Protein AF-0000000073996385 (afdb_homodimer)

Foldseek 3Di:
DVVLLVLVLVQCCVLVHPPLFDDPDPPDDPPCPPPDDDPPAFAEEEQEAQLALLSVLNLLSVLVRVVVVSHAYAYEHEQAVPDPCSVVSSVVSQVVSVVSVHPPYHYHYWYQDPDPDPSVVSSVVRSVVRVVVVCVVPVHSAYEYRDALLNQLLQLVVLVVQVFPLQSLLGDDQWDADPNHIYGYSHNHPDSVVSNVSCVVSVHDGDDDPCCCVVVDPSSCCNPPVLVVCCVPVHDRSSNVSSVSNVVSNVVVVVLLVVLVVVLVVFKFDPPFDFPPDPQNPPPPPDDDDDPPDPFPRKQKIKGQLVVLLPDDPSNSLSSQQVRCVSSVFDRFGPVLSVVVSCVSNDPPDDDWRATGQQKTWDWDFQTQRPVVRGTGIMIMIIHGHDD/DVVLLVLVLVQCCVLVHPPLFDDPDPPDDPDCPPPDDDPPAFAEEEQEAQLALLSVLNLLSVLVRVVVVSHAYAYEHEQAVPDPCSVVSSVVSQVVSVVSVHPPYHYHYWYQDPDPDPSVVSSVVRSVVRVVVVCVVPVHSAYEYRDALLNQLLQLVVLVVQVFPLQSLLGDDQWDADPNHIYGYSHNHPDSVVSNVSCVVSVHDGDDDPCCCVVVDVSSCCNPPVLVVCCVPVHDRSSNVSSVSNVVSNVVVVVLLVVLVVVLVVFKFDPPFDFPPDPQQPPPPDDDDDDPPPPFPRKQKIKGQLVVLLVDDPSNSLSSQQVRCVSSVFDRFGPVLSVVVSCVSNDPPDDDFRATGQGKTWDWDFQTQRPVVRGTGIMIMIIHGHDD

Sequence (776 aa):
MGKARRELARALTNLLGEGTIKGTGRARRDSTVSQQGAETEKPLVLVACSGGPDSLALACIAAHFARRSDVRVGAVVVDHGLQADSAEVAASTAETLTNLGLHPVLTERVQVPQGTMGPEMAARTARYGALERAVHNTGARAVLLGHTLDDQAETVLLGLGRGSGTRSLAGMPPVRIENGVTYLRPFLALRRADMLNVCEAEGAAPWNDPTNTDQTLMRARIRHTILPFLQEHLGGDVALSLARTAAVAGPDAEYLDALAAAEYARLKLPNGVHLSDIPGADTVPGDHSTEAVSEKPAPTVIALNRAETAALHPALRMRVLALATRAAQGENPGFERLQALDQFVAEHATAGPVQLPGHVSAYRRRRVQDPRTGTRVDALVLLGRSALMGKARRELARALTNLLGEGTIKGTGRARRDSTVSQQGAETEKPLVLVACSGGPDSLALACIAAHFARRSDVRVGAVVVDHGLQADSAEVAASTAETLTNLGLHPVLTERVQVPQGTMGPEMAARTARYGALERAVHNTGARAVLLGHTLDDQAETVLLGLGRGSGTRSLAGMPPVRIENGVTYLRPFLALRRADMLNVCEAEGAAPWNDPTNTDQTLMRARIRHTILPFLQEHLGGDVALSLARTAAVAGPDAEYLDALAAAEYARLKLPNGVHLSDIPGADTVPGDHSTEAVSEKPAPTVIALNRAETAALHPALRMRVLALATRAAQGENPGFERLQALDQFVAEHATAGPVQLPGHVSAYRRRRVQDPRTGTRVDALVLLGRSAL

Solvent-accessible surface area (backbone atoms only — not comparable to full-atom values): 41687 Å² total; per-residue (Å²): 103,69,65,60,46,50,35,41,47,49,48,48,24,70,73,72,31,86,76,45,54,72,76,87,67,85,78,72,70,71,75,72,70,74,77,72,83,82,85,69,76,63,60,35,34,28,32,47,33,78,31,28,43,41,22,43,23,44,47,54,52,48,31,55,42,32,74,69,65,45,33,38,32,23,32,38,30,66,27,59,63,82,48,94,60,30,65,59,52,43,51,52,38,50,49,53,43,45,74,59,64,33,51,62,70,44,78,42,79,40,72,53,64,90,60,94,52,55,71,68,57,27,45,47,52,34,49,53,52,50,51,50,51,50,32,69,74,68,64,38,69,32,37,38,40,41,46,21,16,53,52,31,19,50,43,20,53,57,22,44,53,68,22,63,22,41,60,34,30,14,38,73,62,53,65,44,77,54,94,90,40,36,38,36,28,51,34,46,86,35,49,62,69,57,22,46,48,36,20,57,76,69,70,49,82,56,49,83,64,72,68,65,71,40,53,90,38,67,67,27,31,36,64,71,46,49,49,55,51,46,29,69,71,74,38,75,60,38,46,59,12,35,31,40,21,13,66,41,15,32,44,39,35,52,54,48,50,53,53,16,51,53,49,37,62,69,38,43,52,68,86,82,55,72,58,79,92,40,87,71,60,65,62,58,78,73,83,82,88,82,73,88,68,82,76,67,69,71,50,36,75,36,38,30,40,24,66,64,47,52,67,39,58,67,53,37,32,56,48,29,52,46,50,48,38,39,72,13,61,22,38,86,59,52,70,69,50,46,49,51,49,51,47,51,55,65,41,84,82,59,82,70,66,48,73,42,50,50,52,20,37,33,42,80,41,74,68,31,62,37,84,89,76,72,44,66,38,42,28,35,33,32,40,8,46,67,82,128,100,69,66,61,48,50,35,40,47,50,48,48,25,71,74,72,31,86,77,46,54,74,77,87,68,83,79,74,78,66,75,73,69,75,79,69,82,79,88,70,76,61,59,34,32,28,33,48,33,78,30,27,43,41,22,42,22,45,46,54,53,47,31,56,42,32,76,69,66,42,32,38,32,22,32,38,29,66,29,58,63,84,50,93,60,29,65,59,51,45,51,52,38,49,50,53,42,46,74,59,65,36,51,62,73,45,76,43,78,40,72,52,64,90,60,92,51,57,71,69,58,26,45,49,52,35,49,50,52,47,51,49,50,50,31,68,75,67,64,38,68,31,36,39,39,41,48,22,17,55,53,32,20,49,43,20,53,57,22,44,55,68,21,62,23,42,59,34,31,14,39,72,62,53,65,44,76,55,95,89,40,35,37,35,28,51,36,45,87,34,49,60,69,55,23,48,51,36,20,58,75,69,69,51,82,56,49,82,64,72,69,64,71,41,53,90,38,68,68,27,31,36,63,72,46,49,49,55,51,45,28,70,72,74,38,74,60,38,48,59,13,36,30,40,20,12,66,42,14,33,43,39,34,53,53,48,49,54,52,16,51,55,50,36,61,70,39,43,52,68,86,83,55,74,57,80,92,41,88,72,60,64,63,59,76,73,92,85,84,82,72,87,68,79,77,66,69,72,51,37,75,38,40,30,40,24,66,66,48,51,66,39,57,67,51,36,32,56,49,30,52,46,51,47,39,38,72,14,61,23,38,85,58,52,70,68,52,46,48,52,49,51,48,52,54,65,38,83,81,58,83,69,65,49,73,42,49,50,55,19,36,33,41,80,42,75,67,31,64,37,83,89,76,71,45,69,38,42,28,34,34,34,40,9,47,67,82,128

InterPro domains:
  IPR011063 tRNA(Ile)-lysidine/2-thiocytidine synthase, N-terminal [PF01171] (45-224)
  IPR012094 tRNA(Ile)-lysidine synthase [MF_01161] (29-363)
  IPR012094 tRNA(Ile)-lysidine synthase [PTHR43033] (34-266)
  IPR012795 tRNA(Ile)-lysidine synthase, N-terminal [TIGR02432] (45-228)
  IPR012795 tRNA(Ile)-lysidine synthase, N-terminal [cd01992] (45-228)
  IPR014729 Rossmann-like alpha/beta/alpha sandwich fold [G3DSA:3.40.50.620] (33-259)
  IPR015262 tRNA(Ile)-lysidine synthase, substrate-binding domain [PF09179] (304-366)

Organism: NCBI:txid172042

Structure (mmCIF, N/CA/C/O backbone):
data_AF-0000000073996385-model_v1
#
loop_
_entity.id
_entity.type
_entity.pdbx_description
1 polymer 'tRNA(Ile)-lysidine synthase'
#
loop_
_atom_site.group_PDB
_atom_site.id
_atom_site.type_symbol
_atom_site.label_atom_id
_atom_site.label_alt_id
_atom_site.label_comp_id
_atom_site.label_asym_id
_atom_site.label_entity_id
_atom_site.label_seq_id
_atom_site.pdbx_PDB_ins_code
_atom_site.Cartn_x
_atom_site.Cartn_y
_atom_site.Cartn_z
_atom_site.occupancy
_atom_site.B_iso_or_equiv
_atom_site.auth_seq_id
_atom_site.auth_comp_id
_atom_site.auth_asym_id
_atom_site.auth_atom_id
_atom_site.pdbx_PDB_model_num
ATOM 1 N N . MET A 1 1 ? -2.834 12.586 27.891 1 86 1 MET A N 1
ATOM 2 C CA . MET A 1 1 ? -2.232 13.914 27.781 1 86 1 MET A CA 1
ATOM 3 C C . MET A 1 1 ? -0.748 13.805 27.438 1 86 1 MET A C 1
ATOM 5 O O . MET A 1 1 ? -0.265 14.477 26.531 1 86 1 MET A O 1
ATOM 9 N N . GLY A 1 2 ? -0.085 12.906 28.047 1 88.62 2 GLY A N 1
ATOM 10 C CA . GLY A 1 2 ? 1.354 12.797 27.875 1 88.62 2 GLY A CA 1
ATOM 11 C C . GLY A 1 2 ? 1.754 12.43 26.453 1 88.62 2 GLY A C 1
ATOM 12 O O . GLY A 1 2 ? 2.645 13.055 25.875 1 88.62 2 GLY A O 1
ATOM 13 N N . LYS A 1 3 ? 0.997 11.578 25.906 1 91.06 3 LYS A N 1
ATOM 14 C CA . LYS A 1 3 ? 1.326 11.125 24.562 1 91.06 3 LYS A CA 1
ATOM 15 C C . LYS A 1 3 ? 1.074 12.227 23.531 1 91.06 3 LYS A C 1
ATOM 17 O O . LYS A 1 3 ? 1.877 12.43 22.625 1 91.06 3 LYS A O 1
ATOM 22 N N . ALA A 1 4 ? -0.017 12.945 23.688 1 95.19 4 ALA A N 1
ATOM 23 C CA . ALA A 1 4 ? -0.354 14.039 22.781 1 95.19 4 ALA A CA 1
ATOM 24 C C . ALA A 1 4 ? 0.703 15.141 22.828 1 95.19 4 ALA A C 1
ATOM 26 O O . ALA A 1 4 ? 1.104 15.672 21.797 1 95.19 4 ALA A O 1
ATOM 27 N N . ARG A 1 5 ? 1.182 15.461 24 1 94.62 5 ARG A N 1
ATOM 28 C CA . ARG A 1 5 ? 2.223 16.469 24.156 1 94.62 5 ARG A CA 1
ATOM 29 C C . ARG A 1 5 ? 3.52 16.031 23.484 1 94.62 5 ARG A C 1
ATOM 31 O O . ARG A 1 5 ? 4.176 16.828 22.812 1 94.62 5 ARG A O 1
ATOM 38 N N . ARG A 1 6 ? 3.824 14.781 23.641 1 92 6 ARG A N 1
ATOM 39 C CA . ARG A 1 6 ? 5.047 14.258 23.047 1 92 6 ARG A CA 1
ATOM 40 C C . ARG A 1 6 ? 4.98 14.312 21.516 1 92 6 ARG A C 1
ATOM 42 O O . ARG A 1 6 ? 5.961 14.656 20.859 1 92 6 ARG A O 1
ATOM 49 N N . GLU A 1 7 ? 3.809 13.969 21 1 94.19 7 GLU A N 1
ATOM 50 C CA . GLU A 1 7 ? 3.643 13.977 19.547 1 94.19 7 GLU A CA 1
ATOM 51 C C . GLU A 1 7 ? 3.77 15.391 19 1 94.19 7 GLU A C 1
ATOM 53 O O . GLU A 1 7 ? 4.418 15.602 17.969 1 94.19 7 GLU A O 1
ATOM 58 N N . LEU A 1 8 ? 3.137 16.359 19.656 1 95.88 8 LEU A N 1
ATOM 59 C CA . LEU A 1 8 ? 3.244 17.734 19.188 1 95.88 8 LEU A CA 1
ATOM 60 C C . LEU A 1 8 ? 4.668 18.25 19.344 1 95.88 8 LEU A C 1
ATOM 62 O O . LEU A 1 8 ? 5.191 18.922 18.469 1 95.88 8 LEU A O 1
ATOM 66 N N . ALA A 1 9 ? 5.316 17.938 20.453 1 94.12 9 ALA A N 1
ATOM 67 C CA . ALA A 1 9 ? 6.695 18.344 20.672 1 94.12 9 ALA A CA 1
ATOM 68 C C . ALA A 1 9 ? 7.609 17.844 19.562 1 94.12 9 ALA A C 1
ATOM 70 O O . ALA A 1 9 ? 8.453 18.594 19.047 1 94.12 9 ALA A O 1
ATOM 71 N N . ARG A 1 10 ? 7.422 16.641 19.234 1 90.56 10 ARG A N 1
ATOM 72 C CA . ARG A 1 10 ? 8.227 16.047 18.172 1 90.56 10 ARG A CA 1
ATOM 73 C C . ARG A 1 10 ? 7.992 16.75 16.844 1 90.56 10 ARG A C 1
ATOM 75 O O . ARG A 1 10 ? 8.945 17.062 16.125 1 90.56 10 ARG A O 1
ATOM 82 N N . ALA A 1 11 ? 6.75 16.984 16.484 1 94.38 11 ALA A N 1
ATOM 83 C CA . ALA A 1 11 ? 6.414 17.656 15.234 1 94.38 11 ALA A CA 1
ATOM 84 C C . ALA A 1 11 ? 7.023 19.062 15.18 1 94.38 11 ALA A C 1
ATOM 86 O O . ALA A 1 11 ? 7.586 19.453 14.164 1 94.38 11 ALA A O 1
ATOM 87 N N . LEU A 1 12 ? 6.926 19.797 16.297 1 94.12 12 LEU A N 1
ATOM 88 C CA . LEU A 1 12 ? 7.453 21.156 16.359 1 94.12 12 LEU A CA 1
ATOM 89 C C . LEU A 1 12 ? 8.977 21.156 16.297 1 94.12 12 LEU A C 1
ATOM 91 O O . LEU A 1 12 ? 9.57 22 15.633 1 94.12 12 LEU A O 1
ATOM 95 N N . THR A 1 13 ? 9.57 20.188 16.969 1 90.81 13 THR A N 1
ATOM 96 C CA . THR A 1 13 ? 11.023 20.078 16.938 1 90.81 13 THR A CA 1
ATOM 97 C C . THR A 1 13 ? 11.516 19.812 15.516 1 90.81 13 THR A C 1
ATOM 99 O O . THR A 1 13 ? 12.5 20.406 15.07 1 90.81 13 THR A O 1
ATOM 102 N N . ASN A 1 14 ? 10.82 18.953 14.867 1 88.69 14 ASN A N 1
ATOM 103 C CA . ASN A 1 14 ? 11.195 18.641 13.5 1 88.69 14 ASN A CA 1
ATOM 104 C C . ASN A 1 14 ? 11.047 19.859 12.586 1 88.69 14 ASN A C 1
ATOM 106 O O . ASN A 1 14 ? 11.836 20.031 11.648 1 88.69 14 ASN A O 1
ATOM 110 N N . LEU A 1 15 ? 10.047 20.641 12.828 1 89.81 15 LEU A N 1
ATOM 111 C CA . LEU A 1 15 ? 9.781 21.812 12.016 1 89.81 15 LEU A CA 1
ATOM 112 C C . LEU A 1 15 ? 10.766 22.938 12.336 1 89.81 15 LEU A C 1
ATOM 114 O O . LEU A 1 15 ? 11.312 23.562 11.43 1 89.81 15 LEU A O 1
ATOM 118 N N . LEU A 1 16 ? 10.992 23.125 13.703 1 90.38 16 LEU A N 1
ATOM 119 C CA . LEU A 1 16 ? 11.648 24.344 14.156 1 90.38 16 LEU A CA 1
ATOM 120 C C . LEU A 1 16 ? 13.094 24.078 14.539 1 90.38 16 LEU A C 1
ATOM 122 O O . LEU A 1 16 ? 13.883 25.016 14.711 1 90.38 16 LEU A O 1
ATOM 126 N N . GLY A 1 17 ? 13.414 22.766 14.641 1 86.88 17 GLY A N 1
ATOM 127 C CA . GLY A 1 17 ? 14.781 22.422 14.984 1 86.88 17 GLY A CA 1
ATOM 128 C C . GLY A 1 17 ? 14.945 21.984 16.422 1 86.88 17 GLY A C 1
ATOM 129 O O . GLY A 1 17 ? 14.109 22.312 17.281 1 86.88 17 GLY A O 1
ATOM 130 N N . GLU A 1 18 ? 16.062 21.375 16.641 1 80.56 18 GLU A N 1
ATOM 131 C CA . GLU A 1 18 ? 16.359 20.875 17.969 1 80.56 18 GLU A CA 1
ATOM 132 C C . GLU A 1 18 ? 16.578 22.031 18.953 1 80.56 18 GLU A C 1
ATOM 134 O O . GLU A 1 18 ? 17.141 23.062 18.594 1 80.56 18 GLU A O 1
ATOM 139 N N . GLY A 1 19 ? 16.062 21.906 20.125 1 76.31 19 GLY A N 1
ATOM 140 C CA . GLY A 1 19 ? 16.266 22.906 21.156 1 76.31 19 GLY A CA 1
ATOM 141 C C . GLY A 1 19 ? 15.125 23.891 21.266 1 76.31 19 GLY A C 1
ATOM 142 O O . GLY A 1 19 ? 15.031 24.625 22.25 1 76.31 19 GLY A O 1
ATOM 143 N N . THR A 1 20 ? 14.258 23.953 20.234 1 79.5 20 THR A N 1
ATOM 144 C CA . THR A 1 20 ? 13.148 24.891 20.266 1 79.5 20 THR A CA 1
ATOM 145 C C . THR A 1 20 ? 12.148 24.516 21.359 1 79.5 20 THR A C 1
ATOM 147 O O . THR A 1 20 ? 11.625 25.391 22.047 1 79.5 20 THR A O 1
ATOM 150 N N . ILE A 1 21 ? 11.961 23.219 21.453 1 82.62 21 ILE A N 1
ATOM 151 C CA . ILE A 1 21 ? 11.023 22.719 22.453 1 82.62 21 ILE A CA 1
ATOM 152 C C . ILE A 1 21 ? 11.797 22.156 23.641 1 82.62 21 ILE A C 1
ATOM 154 O O . ILE A 1 21 ? 12.609 21.234 23.484 1 82.62 21 ILE A O 1
ATOM 158 N N . LYS A 1 22 ? 11.547 22.672 24.781 1 74.38 22 LYS A N 1
ATOM 159 C CA . LYS A 1 22 ? 12.227 22.25 26 1 74.38 22 LYS A CA 1
ATOM 160 C C . LYS A 1 22 ? 11.695 20.891 26.469 1 74.38 22 LYS A C 1
ATOM 162 O O . LYS A 1 22 ? 10.516 20.594 26.312 1 74.38 22 LYS A O 1
ATOM 167 N N . GLY A 1 23 ? 12.602 19.859 26.688 1 63.88 23 GLY A N 1
ATOM 168 C CA . GLY A 1 23 ? 12.211 18.531 27.141 1 63.88 23 GLY A CA 1
ATOM 169 C C . GLY A 1 23 ? 11.312 18.547 28.359 1 63.88 23 GLY A C 1
ATOM 170 O O . GLY A 1 23 ? 11.305 19.531 29.125 1 63.88 23 GLY A O 1
ATOM 171 N N . THR A 1 24 ? 10.2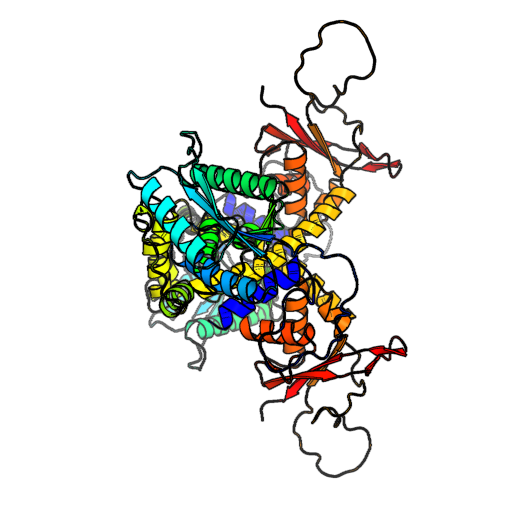27 17.906 28.516 1 52.91 24 THR A N 1
ATOM 172 C CA . THR A 1 24 ? 9.32 17.891 29.656 1 52.91 24 THR A CA 1
ATOM 173 C C . THR A 1 24 ? 9.984 17.234 30.859 1 52.91 24 THR A C 1
ATOM 175 O O . THR A 1 24 ? 9.547 17.438 32 1 52.91 24 THR A O 1
ATOM 178 N N . GLY A 1 25 ? 10.797 16.062 30.922 1 43.91 25 GLY A N 1
ATOM 179 C CA . GLY A 1 25 ? 11.297 15.383 32.125 1 43.91 25 GLY A CA 1
ATOM 180 C C . GLY A 1 25 ? 12.5 16.078 32.719 1 43.91 25 GLY A C 1
ATOM 181 O O . GLY A 1 25 ? 12.922 17.141 32.25 1 43.91 25 GLY A O 1
ATOM 182 N N . ARG A 1 26 ? 13.188 15.414 34.031 1 36.28 26 ARG A N 1
ATOM 183 C CA . ARG A 1 26 ? 14.305 15.898 34.844 1 36.28 26 ARG A CA 1
ATOM 184 C C . ARG A 1 26 ? 15.508 16.234 33.969 1 36.28 26 ARG A C 1
ATOM 186 O O . ARG A 1 26 ? 16.609 16.453 34.469 1 36.28 26 ARG A O 1
ATOM 193 N N . ALA A 1 27 ? 15.617 15.703 32.906 1 37.59 27 ALA A N 1
ATOM 194 C CA . ALA A 1 27 ? 16.875 16.078 32.25 1 37.59 27 ALA A CA 1
ATOM 195 C C . ALA A 1 27 ? 17 17.594 32.156 1 37.59 27 ALA A C 1
ATOM 197 O O . ALA A 1 27 ? 16.297 18.234 31.359 1 37.59 27 ALA A O 1
ATOM 198 N N . ARG A 1 28 ? 17.312 18.219 33.312 1 34.41 28 ARG A N 1
ATOM 199 C CA . ARG A 1 28 ? 17.547 19.641 33.562 1 34.41 28 ARG A CA 1
ATOM 200 C C . ARG A 1 28 ? 18.312 20.266 32.406 1 34.41 28 ARG A C 1
ATOM 202 O O . ARG A 1 28 ? 18.953 19.562 31.625 1 34.41 28 ARG A O 1
ATOM 209 N N . ARG A 1 29 ? 18.578 21.625 32.625 1 34.44 29 ARG A N 1
ATOM 210 C CA . ARG A 1 29 ? 18.922 23.016 32.281 1 34.44 29 ARG A CA 1
ATOM 211 C C . ARG A 1 29 ? 20.391 23.125 31.875 1 34.44 29 ARG A C 1
ATOM 213 O O . ARG A 1 29 ? 21.031 24.141 32.156 1 34.44 29 ARG A O 1
ATOM 220 N N . ASP A 1 30 ? 21.125 22 31.984 1 33.41 30 ASP A N 1
ATOM 221 C CA . ASP A 1 30 ? 22.422 22.672 32.094 1 33.41 30 ASP A CA 1
ATOM 222 C C . ASP A 1 30 ? 22.641 23.609 30.906 1 33.41 30 ASP A C 1
ATOM 224 O O . ASP A 1 30 ? 23.734 24.125 30.703 1 33.41 30 ASP A O 1
ATOM 228 N N . SER A 1 31 ? 22.109 23.141 29.734 1 33.88 31 SER A N 1
ATOM 229 C CA . SER A 1 31 ? 22.828 23.906 28.719 1 33.88 31 SER A CA 1
ATOM 230 C C . SER A 1 31 ? 22.609 25.406 28.906 1 33.88 31 SER A C 1
ATOM 232 O O . SER A 1 31 ? 21.516 25.844 29.266 1 33.88 31 SER A O 1
ATOM 234 N N . THR A 1 32 ? 23.688 26.109 29.203 1 34.16 32 THR A N 1
ATOM 235 C CA . THR A 1 32 ? 24.047 27.516 29.031 1 34.16 32 THR A CA 1
ATOM 236 C C . THR A 1 32 ? 23.406 28.078 27.766 1 34.16 32 THR A C 1
ATOM 238 O O . THR A 1 32 ? 23.938 27.906 26.656 1 34.16 32 THR A O 1
ATOM 241 N N . VAL A 1 33 ? 22.203 27.672 27.438 1 35.69 33 VAL A N 1
ATOM 242 C CA . VAL A 1 33 ? 21.781 28.562 26.375 1 35.69 33 VAL A CA 1
ATOM 243 C C . VAL A 1 33 ? 22.234 29.984 26.688 1 35.69 33 VAL A C 1
ATOM 245 O O . VAL A 1 33 ? 21.875 30.547 27.719 1 35.69 33 VAL A O 1
ATOM 248 N N . SER A 1 34 ? 23.5 30.297 26.25 1 33.75 34 SER A N 1
ATOM 249 C CA . SER A 1 34 ? 23.984 31.672 26.172 1 33.75 34 SER A CA 1
ATOM 250 C C . SER A 1 34 ? 22.828 32.656 26.047 1 33.75 34 SER A C 1
ATOM 252 O O . SER A 1 34 ? 21.859 32.406 25.312 1 33.75 34 SER A O 1
ATOM 254 N N . GLN A 1 35 ? 22.469 33.438 27.031 1 36.06 35 GLN A N 1
ATOM 255 C CA . GLN A 1 35 ? 21.781 34.719 27.203 1 36.06 35 GLN A CA 1
ATOM 256 C C . GLN A 1 35 ? 21.938 35.594 25.969 1 36.06 35 GLN A C 1
ATOM 258 O O . GLN A 1 35 ? 21.594 36.781 25.984 1 36.06 35 GLN A O 1
ATOM 263 N N . GLN A 1 36 ? 23.094 35.438 25.188 1 34.94 36 GLN A N 1
ATOM 264 C CA . GLN A 1 36 ? 23.406 36.656 24.422 1 34.94 36 GLN A CA 1
ATOM 265 C C . GLN A 1 36 ? 22.156 37.281 23.828 1 34.94 36 GLN A C 1
ATOM 267 O O . GLN A 1 36 ? 21.078 36.656 23.844 1 34.94 36 GLN A O 1
ATOM 272 N N . GLY A 1 37 ? 22.328 37.875 22.484 1 35.34 37 GLY A N 1
ATOM 273 C CA . GLY A 1 37 ? 21.953 39.125 21.891 1 35.34 37 GLY A CA 1
ATOM 274 C C . GLY A 1 37 ? 20.469 39.281 21.688 1 35.34 37 GLY A C 1
ATOM 275 O O . GLY A 1 37 ? 19.719 39.562 22.641 1 35.34 37 GLY A O 1
ATOM 276 N N . ALA A 1 38 ? 20.031 39.469 20.312 1 39.44 38 ALA A N 1
ATOM 277 C CA . ALA A 1 38 ? 18.844 40.125 19.719 1 39.44 38 ALA A CA 1
ATOM 278 C C . ALA A 1 38 ? 17.578 39.344 20.047 1 39.44 38 ALA A C 1
ATOM 280 O O . ALA A 1 38 ? 17.609 38.094 20.109 1 39.44 38 ALA A O 1
ATOM 281 N N . GLU A 1 39 ? 16.547 39.688 20.859 1 45.94 39 GLU A N 1
ATOM 282 C CA . GLU A 1 39 ? 15.125 39.406 21.078 1 45.94 39 GLU A CA 1
ATOM 283 C C . GLU A 1 39 ? 14.547 38.625 19.906 1 45.94 39 GLU A C 1
ATOM 285 O O . GLU A 1 39 ? 13.953 39.188 18.984 1 45.94 39 GLU A O 1
ATOM 290 N N . THR A 1 40 ? 15.195 37.719 19.297 1 58 40 THR A N 1
ATOM 291 C CA . THR A 1 40 ? 14.641 37.062 18.125 1 58 40 THR A CA 1
ATOM 292 C C . THR A 1 40 ? 13.266 36.5 18.438 1 58 40 THR A C 1
ATOM 294 O O . THR A 1 40 ? 13.086 35.781 19.422 1 58 40 THR A O 1
ATOM 297 N N . GLU A 1 41 ? 12.219 37.094 17.922 1 78.69 41 GLU A N 1
ATOM 298 C CA . GLU A 1 41 ? 10.805 36.75 18.047 1 78.69 41 GLU A CA 1
ATOM 299 C C . GLU A 1 41 ? 10.578 35.25 17.828 1 78.69 41 GLU A C 1
ATOM 301 O O . GLU A 1 41 ? 11.141 34.656 16.906 1 78.69 41 GLU A O 1
ATOM 306 N N . LYS A 1 42 ? 10.094 34.531 18.891 1 89.31 42 LYS A N 1
ATOM 307 C CA . LYS A 1 42 ? 9.727 33.125 18.828 1 89.31 42 LYS A CA 1
ATOM 308 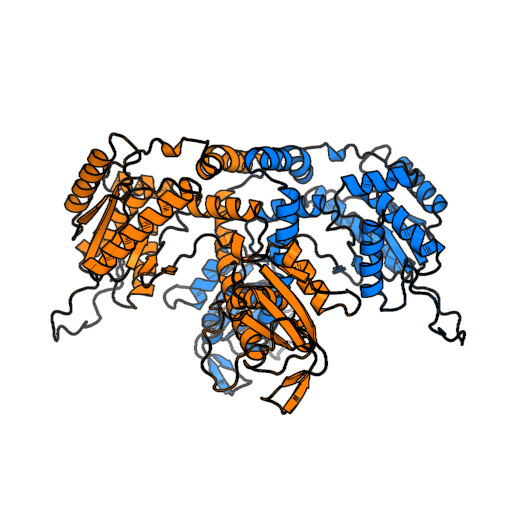C C . LYS A 1 42 ? 8.867 32.844 17.594 1 89.31 42 LYS A C 1
ATOM 310 O O . LYS A 1 42 ? 8.031 33.688 17.219 1 89.31 42 LYS A O 1
ATOM 315 N N . PRO A 1 43 ? 9.18 31.75 17 1 94.12 43 PRO A N 1
ATOM 316 C CA . PRO A 1 43 ? 8.367 31.406 15.836 1 94.12 43 PRO A CA 1
ATOM 317 C C . PRO A 1 43 ? 6.891 31.219 16.172 1 94.12 43 PRO A C 1
ATOM 319 O O . PRO A 1 43 ? 6.562 30.766 17.281 1 94.12 43 PRO A O 1
ATOM 322 N N . LEU A 1 44 ? 6.066 31.578 15.25 1 97.12 44 LEU A N 1
ATOM 323 C CA . LEU A 1 44 ? 4.621 31.469 15.422 1 97.12 44 LEU A CA 1
ATOM 324 C C . LEU A 1 44 ? 4.062 30.281 14.648 1 97.12 44 LEU A C 1
ATOM 326 O O . LEU A 1 44 ? 4.426 30.062 13.492 1 97.12 44 LEU A O 1
ATOM 330 N N . VAL A 1 45 ? 3.27 29.5 15.297 1 98.12 45 VAL A N 1
ATOM 331 C CA . VAL A 1 45 ? 2.469 28.484 14.633 1 98.12 45 VAL A CA 1
ATOM 332 C C . VAL A 1 45 ? 0.985 28.734 14.883 1 98.12 45 VAL A C 1
ATOM 334 O O . VAL A 1 45 ? 0.613 29.281 15.922 1 98.12 45 VAL A O 1
ATOM 337 N N . LEU A 1 46 ? 0.165 28.359 13.906 1 98.75 46 LEU A N 1
ATOM 338 C CA . LEU A 1 46 ? -1.273 28.562 14.023 1 98.75 46 LEU A CA 1
ATOM 339 C C . LEU A 1 46 ? -2.012 27.234 14.156 1 98.75 46 LEU A C 1
ATOM 341 O O . LEU A 1 46 ? -1.737 26.297 13.414 1 98.75 46 LEU A O 1
ATOM 345 N N . VAL A 1 47 ? -2.938 27.141 15.07 1 98.69 47 VAL A N 1
ATOM 346 C CA . VAL A 1 47 ? -3.842 26 15.164 1 98.69 47 VAL A CA 1
ATOM 347 C C . VAL A 1 47 ? -5.098 26.266 14.344 1 98.69 47 VAL A C 1
ATOM 349 O O . VAL A 1 47 ? -5.793 27.266 14.555 1 98.69 47 VAL A O 1
ATOM 352 N N . ALA A 1 48 ? -5.371 25.453 13.375 1 98.5 48 ALA A N 1
ATOM 353 C CA . ALA A 1 48 ? -6.688 25.484 12.734 1 98.5 48 ALA A CA 1
ATOM 354 C C . ALA A 1 48 ? -7.746 24.828 13.617 1 98.5 48 ALA A C 1
ATOM 356 O O . ALA A 1 48 ? -7.75 23.609 13.789 1 98.5 48 ALA A O 1
ATOM 357 N N . CYS A 1 49 ? -8.664 25.625 14.094 1 97.12 49 CYS A N 1
ATOM 358 C CA . CYS A 1 49 ? -9.578 25.109 15.102 1 97.12 49 CYS A CA 1
ATOM 359 C C . CYS A 1 49 ? -11.031 25.266 14.664 1 97.12 49 CYS A C 1
ATOM 361 O O . CYS A 1 49 ? -11.516 26.391 14.516 1 97.12 49 CYS A O 1
ATOM 363 N N . SER A 1 50 ? -11.695 24.188 14.516 1 92.62 50 SER A N 1
ATOM 364 C CA . SER A 1 50 ? -13.102 24.188 14.125 1 92.62 50 SER A CA 1
ATOM 365 C C . SER A 1 50 ? -14.008 24.281 15.352 1 92.62 50 SER A C 1
ATOM 367 O O . SER A 1 50 ? -15.203 24.562 15.219 1 92.62 50 SER A O 1
ATOM 369 N N . GLY A 1 51 ? -13.469 24.078 16.516 1 93.25 51 GLY A N 1
ATOM 370 C CA . GLY A 1 51 ? -14.266 24.016 17.734 1 93.25 51 GLY A CA 1
ATOM 371 C C . GLY A 1 51 ? -14.641 22.609 18.125 1 93.25 51 GLY A C 1
ATOM 372 O O . GLY A 1 51 ? -15.125 22.375 19.25 1 93.25 51 GLY A O 1
ATOM 373 N N . GLY A 1 52 ? -14.375 21.688 17.266 1 94 52 GLY A N 1
ATOM 374 C CA . GLY A 1 52 ? -14.633 20.297 17.578 1 94 52 GLY A CA 1
ATOM 375 C C . GLY A 1 52 ? -13.609 19.703 18.531 1 94 52 GLY A C 1
ATOM 376 O O . GLY A 1 52 ? -12.633 20.375 18.891 1 94 52 GLY A O 1
ATOM 377 N N . PRO A 1 53 ? -13.812 18.516 18.922 1 95.5 53 PRO A N 1
ATOM 378 C CA . PRO A 1 53 ? -12.969 17.906 19.969 1 95.5 53 PRO A CA 1
ATOM 379 C C . PRO A 1 53 ? -11.508 17.781 19.547 1 95.5 53 PRO A C 1
ATOM 381 O O . PRO A 1 53 ? -10.609 18.094 20.328 1 95.5 53 PRO A O 1
ATOM 384 N N . ASP A 1 54 ? -11.258 17.422 18.312 1 96.81 54 ASP A N 1
ATOM 385 C CA . ASP A 1 54 ? -9.891 17.172 17.875 1 96.81 54 ASP A CA 1
ATOM 386 C C . ASP A 1 54 ? -9.094 18.469 17.781 1 96.81 54 ASP A C 1
ATOM 388 O O . ASP A 1 54 ? -7.977 18.562 18.312 1 96.81 54 ASP A O 1
ATOM 392 N N . SER A 1 55 ? -9.688 19.438 17.172 1 97.44 55 SER A N 1
ATOM 393 C CA . SER A 1 55 ? -9 20.719 17 1 97.44 55 SER A CA 1
ATOM 394 C C . SER A 1 55 ? -8.859 21.453 18.328 1 97.44 55 SER A C 1
ATOM 396 O O . SER A 1 55 ? -7.832 22.094 18.594 1 97.44 55 SER A O 1
ATOM 398 N N . LEU A 1 56 ? -9.836 21.312 19.172 1 97.38 56 LEU A N 1
ATOM 399 C CA . LEU A 1 56 ? -9.773 21.969 20.469 1 97.38 56 LEU A CA 1
ATOM 400 C C . LEU A 1 56 ? -8.727 21.312 21.359 1 97.38 56 LEU A C 1
ATOM 402 O O . LEU A 1 56 ? -8 22 22.078 1 97.38 56 LEU A O 1
ATOM 406 N N . ALA A 1 57 ? -8.695 19.984 21.312 1 98.19 57 ALA A N 1
ATOM 407 C CA . ALA A 1 57 ? -7.652 19.281 22.047 1 98.19 57 ALA A CA 1
ATOM 408 C C . ALA A 1 57 ? -6.266 19.719 21.609 1 98.19 57 ALA A C 1
ATOM 410 O O . ALA A 1 57 ? -5.375 19.938 22.422 1 98.19 57 ALA A O 1
ATOM 411 N N . LEU A 1 58 ? -6.105 19.859 20.328 1 98.56 58 LEU A N 1
ATOM 412 C CA . LEU A 1 58 ? -4.84 20.328 19.781 1 98.56 58 LEU A CA 1
ATOM 413 C C . LEU A 1 58 ? -4.508 21.719 20.312 1 98.56 58 LEU A C 1
ATOM 415 O O . LEU A 1 58 ? -3.365 21.984 20.688 1 98.56 58 LEU A O 1
ATOM 419 N N . ALA A 1 59 ? -5.488 22.578 20.344 1 98.44 59 ALA A N 1
ATOM 420 C CA . ALA A 1 59 ? -5.297 23.922 20.875 1 98.44 59 ALA A CA 1
ATOM 421 C C . ALA A 1 59 ? -4.855 23.891 22.328 1 98.44 59 ALA A C 1
ATOM 423 O O . ALA A 1 59 ? -3.949 24.641 22.719 1 98.44 59 ALA A O 1
ATOM 424 N N . CYS A 1 60 ? -5.457 23.016 23.062 1 97.81 60 CYS A N 1
ATOM 425 C CA . CYS A 1 60 ? -5.109 22.875 24.469 1 97.81 60 CYS A CA 1
ATOM 426 C C . CYS A 1 60 ? -3.658 22.438 24.641 1 97.81 60 CYS A C 1
ATOM 428 O O . CYS A 1 60 ? -2.922 23.016 25.438 1 97.81 60 CYS A O 1
ATOM 430 N N . ILE A 1 61 ? -3.295 21.484 23.875 1 97.62 61 ILE A N 1
ATOM 431 C CA . ILE A 1 61 ? -1.938 20.953 23.969 1 97.62 61 ILE A CA 1
ATOM 432 C C . ILE A 1 61 ? -0.941 22.016 23.5 1 97.62 61 ILE A C 1
ATOM 434 O O . ILE A 1 61 ? 0.11 22.203 24.125 1 97.62 61 ILE A O 1
ATOM 438 N N . ALA A 1 62 ? -1.274 22.703 22.438 1 97.62 62 ALA A N 1
ATOM 439 C CA . ALA A 1 62 ? -0.393 23.734 21.906 1 97.62 62 ALA A CA 1
ATOM 440 C C . ALA A 1 62 ? -0.231 24.891 22.891 1 97.62 62 ALA A C 1
ATOM 442 O O . ALA A 1 62 ? 0.851 25.469 23.016 1 97.62 62 ALA A O 1
ATOM 443 N N . ALA A 1 63 ? -1.3 25.203 23.562 1 96.88 63 ALA A N 1
ATOM 444 C CA . ALA A 1 63 ? -1.274 26.266 24.578 1 96.88 63 ALA A CA 1
ATOM 445 C C . ALA A 1 63 ? -0.25 25.953 25.656 1 96.88 63 ALA A C 1
ATOM 447 O O . ALA A 1 63 ? 0.369 26.875 26.203 1 96.88 63 ALA A O 1
ATOM 448 N N . HIS A 1 64 ? -0.157 24.75 25.969 1 93.38 64 HIS A N 1
ATOM 449 C CA . HIS A 1 64 ? 0.833 24.312 26.953 1 93.38 64 HIS A CA 1
ATOM 450 C C . HIS A 1 64 ? 2.236 24.75 26.547 1 93.38 64 HIS A C 1
ATOM 452 O O . HIS A 1 64 ? 2.99 25.266 27.375 1 93.38 64 HIS A O 1
ATOM 458 N N . PHE A 1 65 ? 2.596 24.625 25.328 1 93.12 65 PHE A N 1
ATOM 459 C CA . PHE A 1 65 ? 3.918 24.984 24.828 1 93.12 65 PHE A CA 1
ATOM 460 C C . PHE A 1 65 ? 4.07 26.484 24.734 1 93.12 65 PHE A C 1
ATOM 462 O O . PHE A 1 65 ? 5.168 27.016 24.922 1 93.12 65 PHE A O 1
ATOM 469 N N . ALA A 1 66 ? 2.992 27.156 24.469 1 92.5 66 ALA A N 1
ATOM 470 C CA . ALA A 1 66 ? 3.006 28.609 24.469 1 92.5 66 ALA A CA 1
ATOM 471 C C . ALA A 1 66 ? 3.256 29.156 25.875 1 92.5 66 ALA A C 1
ATOM 473 O O . ALA A 1 66 ? 4.035 30.094 26.047 1 92.5 66 ALA A O 1
ATOM 474 N N . ARG A 1 67 ? 2.688 28.594 26.812 1 92.06 67 ARG A N 1
ATOM 475 C CA . ARG A 1 67 ? 2.83 29.031 28.188 1 92.06 67 ARG A CA 1
ATOM 476 C C . ARG A 1 67 ? 4.266 28.859 28.672 1 92.06 67 ARG A C 1
ATOM 478 O O . ARG A 1 67 ? 4.75 29.656 29.484 1 92.06 67 ARG A O 1
ATOM 485 N N . ARG A 1 68 ? 4.887 27.922 28.156 1 89.69 68 ARG A N 1
ATOM 486 C CA . ARG A 1 68 ? 6.27 27.641 28.531 1 89.69 68 ARG A CA 1
ATOM 487 C C . ARG A 1 68 ? 7.238 28.484 27.719 1 89.69 68 ARG A C 1
ATOM 489 O O . ARG A 1 68 ? 8.453 28.375 27.859 1 89.69 68 ARG A O 1
ATOM 496 N N . SER A 1 69 ? 6.746 29.266 26.828 1 84.38 69 SER A N 1
ATOM 497 C CA . SER A 1 69 ? 7.504 30.172 25.969 1 84.38 69 SER A CA 1
ATOM 498 C C . SER A 1 69 ? 8.445 29.406 25.047 1 84.38 69 SER A C 1
ATOM 500 O O . SER A 1 69 ? 9.547 29.859 24.75 1 84.38 69 SER A O 1
ATOM 502 N N . ASP A 1 70 ? 8.016 28.266 24.688 1 86.81 70 ASP A N 1
ATOM 503 C CA . ASP A 1 70 ? 8.781 27.516 23.703 1 86.81 70 ASP A CA 1
ATOM 504 C C . ASP A 1 70 ? 8.547 28.047 22.297 1 86.81 70 ASP A C 1
ATOM 506 O O . ASP A 1 70 ? 9.484 28.141 21.5 1 86.81 70 ASP A O 1
ATOM 510 N N . VAL A 1 71 ? 7.336 28.391 22.016 1 93 71 VAL A N 1
ATOM 511 C CA . VAL A 1 71 ? 6.871 28.891 20.734 1 93 71 VAL A CA 1
ATOM 512 C C . VAL A 1 71 ? 5.664 29.797 20.938 1 93 71 VAL A C 1
ATOM 514 O O . VAL A 1 71 ? 5.004 29.75 21.969 1 93 71 VAL A O 1
ATOM 517 N N . ARG A 1 72 ? 5.484 30.656 20.016 1 96.31 72 ARG A N 1
ATOM 518 C CA . ARG A 1 72 ? 4.215 31.375 20 1 96.31 72 ARG A CA 1
ATOM 519 C C . ARG A 1 72 ? 3.139 30.562 19.281 1 96.31 72 ARG A C 1
ATOM 521 O O . ARG A 1 72 ? 3.412 29.922 18.266 1 96.31 72 ARG A O 1
ATOM 528 N N . VAL A 1 73 ? 1.968 30.578 19.859 1 97.88 73 VAL A N 1
ATOM 529 C CA . VAL A 1 73 ? 0.87 29.812 19.281 1 97.88 73 VAL A CA 1
ATOM 530 C C . VAL A 1 73 ? -0.34 30.719 19.062 1 97.88 73 VAL A C 1
ATOM 532 O O . VAL A 1 73 ? -0.806 31.359 20.016 1 97.88 73 VAL A O 1
ATOM 535 N N . GLY A 1 74 ? -0.762 30.828 17.844 1 98.44 74 GLY A N 1
ATOM 536 C CA . GLY A 1 74 ? -2.031 31.438 17.5 1 98.44 74 GLY A CA 1
ATOM 537 C C . GLY A 1 74 ? -3.068 30.453 17 1 98.44 74 GLY A C 1
ATOM 538 O O . GLY A 1 74 ? -2.91 29.25 17.172 1 98.44 74 GLY A O 1
ATOM 539 N N . ALA A 1 75 ? -4.227 31.016 16.469 1 98.69 75 ALA A N 1
ATOM 540 C CA . ALA A 1 75 ? -5.281 30.141 15.969 1 98.69 75 ALA A CA 1
ATOM 541 C C . ALA A 1 75 ? -6.051 30.812 14.828 1 98.69 75 ALA A C 1
ATOM 543 O O . ALA A 1 75 ? -6.066 32.031 14.711 1 98.69 75 ALA A O 1
ATOM 544 N N . VAL A 1 76 ? -6.562 29.984 14.016 1 98.44 76 VAL A N 1
ATOM 545 C CA . VAL A 1 76 ? -7.461 30.422 12.945 1 98.44 76 VAL A CA 1
ATOM 546 C C . VAL A 1 76 ? -8.766 29.641 13.031 1 98.44 76 VAL A C 1
ATOM 548 O O . VAL A 1 76 ? -8.766 28.406 13.062 1 98.44 76 VAL A O 1
ATOM 551 N N . VAL A 1 77 ? -9.852 30.328 13.164 1 97.44 77 VAL A N 1
ATOM 552 C CA . VAL A 1 77 ? -11.195 29.766 13.125 1 97.44 77 VAL A CA 1
ATOM 553 C C . VAL A 1 77 ? -11.852 30.062 11.781 1 97.44 77 VAL A C 1
ATOM 555 O O . VAL A 1 77 ? -12.047 31.219 11.422 1 97.44 77 VAL A O 1
ATOM 558 N N . VAL A 1 78 ? -12.141 28.984 11.062 1 93.88 78 VAL A N 1
ATOM 559 C CA . VAL A 1 78 ? -12.758 29.172 9.75 1 93.88 78 VAL A CA 1
ATOM 560 C C . VAL A 1 78 ? -14.266 28.938 9.852 1 93.88 78 VAL A C 1
ATOM 562 O O . VAL A 1 78 ? -14.711 27.859 10.242 1 93.88 78 VAL A O 1
ATOM 565 N N . ASP A 1 79 ? -15 29.891 9.523 1 92 79 ASP A N 1
ATOM 566 C CA . ASP A 1 79 ? -16.453 29.812 9.477 1 92 79 ASP A CA 1
ATOM 567 C C . ASP A 1 79 ? -16.953 29.578 8.055 1 92 79 ASP A C 1
ATOM 569 O O . ASP A 1 79 ? -16.938 30.484 7.227 1 92 79 ASP A O 1
ATOM 573 N N . HIS A 1 80 ? -17.469 28.406 7.816 1 86.12 80 HIS A N 1
ATOM 574 C CA . HIS A 1 80 ? -17.875 28.031 6.469 1 86.12 80 HIS A CA 1
ATOM 575 C C . HIS A 1 80 ? -19.266 28.578 6.133 1 86.12 80 HIS A C 1
ATOM 577 O O . HIS A 1 80 ? -19.688 28.531 4.977 1 86.12 80 HIS A O 1
ATOM 583 N N . GLY A 1 81 ? -19.938 29 7.117 1 80.31 81 GLY A N 1
ATOM 584 C CA . GLY A 1 81 ? -21.25 29.625 6.887 1 80.31 81 GLY A CA 1
ATOM 585 C C . GLY A 1 81 ? -22.297 28.625 6.438 1 80.31 81 GLY A C 1
ATOM 586 O O . GLY A 1 81 ? -23.266 29 5.777 1 80.31 81 GLY A O 1
ATOM 587 N N . LEU A 1 82 ? -22.078 27.422 6.637 1 73.88 82 LEU A N 1
ATOM 588 C CA . LEU A 1 82 ? -22.969 26.375 6.109 1 73.88 82 LEU A CA 1
ATOM 589 C C . LEU A 1 82 ? -24.188 26.203 7 1 73.88 82 LEU A C 1
ATOM 591 O O . LEU A 1 82 ? -25.219 25.703 6.551 1 73.88 82 LEU A O 1
ATOM 595 N N . GLN A 1 83 ? -24.094 26.594 8.258 1 76.5 83 GLN A N 1
ATOM 596 C CA . GLN A 1 83 ? -25.203 26.469 9.203 1 76.5 83 GLN A CA 1
ATOM 597 C C . GLN A 1 83 ? -25.641 27.844 9.703 1 76.5 83 GLN A C 1
ATOM 599 O O . GLN A 1 83 ? -24.844 28.797 9.688 1 76.5 83 GLN A O 1
ATOM 604 N N . ALA A 1 84 ? -26.828 27.922 10.148 1 78.38 84 ALA A N 1
ATOM 605 C CA . ALA A 1 84 ? -27.391 29.188 10.609 1 78.38 84 ALA A CA 1
ATOM 606 C C . ALA A 1 84 ? -26.625 29.719 11.812 1 78.38 84 ALA A C 1
ATOM 608 O O . ALA A 1 84 ? -26.422 30.938 11.93 1 78.38 84 ALA A O 1
ATOM 609 N N . ASP A 1 85 ? -26.141 28.844 12.602 1 82.56 85 ASP A N 1
ATOM 610 C CA . ASP A 1 85 ? -25.484 29.281 13.836 1 82.56 85 ASP A CA 1
ATOM 611 C C . ASP A 1 85 ? -23.969 29.234 13.695 1 82.56 85 ASP A C 1
ATOM 613 O O . ASP A 1 85 ? -23.234 29.234 14.688 1 82.56 85 ASP A O 1
ATOM 617 N N . SER A 1 86 ? -23.547 29.266 12.484 1 86.38 86 SER A N 1
ATOM 618 C CA . SER A 1 86 ? -22.109 29.094 12.25 1 86.38 86 SER A CA 1
ATOM 619 C C . SER A 1 86 ? -21.328 30.266 12.812 1 86.38 86 SER A C 1
ATOM 621 O O . SER A 1 86 ? -20.25 30.094 13.383 1 86.38 86 SER A O 1
ATOM 623 N N . ALA A 1 87 ? -21.844 31.438 12.766 1 89 87 ALA A N 1
ATOM 624 C CA . ALA A 1 87 ? -21.172 32.625 13.25 1 89 87 ALA A CA 1
ATOM 625 C C . ALA A 1 87 ? -21.016 32.594 14.773 1 89 87 ALA A C 1
ATOM 627 O O . ALA A 1 87 ? -19.969 33 15.305 1 89 87 ALA A O 1
ATOM 628 N N . GLU A 1 88 ? -22.031 32.156 15.414 1 90.69 88 GLU A N 1
ATOM 629 C CA . GLU A 1 88 ? -22 32.062 16.875 1 90.69 88 GLU A CA 1
ATOM 630 C C . GLU A 1 88 ? -20.984 31.031 17.344 1 90.69 88 GLU A C 1
ATOM 632 O O . GLU A 1 88 ? -20.266 31.266 18.312 1 90.69 88 GLU A O 1
ATOM 637 N N . VAL A 1 89 ? -20.984 29.984 16.688 1 90.31 89 VAL A N 1
ATOM 638 C CA . VAL A 1 89 ? -20.047 28.922 17.031 1 90.31 89 VAL A CA 1
ATOM 639 C C . VAL A 1 89 ? -18.609 29.422 16.828 1 90.31 89 VAL A C 1
ATOM 641 O O . VAL A 1 89 ? -17.75 29.188 17.672 1 90.31 89 VAL A O 1
ATOM 644 N N . ALA A 1 90 ? -18.359 30.109 15.742 1 94.12 90 ALA A N 1
ATOM 645 C CA . ALA A 1 90 ? -17.031 30.641 15.453 1 94.12 90 ALA A CA 1
ATOM 646 C C . ALA A 1 90 ? -16.609 31.641 16.531 1 94.12 90 ALA A C 1
ATOM 648 O O . ALA A 1 90 ? -15.453 31.594 16.984 1 94.12 90 ALA A O 1
ATOM 649 N N . ALA A 1 91 ? -17.531 32.438 16.906 1 94.69 91 ALA A N 1
ATOM 650 C CA . ALA A 1 91 ? -17.234 33.438 17.922 1 94.69 91 ALA A CA 1
ATOM 651 C C . ALA A 1 91 ? -16.922 32.781 19.266 1 94.69 91 ALA A C 1
ATOM 653 O O . ALA A 1 91 ? -15.992 33.188 19.969 1 94.69 91 ALA A O 1
ATOM 654 N N . SER A 1 92 ? -17.719 31.844 19.594 1 94.56 92 SER A N 1
ATOM 655 C CA . SER A 1 92 ? -17.516 31.109 20.844 1 94.56 92 SER A CA 1
ATOM 656 C C . SER A 1 92 ? -16.172 30.375 20.844 1 94.56 92 SER A C 1
ATOM 658 O O . SER A 1 92 ? -15.477 30.359 21.859 1 94.56 92 SER A O 1
ATOM 660 N N . THR A 1 93 ? -15.898 29.797 19.75 1 96.06 93 THR A N 1
ATOM 661 C CA . THR A 1 93 ? -14.617 29.109 19.609 1 96.06 93 THR A CA 1
ATOM 662 C C . THR A 1 93 ? -13.453 30.078 19.766 1 96.06 93 THR A C 1
ATOM 664 O O . THR A 1 93 ? -12.492 29.812 20.484 1 96.06 93 THR A O 1
ATOM 667 N N . ALA A 1 94 ? -13.531 31.219 19.125 1 97.31 94 ALA A N 1
ATOM 668 C CA . ALA A 1 94 ? -12.492 32.219 19.203 1 97.31 94 ALA A CA 1
ATOM 669 C C . ALA A 1 94 ? -12.273 32.688 20.641 1 97.31 94 ALA A C 1
ATOM 671 O O . ALA A 1 94 ? -11.133 32.844 21.078 1 97.31 94 ALA A O 1
ATOM 672 N N . GLU A 1 95 ? -13.344 32.812 21.328 1 97.12 95 GLU A N 1
ATOM 673 C CA . GLU A 1 95 ? -13.266 33.219 22.734 1 97.12 95 GLU A CA 1
ATOM 674 C C . GLU A 1 95 ? -12.555 32.156 23.562 1 97.12 95 GLU A C 1
ATOM 676 O O . GLU A 1 95 ? -11.703 32.469 24.406 1 97.12 95 GLU A O 1
ATOM 681 N N . THR A 1 96 ? -12.953 30.969 23.375 1 96.75 96 THR A N 1
ATOM 682 C CA . THR A 1 96 ? -12.328 29.859 24.078 1 96.75 96 THR A CA 1
ATOM 683 C C . THR A 1 96 ? -10.828 29.828 23.828 1 96.75 96 THR A C 1
ATOM 685 O O . THR A 1 96 ? -10.039 29.656 24.766 1 96.75 96 THR A O 1
ATOM 688 N N . LEU A 1 97 ? -10.422 30.031 22.609 1 98.06 97 LEU A N 1
ATOM 689 C CA . LEU A 1 97 ? -9.016 29.984 22.219 1 98.06 97 LEU A CA 1
ATOM 690 C C . LEU A 1 97 ? -8.242 31.141 22.844 1 98.06 97 LEU A C 1
ATOM 692 O O . LEU A 1 97 ? -7.113 30.969 23.312 1 98.06 97 LEU A O 1
ATOM 696 N N . THR A 1 98 ? -8.859 32.312 22.844 1 97.56 98 THR A N 1
ATOM 697 C CA . THR A 1 98 ? -8.25 33.469 23.5 1 97.56 98 THR A CA 1
ATOM 698 C C . THR A 1 98 ? -8.047 33.188 24.984 1 97.56 98 THR A C 1
ATOM 700 O O . THR A 1 98 ? -6.992 33.531 25.531 1 97.56 98 THR A O 1
ATOM 703 N N . ASN A 1 99 ? -9.008 32.562 25.562 1 96.44 99 ASN A N 1
ATOM 704 C CA . ASN A 1 99 ? -8.938 32.281 27 1 96.44 99 ASN A CA 1
ATOM 705 C C . ASN A 1 99 ? -7.855 31.234 27.297 1 96.44 99 ASN A C 1
ATOM 707 O O . ASN A 1 99 ? -7.32 31.203 28.406 1 96.44 99 ASN A O 1
ATOM 711 N N . LEU A 1 100 ? -7.543 30.438 26.328 1 96.25 100 LEU A N 1
ATOM 712 C CA . LEU A 1 100 ? -6.488 29.438 26.484 1 96.25 100 LEU A CA 1
ATOM 713 C C . LEU A 1 100 ? -5.113 30.094 26.375 1 96.25 100 LEU A C 1
ATOM 715 O O . LEU A 1 100 ? -4.098 29.453 26.656 1 96.25 100 LEU A O 1
ATOM 719 N N . GLY A 1 101 ? -5.031 31.359 25.875 1 95.81 101 GLY A N 1
ATOM 720 C CA . GLY A 1 101 ? -3.777 32.094 25.797 1 95.81 101 GLY A CA 1
ATOM 721 C C . GLY A 1 101 ? -3.203 32.125 24.391 1 95.81 101 GLY A C 1
ATOM 722 O O . GLY A 1 101 ? -2.07 32.562 24.188 1 95.81 101 GLY A O 1
ATOM 723 N N . LEU A 1 102 ? -3.941 31.672 23.438 1 97.75 102 LEU A N 1
ATOM 724 C CA . LEU A 1 102 ? -3.449 31.703 22.062 1 97.75 102 LEU A CA 1
ATOM 725 C C . LEU A 1 102 ? -3.557 33.094 21.469 1 97.75 102 LEU A C 1
ATOM 727 O O . LEU A 1 102 ? -4.535 33.812 21.719 1 97.75 102 LEU A O 1
ATOM 731 N N . HIS A 1 103 ? -2.496 33.5 20.781 1 97.06 103 HIS A N 1
ATOM 732 C CA . HIS A 1 103 ? -2.449 34.781 20.141 1 97.06 103 HIS A CA 1
ATOM 733 C C . HIS A 1 103 ? -1.491 34.781 18.953 1 97.06 103 HIS A C 1
ATOM 735 O O . HIS A 1 103 ? -0.343 34.375 19.078 1 97.06 103 HIS A O 1
ATOM 741 N N . PRO A 1 104 ? -2.021 35.406 17.812 1 97.81 104 PRO A N 1
ATOM 742 C CA . PRO A 1 104 ? -3.334 36 17.516 1 97.81 104 PRO A CA 1
ATOM 743 C C . PRO A 1 104 ? -4.406 34.938 17.266 1 97.81 104 PRO A C 1
ATOM 745 O O . PRO A 1 104 ? -4.086 33.781 16.969 1 97.81 104 PRO A O 1
ATOM 748 N N . VAL A 1 105 ? -5.656 35.281 17.516 1 98.44 105 VAL A N 1
ATOM 749 C CA . VAL A 1 105 ? -6.801 34.438 17.156 1 98.44 105 VAL A CA 1
ATOM 750 C C . VAL A 1 105 ? -7.582 35.094 16.016 1 98.44 105 VAL A C 1
ATOM 752 O O . VAL A 1 105 ? -8.172 36.156 16.203 1 98.44 105 VAL A O 1
ATOM 755 N N . LEU A 1 106 ? -7.547 34.438 14.844 1 97.81 106 LEU A N 1
ATOM 756 C CA . LEU A 1 106 ? -8.188 34.969 13.648 1 97.81 106 LEU A CA 1
ATOM 757 C C . LEU A 1 106 ? -9.469 34.188 13.328 1 97.81 106 LEU A C 1
ATOM 759 O O . LEU A 1 106 ? -9.523 32.969 13.484 1 97.81 106 LEU A O 1
ATOM 763 N N . THR A 1 107 ? -10.5 34.938 12.984 1 96.25 107 THR A N 1
ATOM 764 C CA . THR A 1 107 ? -11.727 34.344 12.461 1 96.25 107 THR A CA 1
ATOM 765 C C . THR A 1 107 ? -11.906 34.688 10.984 1 96.25 107 THR A C 1
ATOM 767 O O . THR A 1 107 ? -11.969 35.875 10.617 1 96.25 107 THR A O 1
ATOM 770 N N . GLU A 1 108 ? -11.945 33.656 10.195 1 94.56 108 GLU A N 1
ATOM 771 C CA . GLU A 1 108 ? -12.086 33.844 8.758 1 94.56 108 GLU A CA 1
ATOM 772 C C . GLU A 1 108 ? -13.414 33.281 8.258 1 94.56 108 GLU A C 1
ATOM 774 O O . GLU A 1 108 ? -13.656 32.094 8.32 1 94.56 108 GLU A O 1
ATOM 779 N N . ARG A 1 109 ? -14.242 34.125 7.746 1 92.19 109 ARG A N 1
ATOM 780 C CA . ARG A 1 109 ? -15.477 33.688 7.109 1 92.19 109 ARG A CA 1
ATOM 781 C C . ARG A 1 109 ? -15.242 33.375 5.629 1 92.19 109 ARG A C 1
ATOM 783 O O . ARG A 1 109 ? -14.625 34.156 4.918 1 92.19 109 ARG A O 1
ATOM 790 N N . VAL A 1 110 ? -15.688 32.188 5.289 1 90.38 110 VAL A N 1
ATOM 791 C CA . VAL A 1 110 ? -15.477 31.797 3.895 1 90.38 110 VAL A CA 1
ATOM 792 C C . VAL A 1 110 ? -16.828 31.5 3.236 1 90.38 110 VAL A C 1
ATOM 794 O O . VAL A 1 110 ? -17.812 31.234 3.924 1 90.38 110 VAL A O 1
ATOM 797 N N . GLN A 1 111 ? -16.812 31.641 1.896 1 84.25 111 GLN A N 1
ATOM 798 C CA . GLN A 1 111 ? -17.938 31.219 1.076 1 84.25 111 GLN A CA 1
ATOM 799 C C . GLN A 1 111 ? -17.609 29.938 0.324 1 84.25 111 GLN A C 1
ATOM 801 O O . GLN A 1 111 ? -16.609 29.859 -0.4 1 84.25 111 GLN A O 1
ATOM 806 N N . VAL A 1 112 ? -18.391 28.953 0.631 1 81.12 112 VAL A N 1
ATOM 807 C CA . VAL A 1 112 ? -18.203 27.688 -0.074 1 81.12 112 VAL A CA 1
ATOM 808 C C . VAL A 1 112 ? -18.844 27.766 -1.458 1 81.12 112 VAL A C 1
ATOM 810 O O . VAL A 1 112 ? -20.062 27.969 -1.577 1 81.12 112 VAL A O 1
ATOM 813 N N . PRO A 1 113 ? -17.984 27.844 -2.434 1 75 113 PRO A N 1
ATOM 814 C CA . PRO A 1 113 ? -18.547 27.969 -3.781 1 75 113 PRO A CA 1
ATOM 815 C C . PRO A 1 113 ? -19.531 26.844 -4.121 1 75 113 PRO A C 1
ATOM 817 O O . PRO A 1 113 ? -19.328 25.703 -3.686 1 75 113 PRO A O 1
ATOM 820 N N . GLN A 1 114 ? -20.656 27.344 -4.707 1 71.62 114 GLN A N 1
ATOM 821 C CA . GLN A 1 114 ? -21.594 26.391 -5.281 1 71.62 114 GLN A CA 1
ATOM 822 C C . GLN A 1 114 ? -21.156 25.953 -6.68 1 71.62 114 GLN A C 1
ATOM 824 O O . GLN A 1 114 ? -20.828 26.797 -7.516 1 71.62 114 GLN A O 1
ATOM 829 N N . GLY A 1 115 ? -20.297 24.859 -6.844 1 63.19 115 GLY A N 1
ATOM 830 C CA . GLY A 1 115 ? -19.797 24.484 -8.156 1 63.19 115 GLY A CA 1
ATOM 831 C C . GLY A 1 115 ? -19.75 22.984 -8.375 1 63.19 115 GLY A C 1
ATOM 832 O O . GLY A 1 115 ? -20.531 22.25 -7.777 1 63.19 115 GLY A O 1
ATOM 833 N N . THR A 1 116 ? -19.016 22.75 -9.422 1 68.19 116 THR A N 1
ATOM 834 C CA . THR A 1 116 ? -18.922 21.391 -9.977 1 68.19 116 THR A CA 1
ATOM 835 C C . THR A 1 116 ? -18.141 20.469 -9.039 1 68.19 116 THR A C 1
ATOM 837 O O . THR A 1 116 ? -18.203 19.25 -9.18 1 68.19 116 THR A O 1
ATOM 840 N N . MET A 1 117 ? -17.672 21.156 -8.016 1 70.44 117 MET A N 1
ATOM 841 C CA . MET A 1 117 ? -16.953 20.281 -7.09 1 70.44 117 MET A CA 1
ATOM 842 C C . MET A 1 117 ? -17.891 19.781 -5.992 1 70.44 117 MET A C 1
ATOM 844 O O . MET A 1 117 ? -18.859 20.438 -5.629 1 70.44 117 MET A O 1
ATOM 848 N N . GLY A 1 118 ? -17.938 18.609 -5.652 1 73.56 118 GLY A N 1
ATOM 849 C CA . GLY A 1 118 ? -18.703 18.094 -4.527 1 73.56 118 GLY A CA 1
ATOM 850 C C . GLY A 1 118 ? -18.562 18.922 -3.27 1 73.56 118 GLY A C 1
ATOM 851 O O . GLY A 1 118 ? -17.547 19.609 -3.082 1 73.56 118 GLY A O 1
ATOM 852 N N . PRO A 1 119 ? -19.594 19.125 -2.453 1 75.44 119 PRO A N 1
ATOM 853 C CA . PRO A 1 119 ? -19.641 19.969 -1.261 1 75.44 119 PRO A CA 1
ATOM 854 C C . PRO A 1 119 ? -18.422 19.781 -0.36 1 75.44 119 PRO A C 1
ATOM 856 O O . PRO A 1 119 ? -17.875 20.75 0.18 1 75.44 119 PRO A O 1
ATOM 859 N N . GLU A 1 120 ? -17.938 18.594 -0.211 1 78.5 120 GLU A N 1
ATOM 860 C CA . GLU A 1 120 ? -16.797 18.312 0.667 1 78.5 120 GLU A CA 1
ATOM 861 C C . GLU A 1 120 ? -15.523 18.938 0.135 1 78.5 120 GLU A C 1
ATOM 863 O O . GLU A 1 120 ? -14.781 19.594 0.885 1 78.5 120 GLU A O 1
ATOM 868 N N . MET A 1 121 ? -15.336 18.812 -1.141 1 82.38 121 MET A N 1
ATOM 869 C CA . MET A 1 121 ? -14.141 19.375 -1.765 1 82.38 121 MET A CA 1
ATOM 870 C C . MET A 1 121 ? -14.203 20.906 -1.776 1 82.38 121 MET A C 1
ATOM 872 O O . MET A 1 121 ? -13.188 21.578 -1.574 1 82.38 121 MET A O 1
ATOM 876 N N . ALA A 1 122 ? -15.352 21.438 -2.006 1 84.62 122 ALA A N 1
ATOM 877 C CA . ALA A 1 122 ? -15.547 22.875 -2.01 1 84.62 122 ALA A CA 1
ATOM 878 C C . ALA A 1 122 ? -15.234 23.484 -0.64 1 84.62 122 ALA A C 1
ATOM 880 O O . ALA A 1 122 ? -14.547 24.5 -0.54 1 84.62 122 ALA A O 1
ATOM 881 N N . ALA A 1 123 ? -15.742 22.844 0.371 1 84.88 123 ALA A N 1
ATOM 882 C CA . ALA A 1 123 ? -15.5 23.297 1.739 1 84.88 123 ALA A CA 1
ATOM 883 C C . ALA A 1 123 ? -14.016 23.219 2.084 1 84.88 123 ALA A C 1
ATOM 885 O O . ALA A 1 123 ? -13.477 24.125 2.734 1 84.88 123 ALA A O 1
ATOM 886 N N . ARG A 1 124 ? -13.367 22.234 1.626 1 87.06 124 ARG A N 1
ATOM 887 C CA . ARG A 1 124 ? -11.945 22.062 1.866 1 87.06 124 ARG A CA 1
ATOM 888 C C . ARG A 1 124 ? -11.133 23.172 1.193 1 87.06 124 ARG A C 1
ATOM 890 O O . ARG A 1 124 ? -10.258 23.781 1.815 1 87.06 124 ARG A O 1
ATOM 897 N N . THR A 1 125 ? -11.492 23.406 0.006 1 88.5 125 THR A N 1
ATOM 898 C CA . THR A 1 125 ? -10.781 24.422 -0.753 1 88.5 125 THR A CA 1
ATOM 899 C C . THR A 1 125 ? -10.914 25.797 -0.08 1 88.5 125 THR A C 1
ATOM 901 O O . THR A 1 125 ? -9.93 26.516 0.064 1 88.5 125 THR A O 1
ATOM 904 N N . ALA A 1 126 ? -12.117 26.031 0.313 1 90.75 126 ALA A N 1
ATOM 905 C CA . ALA A 1 126 ? -12.383 27.297 0.996 1 90.75 126 ALA A CA 1
ATOM 906 C C . ALA A 1 126 ? -11.594 27.391 2.299 1 90.75 126 ALA A C 1
ATOM 908 O O . ALA A 1 126 ? -10.992 28.438 2.598 1 90.75 126 ALA A O 1
ATOM 909 N N . ARG A 1 127 ? -11.586 26.375 3.035 1 93.31 127 ARG A N 1
ATOM 910 C CA . ARG A 1 127 ? -10.883 26.328 4.312 1 93.31 127 ARG A CA 1
ATOM 911 C C . ARG A 1 127 ? -9.383 26.547 4.121 1 93.31 127 ARG A C 1
ATOM 913 O O . ARG A 1 127 ? -8.781 27.359 4.832 1 93.31 127 ARG A O 1
ATOM 920 N N . TYR A 1 128 ? -8.797 25.922 3.193 1 94.81 128 TYR A N 1
ATOM 921 C CA . TYR A 1 128 ? -7.359 26.016 2.988 1 94.81 128 TYR A CA 1
ATOM 922 C C . TYR A 1 128 ? -6.98 27.391 2.432 1 94.81 128 TYR A C 1
ATOM 924 O O . TYR A 1 128 ? -5.906 27.906 2.736 1 94.81 128 TYR A O 1
ATOM 932 N N . GLY A 1 129 ? -7.883 27.906 1.639 1 94.69 129 GLY A N 1
ATOM 933 C CA . GLY A 1 129 ? -7.676 29.281 1.237 1 94.69 129 GLY A CA 1
ATOM 934 C C . GLY A 1 129 ? -7.605 30.234 2.412 1 94.69 129 GLY A C 1
ATOM 935 O O . GLY A 1 129 ? -6.746 31.125 2.451 1 94.69 129 GLY A O 1
ATOM 936 N N . ALA A 1 130 ? -8.484 30.062 3.32 1 96.19 130 ALA A N 1
ATOM 937 C CA . ALA A 1 130 ? -8.516 30.891 4.527 1 96.19 130 ALA A CA 1
ATOM 938 C C . ALA A 1 130 ? -7.254 30.703 5.355 1 96.19 130 ALA A C 1
ATOM 940 O O . ALA A 1 130 ? -6.703 31.656 5.891 1 96.19 130 ALA A O 1
ATOM 941 N N . LEU A 1 131 ? -6.793 29.5 5.477 1 97.69 131 LEU A N 1
ATOM 942 C CA . LEU A 1 131 ? -5.586 29.203 6.238 1 97.69 131 LEU A CA 1
ATOM 943 C C . LEU A 1 131 ? -4.359 29.844 5.586 1 97.69 131 LEU A C 1
ATOM 945 O O . LEU A 1 131 ? -3.484 30.359 6.281 1 97.69 131 LEU A O 1
ATOM 949 N N . GLU A 1 132 ? -4.336 29.781 4.301 1 97.44 132 GLU A N 1
ATOM 950 C CA . GLU A 1 132 ? -3.244 30.406 3.566 1 97.44 132 GLU A CA 1
ATOM 951 C C . GLU A 1 132 ? -3.188 31.906 3.84 1 97.44 132 GLU A C 1
ATOM 953 O O . GLU A 1 132 ? -2.113 32.469 4.086 1 97.44 132 GLU A O 1
ATOM 958 N N . ARG A 1 133 ? -4.293 32.531 3.791 1 97.06 133 ARG A N 1
ATOM 959 C CA . ARG A 1 133 ? -4.367 33.969 4.066 1 97.06 133 ARG A CA 1
ATOM 960 C C . ARG A 1 133 ? -3.904 34.281 5.488 1 97.06 133 ARG A C 1
ATOM 962 O O . ARG A 1 133 ? -3.193 35.25 5.715 1 97.06 133 ARG A O 1
ATOM 969 N N . ALA A 1 134 ? -4.328 33.469 6.379 1 97.69 134 ALA A N 1
ATOM 970 C CA . ALA A 1 134 ? -3.941 33.656 7.773 1 97.69 134 ALA A CA 1
ATOM 971 C C . ALA A 1 134 ? -2.426 33.594 7.938 1 97.69 134 ALA A C 1
ATOM 973 O O . ALA A 1 134 ? -1.835 34.406 8.656 1 97.69 134 ALA A O 1
ATOM 974 N N . VAL A 1 135 ? -1.831 32.625 7.305 1 97.81 135 VAL A N 1
ATOM 975 C CA . VAL A 1 135 ? -0.383 32.469 7.383 1 97.81 135 VAL A CA 1
ATOM 976 C C . VAL A 1 135 ? 0.307 33.688 6.773 1 97.81 135 VAL A C 1
ATOM 978 O O . VAL A 1 135 ? 1.263 34.219 7.344 1 97.81 135 VAL A O 1
ATOM 981 N N . HIS A 1 136 ? -0.192 34.125 5.676 1 96.38 136 HIS A N 1
ATOM 982 C CA . HIS A 1 136 ? 0.377 35.281 5.016 1 96.38 136 HIS A CA 1
ATOM 983 C C . HIS A 1 136 ? 0.269 36.531 5.895 1 96.38 136 HIS A C 1
ATOM 985 O O . HIS A 1 136 ? 1.206 37.312 5.965 1 96.38 136 HIS A O 1
ATOM 991 N N . ASN A 1 137 ? -0.777 36.656 6.539 1 96.44 137 ASN A N 1
ATOM 992 C CA . ASN A 1 137 ? -1.047 37.844 7.359 1 96.44 137 ASN A CA 1
ATOM 993 C C . ASN A 1 137 ? -0.23 37.844 8.648 1 96.44 137 ASN A C 1
ATOM 995 O O . ASN A 1 137 ? 0.088 38.906 9.195 1 96.44 137 ASN A O 1
ATOM 999 N N . THR A 1 138 ? 0.132 36.688 9.133 1 97.06 138 THR A N 1
ATOM 1000 C CA . THR A 1 138 ? 0.736 36.594 10.461 1 97.06 138 THR A CA 1
ATOM 1001 C C . THR A 1 138 ? 2.219 36.25 10.359 1 97.06 138 THR A C 1
ATOM 1003 O O . THR A 1 138 ? 2.971 36.406 11.32 1 97.06 138 THR A O 1
ATOM 1006 N N . GLY A 1 139 ? 2.605 35.625 9.227 1 96.38 139 GLY A N 1
ATOM 1007 C CA . GLY A 1 139 ? 3.975 35.156 9.086 1 96.38 139 GLY A CA 1
ATOM 1008 C C . GLY A 1 139 ? 4.246 33.875 9.844 1 96.38 139 GLY A C 1
ATOM 1009 O O . GLY A 1 139 ? 5.391 33.594 10.195 1 96.38 139 GLY A O 1
ATOM 1010 N N . ALA A 1 140 ? 3.203 33.156 10.133 1 97.75 140 ALA A N 1
ATOM 1011 C CA . ALA A 1 140 ? 3.354 31.922 10.875 1 97.75 140 ALA A CA 1
ATOM 1012 C C . ALA A 1 140 ? 4.184 30.906 10.094 1 97.75 140 ALA A C 1
ATOM 1014 O O . ALA A 1 140 ? 4.137 30.875 8.859 1 97.75 140 ALA A O 1
ATOM 1015 N N . ARG A 1 141 ? 4.836 30.047 10.828 1 97.12 141 ARG A N 1
ATOM 1016 C CA . ARG A 1 141 ? 5.734 29.078 10.227 1 97.12 141 ARG A CA 1
ATOM 1017 C C . ARG A 1 141 ? 4.969 27.859 9.734 1 97.12 141 ARG A C 1
ATOM 1019 O O . ARG A 1 141 ? 5.418 27.156 8.82 1 97.12 141 ARG A O 1
ATOM 1026 N N . ALA A 1 142 ? 3.838 27.562 10.383 1 98.19 142 ALA A N 1
ATOM 1027 C CA . ALA A 1 142 ? 3.057 26.391 10.023 1 98.19 142 ALA A CA 1
ATOM 1028 C C . ALA A 1 142 ? 1.64 26.469 10.578 1 98.19 142 ALA A C 1
ATOM 1030 O O . ALA A 1 142 ? 1.362 27.297 11.461 1 98.19 142 ALA A O 1
ATOM 1031 N N . VAL A 1 143 ? 0.817 25.688 10.016 1 98.69 143 VAL A N 1
ATOM 1032 C CA . VAL A 1 143 ? -0.533 25.484 10.531 1 98.69 143 VAL A CA 1
ATOM 1033 C C . VAL A 1 143 ? -0.653 24.078 11.109 1 98.69 143 VAL A C 1
ATOM 1035 O O . VAL A 1 143 ? -0.275 23.094 10.461 1 98.69 143 VAL A O 1
ATOM 1038 N N . LEU A 1 144 ? -1.147 23.984 12.344 1 98.69 144 LEU A N 1
ATOM 1039 C CA . LEU A 1 144 ? -1.397 22.703 12.992 1 98.69 144 LEU A CA 1
ATOM 1040 C C . LEU A 1 144 ? -2.83 22.234 12.758 1 98.69 144 LEU A C 1
ATOM 1042 O O . LEU A 1 144 ? -3.777 23 12.984 1 98.69 144 LEU A O 1
ATOM 1046 N N . LEU A 1 145 ? -2.943 21.016 12.266 1 98.5 145 LEU A N 1
ATOM 1047 C CA . LEU A 1 145 ? -4.25 20.406 12.047 1 98.5 145 LEU A CA 1
ATOM 1048 C C . LEU A 1 145 ? -4.484 19.266 13.023 1 98.5 145 LEU A C 1
ATOM 1050 O O . LEU A 1 145 ? -3.566 18.5 13.32 1 98.5 145 LEU A O 1
ATOM 1054 N N . GLY A 1 146 ? -5.715 19.125 13.516 1 97.94 146 GLY A N 1
ATOM 1055 C CA . GLY A 1 146 ? -6.02 18.172 14.578 1 97.94 146 GLY A CA 1
ATOM 1056 C C . GLY A 1 146 ? -6.496 16.828 14.07 1 97.94 146 GLY A C 1
ATOM 1057 O O . GLY A 1 146 ? -7.309 16.172 14.711 1 97.94 146 GLY A O 1
ATOM 1058 N N . HIS A 1 147 ? -5.996 16.422 12.898 1 97.75 147 HIS A N 1
ATOM 1059 C CA . HIS A 1 147 ? -6.391 15.133 12.367 1 97.75 147 HIS A CA 1
ATOM 1060 C C . HIS A 1 147 ? -5.832 13.992 13.211 1 97.75 147 HIS A C 1
ATOM 1062 O O . HIS A 1 147 ? -4.68 14.047 13.648 1 97.75 147 HIS A O 1
ATOM 1068 N N . THR A 1 148 ? -6.676 12.969 13.398 1 98.06 148 THR A N 1
ATOM 1069 C CA . THR A 1 148 ? -6.336 11.867 14.289 1 98.06 148 THR A CA 1
ATOM 1070 C C . THR A 1 148 ? -6.152 10.57 13.508 1 98.06 148 THR A C 1
ATOM 1072 O O . THR A 1 148 ? -6.266 10.562 12.281 1 98.06 148 THR A O 1
ATOM 1075 N N . LEU A 1 149 ? -5.875 9.539 14.273 1 97.56 149 LEU A N 1
ATOM 1076 C CA . LEU A 1 149 ? -5.762 8.188 13.734 1 97.56 149 LEU A CA 1
ATOM 1077 C C . LEU A 1 149 ? -7.059 7.773 13.047 1 97.56 149 LEU A C 1
ATOM 1079 O O . LEU A 1 149 ? -7.031 7.133 11.992 1 97.56 149 LEU A O 1
ATOM 1083 N N . ASP A 1 150 ? -8.164 8.172 13.609 1 96.62 150 ASP A N 1
ATOM 1084 C CA . ASP A 1 150 ? -9.461 7.812 13.055 1 96.62 150 ASP A CA 1
ATOM 1085 C C . ASP A 1 150 ? -9.695 8.5 11.711 1 96.62 150 ASP A C 1
ATOM 1087 O O . ASP A 1 150 ? -10.227 7.895 10.781 1 96.62 150 ASP A O 1
ATOM 1091 N N . ASP A 1 151 ? -9.242 9.75 11.609 1 96.06 151 ASP A N 1
ATOM 1092 C CA . ASP A 1 151 ? -9.305 10.453 10.328 1 96.06 151 ASP A CA 1
ATOM 1093 C C . ASP A 1 151 ? -8.438 9.766 9.281 1 96.06 151 ASP A C 1
ATOM 1095 O O . ASP A 1 151 ? -8.805 9.695 8.109 1 96.06 151 ASP A O 1
ATOM 1099 N N . GLN A 1 152 ? -7.289 9.367 9.75 1 96.81 152 GLN A N 1
ATOM 1100 C CA . GLN A 1 152 ? -6.379 8.656 8.867 1 96.81 152 GLN A CA 1
ATOM 1101 C C . GLN A 1 152 ? -7.031 7.387 8.312 1 96.81 152 GLN A C 1
ATOM 1103 O O . GLN A 1 152 ? -6.949 7.117 7.109 1 96.81 152 GLN A O 1
ATOM 1108 N N . ALA A 1 153 ? -7.645 6.617 9.188 1 95.69 153 ALA A N 1
ATOM 1109 C CA . ALA A 1 153 ? -8.328 5.391 8.789 1 95.69 153 ALA A CA 1
ATOM 1110 C C . ALA A 1 153 ? -9.406 5.68 7.742 1 95.69 153 ALA A C 1
ATOM 1112 O O . ALA A 1 153 ? -9.523 4.957 6.75 1 95.69 153 ALA A O 1
ATOM 1113 N N . GLU A 1 154 ? -10.148 6.734 7.98 1 95 154 GLU A N 1
ATOM 1114 C CA . GLU A 1 154 ? -11.18 7.137 7.031 1 95 154 GLU A CA 1
ATOM 1115 C C . GLU A 1 154 ? -10.578 7.457 5.668 1 95 154 GLU A C 1
ATOM 1117 O O . GLU A 1 154 ? -11.102 7.035 4.637 1 95 154 GLU A O 1
ATOM 1122 N N . THR A 1 155 ? -9.492 8.18 5.715 1 94.38 155 THR A N 1
ATOM 1123 C CA . THR A 1 155 ? -8.836 8.602 4.484 1 94.38 155 THR A CA 1
ATOM 1124 C C . THR A 1 155 ? -8.305 7.398 3.713 1 94.38 155 THR A C 1
ATOM 1126 O O . THR A 1 155 ? -8.414 7.344 2.486 1 94.38 155 THR A O 1
ATOM 1129 N N . VAL A 1 156 ? -7.75 6.43 4.387 1 93.31 156 VAL A N 1
ATOM 1130 C CA . VAL A 1 156 ? -7.223 5.227 3.752 1 93.31 156 VAL A CA 1
ATOM 1131 C C . VAL A 1 156 ? -8.367 4.449 3.096 1 93.31 156 VAL A C 1
ATOM 1133 O O . VAL A 1 156 ? -8.234 3.99 1.959 1 93.31 156 VAL A O 1
ATOM 1136 N N . LEU A 1 157 ? -9.484 4.355 3.775 1 91.81 157 LEU A N 1
ATOM 1137 C CA . LEU A 1 157 ? -10.625 3.627 3.225 1 91.81 157 LEU A CA 1
ATOM 1138 C C . LEU A 1 157 ? -11.164 4.324 1.982 1 91.81 157 LEU A C 1
ATOM 1140 O O . LEU A 1 157 ? -11.57 3.666 1.02 1 91.81 157 LEU A O 1
ATOM 1144 N N . LEU A 1 158 ? -11.195 5.594 2.029 1 90.25 158 LEU A N 1
ATOM 1145 C CA . LEU A 1 158 ? -11.594 6.344 0.843 1 90.25 158 LEU A CA 1
ATOM 1146 C C . LEU A 1 158 ? -10.656 6.055 -0.325 1 90.25 158 LEU A C 1
ATOM 1148 O O . LEU A 1 158 ? -11.109 5.875 -1.458 1 90.25 158 LEU A O 1
ATOM 1152 N N . GLY A 1 159 ? -9.383 6 -0.039 1 88.75 159 GLY A N 1
ATOM 1153 C CA . GLY A 1 159 ? -8.391 5.691 -1.058 1 88.75 159 GLY A CA 1
ATOM 1154 C C . GLY A 1 159 ? -8.523 4.293 -1.621 1 88.75 159 GLY A C 1
ATOM 1155 O O . GLY A 1 159 ? -8.312 4.074 -2.816 1 88.75 159 GLY A O 1
ATOM 1156 N N . LEU A 1 160 ? -8.859 3.389 -0.747 1 86.31 160 LEU A N 1
ATOM 1157 C CA . LEU A 1 160 ? -9.031 2.002 -1.161 1 86.31 160 LEU A CA 1
ATOM 1158 C C . LEU A 1 160 ? -10.164 1.878 -2.18 1 86.31 160 LEU A C 1
ATOM 1160 O O . LEU A 1 160 ? -10.07 1.095 -3.127 1 86.31 160 LEU A O 1
ATOM 1164 N N . GLY A 1 161 ? -11.211 2.6 -2.006 1 83.62 161 GLY A N 1
ATOM 1165 C CA . GLY A 1 161 ? -12.328 2.59 -2.934 1 83.62 161 GLY A CA 1
ATOM 1166 C C . GLY A 1 161 ? -11.953 3.055 -4.328 1 83.62 161 GLY A C 1
ATOM 1167 O O . GLY A 1 161 ? -12.508 2.576 -5.32 1 83.62 161 GLY A O 1
ATOM 1168 N N . ARG A 1 162 ? -10.961 3.846 -4.355 1 78.44 162 ARG A N 1
ATOM 1169 C CA . ARG A 1 162 ? -10.531 4.379 -5.641 1 78.44 162 ARG A CA 1
ATOM 1170 C C . ARG A 1 162 ? -9.578 3.408 -6.344 1 78.44 162 ARG A C 1
ATOM 1172 O O . ARG A 1 162 ? -9.484 3.406 -7.57 1 78.44 162 ARG A O 1
ATOM 1179 N N . GLY A 1 163 ? -8.922 2.557 -5.551 1 76.88 163 GLY A N 1
ATOM 1180 C CA . GLY A 1 163 ? -8.039 1.539 -6.105 1 76.88 163 GLY A CA 1
ATOM 1181 C C . GLY A 1 163 ? -6.797 2.113 -6.754 1 76.88 163 GLY A C 1
ATOM 1182 O O . GLY A 1 163 ? -6.379 1.656 -7.82 1 76.88 163 GLY A O 1
ATOM 1183 N N . SER A 1 164 ? -6.156 3.08 -6.145 1 75.62 164 SER A N 1
ATOM 1184 C CA . SER A 1 164 ? -5.086 3.775 -6.848 1 75.62 164 SER A CA 1
ATOM 1185 C C . SER A 1 164 ? -3.721 3.408 -6.273 1 75.62 164 SER A C 1
ATOM 1187 O O . SER A 1 164 ? -2.738 4.125 -6.48 1 75.62 164 SER A O 1
ATOM 1189 N N . GLY A 1 165 ? -3.619 2.41 -5.551 1 85.19 165 GLY A N 1
ATOM 1190 C CA . GLY A 1 165 ? -2.309 1.863 -5.234 1 85.19 165 GLY A CA 1
ATOM 1191 C C . GLY A 1 165 ? -1.724 2.422 -3.951 1 85.19 165 GLY A C 1
ATOM 1192 O O . GLY A 1 165 ? -2.461 2.83 -3.051 1 85.19 165 GLY A O 1
ATOM 1193 N N . THR A 1 166 ? -0.386 2.383 -3.865 1 92.31 166 THR A N 1
ATOM 1194 C CA . THR A 1 166 ? 0.369 2.662 -2.648 1 92.31 166 THR A CA 1
ATOM 1195 C C . THR A 1 166 ? 0.182 4.113 -2.217 1 92.31 166 THR A C 1
ATOM 1197 O O . THR A 1 166 ? -0.022 4.395 -1.034 1 92.31 166 THR A O 1
ATOM 1200 N N . ARG A 1 167 ? 0.142 5.02 -3.131 1 89.12 167 ARG A N 1
ATOM 1201 C CA . ARG A 1 167 ? -0.001 6.438 -2.816 1 89.12 167 ARG A CA 1
ATOM 1202 C C . ARG A 1 167 ? -1.378 6.734 -2.23 1 89.12 167 ARG A C 1
ATOM 1204 O O . ARG A 1 167 ? -1.503 7.527 -1.295 1 89.12 167 ARG A O 1
ATOM 1211 N N . SER A 1 168 ? -2.35 6.133 -2.779 1 88.75 168 SER A N 1
ATOM 1212 C CA . SER A 1 168 ? -3.707 6.363 -2.293 1 88.75 168 SER A CA 1
ATOM 1213 C C . SER A 1 168 ? -3.887 5.816 -0.88 1 88.75 168 SER A C 1
ATOM 1215 O O . SER A 1 168 ? -4.75 6.281 -0.135 1 88.75 168 SER A O 1
ATOM 1217 N N . LEU A 1 169 ? -3.094 4.863 -0.49 1 92.62 169 LEU A N 1
ATOM 1218 C CA . LEU A 1 169 ? -3.209 4.223 0.816 1 92.62 169 LEU A CA 1
ATOM 1219 C C . LEU A 1 169 ? -2.32 4.922 1.841 1 92.62 169 LEU A C 1
ATOM 1221 O O . LEU A 1 169 ? -2.367 4.602 3.031 1 92.62 169 LEU A O 1
ATOM 1225 N N . ALA A 1 170 ? -1.538 5.867 1.363 1 94.12 170 ALA A N 1
ATOM 1226 C CA . ALA A 1 170 ? -0.61 6.594 2.225 1 94.12 170 ALA A CA 1
ATOM 1227 C C . ALA A 1 170 ? -1.358 7.535 3.168 1 94.12 170 ALA A C 1
ATOM 1229 O O . ALA A 1 170 ? -0.791 8.016 4.148 1 94.12 170 ALA A O 1
ATOM 1230 N N . GLY A 1 171 ? -2.623 7.746 2.928 1 93.94 171 GLY A N 1
ATOM 1231 C CA . GLY A 1 171 ? -3.395 8.656 3.762 1 93.94 171 GLY A CA 1
ATOM 1232 C C . GLY A 1 171 ? -2.83 10.062 3.789 1 93.94 171 GLY A C 1
ATOM 1233 O O . GLY A 1 171 ? -2.277 10.539 2.793 1 93.94 171 GLY A O 1
ATOM 1234 N N . MET A 1 172 ? -3.047 10.742 4.879 1 95.94 172 MET A N 1
ATOM 1235 C CA . MET A 1 172 ? -2.574 12.109 5.051 1 95.94 172 MET A CA 1
ATOM 1236 C C . MET A 1 172 ? -1.139 12.133 5.562 1 95.94 172 MET A C 1
ATOM 1238 O O . MET A 1 172 ? -0.811 11.438 6.531 1 95.94 172 MET A O 1
ATOM 1242 N N . PRO A 1 173 ? -0.324 12.883 4.918 1 95.5 173 PRO A N 1
ATOM 1243 C CA . PRO A 1 173 ? 1.039 12.984 5.445 1 95.5 173 PRO A CA 1
ATOM 1244 C C . PRO A 1 173 ? 1.116 13.805 6.727 1 95.5 173 PRO A C 1
ATOM 1246 O O . PRO A 1 173 ? 0.37 14.773 6.891 1 95.5 173 PRO A O 1
ATOM 1249 N N . PRO A 1 174 ? 2.041 13.422 7.594 1 96.19 174 PRO A N 1
ATOM 1250 C CA . PRO A 1 174 ? 2.205 14.211 8.82 1 96.19 174 PRO A CA 1
ATOM 1251 C C . PRO A 1 174 ? 2.621 15.648 8.531 1 96.19 174 PRO A C 1
ATOM 1253 O O . PRO A 1 174 ? 2.297 16.547 9.312 1 96.19 174 PRO A O 1
ATOM 1256 N N . VAL A 1 175 ? 3.391 15.852 7.473 1 96.25 175 VAL A N 1
ATOM 1257 C CA . VAL A 1 175 ? 3.814 17.172 7.027 1 96.25 175 VAL A CA 1
ATOM 1258 C C . VAL A 1 175 ? 3.482 17.344 5.547 1 96.25 175 VAL A C 1
ATOM 1260 O O . VAL A 1 175 ? 3.74 16.453 4.734 1 96.25 175 VAL A O 1
ATOM 1263 N N . ARG A 1 176 ? 2.879 18.469 5.258 1 95.88 176 ARG A N 1
ATOM 1264 C CA . ARG A 1 176 ? 2.557 18.781 3.873 1 95.88 176 ARG A CA 1
ATOM 1265 C C . ARG A 1 176 ? 2.83 20.266 3.58 1 95.88 176 ARG A C 1
ATOM 1267 O O . ARG A 1 176 ? 2.508 21.125 4.391 1 95.88 176 ARG A O 1
ATOM 1274 N N . ILE A 1 177 ? 3.484 20.531 2.49 1 95.5 177 ILE A N 1
ATOM 1275 C CA . ILE A 1 177 ? 3.678 21.891 2.031 1 95.5 177 ILE A CA 1
ATOM 1276 C C . ILE A 1 177 ? 2.801 22.156 0.809 1 95.5 177 ILE A C 1
ATOM 1278 O O . ILE A 1 177 ? 2.887 21.438 -0.191 1 95.5 177 ILE A O 1
ATOM 1282 N N . GLU A 1 178 ? 1.991 23.094 0.899 1 94.12 178 GLU A N 1
ATOM 1283 C CA . GLU A 1 178 ? 1.091 23.469 -0.185 1 94.12 178 GLU A CA 1
ATOM 1284 C C . GLU A 1 178 ? 0.971 24.984 -0.297 1 94.12 178 GLU A C 1
ATOM 1286 O O . GLU A 1 178 ? 0.666 25.672 0.687 1 94.12 178 GLU A O 1
ATOM 1291 N N . ASN A 1 179 ? 1.206 25.484 -1.402 1 93.19 179 ASN A N 1
ATOM 1292 C CA . ASN A 1 179 ? 1.135 26.906 -1.68 1 93.19 179 ASN A CA 1
ATOM 1293 C C . ASN A 1 179 ? 1.963 27.719 -0.683 1 93.19 179 ASN A C 1
ATOM 1295 O O . ASN A 1 179 ? 1.49 28.719 -0.144 1 93.19 179 ASN A O 1
ATOM 1299 N N . GLY A 1 180 ? 3.062 27.141 -0.347 1 92.94 180 GLY A N 1
ATOM 1300 C CA . GLY A 1 180 ? 4.016 27.828 0.51 1 92.94 180 GLY A CA 1
ATOM 1301 C C . GLY A 1 180 ? 3.682 27.719 1.985 1 92.94 180 GLY A C 1
ATOM 1302 O O . GLY A 1 180 ? 4.395 28.266 2.832 1 92.94 180 GLY A O 1
ATOM 1303 N N . VAL A 1 181 ? 2.629 27.062 2.289 1 97.25 181 VAL A N 1
ATOM 1304 C CA . VAL A 1 181 ? 2.23 26.891 3.682 1 97.25 181 VAL A CA 1
ATOM 1305 C C . VAL A 1 181 ? 2.588 25.484 4.152 1 97.25 181 VAL A C 1
ATOM 1307 O O . VAL A 1 181 ? 2.344 24.5 3.439 1 97.25 181 VAL A O 1
ATOM 1310 N N . THR A 1 182 ? 3.156 25.391 5.336 1 97.94 182 THR A N 1
ATOM 1311 C CA . THR A 1 182 ? 3.457 24.094 5.945 1 97.94 182 THR A CA 1
ATOM 1312 C C . THR A 1 182 ? 2.33 23.672 6.879 1 97.94 182 THR A C 1
ATOM 1314 O O . THR A 1 182 ? 1.964 24.406 7.801 1 97.94 182 THR A O 1
ATOM 1317 N N . TYR A 1 183 ? 1.79 22.516 6.633 1 98.38 183 TYR A N 1
ATOM 1318 C CA . TYR A 1 183 ? 0.759 21.938 7.48 1 98.38 183 TYR A CA 1
ATOM 1319 C C . TYR A 1 183 ? 1.312 20.75 8.281 1 98.38 183 TYR A C 1
ATOM 1321 O O . TYR A 1 183 ? 1.966 19.875 7.723 1 98.38 183 TYR A O 1
ATOM 1329 N N . LEU A 1 184 ? 1.049 20.734 9.578 1 98.31 184 LEU A N 1
ATOM 1330 C CA . LEU A 1 184 ? 1.471 19.656 10.453 1 98.31 184 LEU A CA 1
ATOM 1331 C C . LEU A 1 184 ? 0.264 18.906 11.008 1 98.31 184 LEU A C 1
ATOM 1333 O O . LEU A 1 184 ? -0.744 19.516 11.367 1 98.31 184 LEU A O 1
ATOM 1337 N N . ARG A 1 185 ? 0.385 17.641 11.07 1 98.31 185 ARG A N 1
ATOM 1338 C CA . ARG A 1 185 ? -0.635 16.797 11.68 1 98.31 185 ARG A CA 1
ATOM 1339 C C . ARG A 1 185 ? -0.038 15.93 12.781 1 98.31 185 ARG A C 1
ATOM 1341 O O . ARG A 1 185 ? 0.132 14.727 12.609 1 98.31 185 ARG A O 1
ATOM 1348 N N . PRO A 1 186 ? 0.104 16.469 13.898 1 97.75 186 PRO A N 1
ATOM 1349 C CA . PRO A 1 186 ? 0.869 15.781 14.953 1 97.75 186 PRO A CA 1
ATOM 1350 C C . PRO A 1 186 ? 0.12 14.602 15.555 1 97.75 186 PRO A C 1
ATOM 1352 O O . PRO A 1 186 ? 0.725 13.758 16.219 1 97.75 186 PRO A O 1
ATOM 1355 N N . PHE A 1 187 ? -1.195 14.484 15.344 1 97.94 187 PHE A N 1
ATOM 1356 C CA . PHE A 1 187 ? -1.979 13.531 16.109 1 97.94 187 PHE A CA 1
ATOM 1357 C C . PHE A 1 187 ? -2.469 12.391 15.234 1 97.94 187 PHE A C 1
ATOM 1359 O O . PHE A 1 187 ? -3.439 11.711 15.57 1 97.94 187 PHE A O 1
ATOM 1366 N N . LEU A 1 188 ? -1.827 12.094 14.164 1 96.62 188 LEU A N 1
ATOM 1367 C CA . LEU A 1 188 ? -2.252 11.047 13.234 1 96.62 188 LEU A CA 1
ATOM 1368 C C . LEU A 1 188 ? -2.123 9.672 13.875 1 96.62 188 LEU A C 1
ATOM 1370 O O . LEU A 1 188 ? -2.672 8.695 13.359 1 96.62 188 LEU A O 1
ATOM 1374 N N . ALA A 1 189 ? -1.409 9.547 15.008 1 93.88 189 ALA A N 1
ATOM 1375 C CA . ALA A 1 189 ? -1.239 8.258 15.672 1 93.88 189 ALA A CA 1
ATOM 1376 C C . ALA A 1 189 ? -2.1 8.164 16.922 1 93.88 189 ALA A C 1
ATOM 1378 O O . ALA A 1 189 ? -2.012 7.195 17.688 1 93.88 189 ALA A O 1
ATOM 1379 N N . LEU A 1 190 ? -2.898 9.172 17.156 1 97 190 LEU A N 1
ATOM 1380 C CA . LEU A 1 190 ? -3.738 9.219 18.344 1 97 190 LEU A CA 1
ATOM 1381 C C . LEU A 1 190 ? -5.211 9.078 17.984 1 97 190 LEU A C 1
ATOM 1383 O O . LEU A 1 190 ? -5.645 9.547 16.922 1 97 190 LEU A O 1
ATOM 1387 N N . ARG A 1 191 ? -5.941 8.5 18.875 1 96.94 191 ARG A N 1
ATOM 1388 C CA . ARG A 1 191 ? -7.363 8.266 18.656 1 96.94 191 ARG A CA 1
ATOM 1389 C C . ARG A 1 191 ? -8.188 9.5 19 1 96.94 191 ARG A C 1
ATOM 1391 O O . ARG A 1 191 ? -7.777 10.32 19.812 1 96.94 191 ARG A O 1
ATOM 1398 N N . ARG A 1 192 ? -9.352 9.555 18.422 1 95.38 192 ARG A N 1
ATOM 1399 C CA . ARG A 1 192 ? -10.328 10.586 18.766 1 95.38 192 ARG A CA 1
ATOM 1400 C C . ARG A 1 192 ? -10.656 10.539 20.266 1 95.38 192 ARG A C 1
ATOM 1402 O O . ARG A 1 192 ? -10.836 11.578 20.891 1 95.38 192 ARG A O 1
ATOM 1409 N N . ALA A 1 193 ? -10.734 9.359 20.781 1 95.44 193 ALA A N 1
ATOM 1410 C CA . ALA A 1 193 ? -11 9.188 22.219 1 95.44 193 ALA A CA 1
ATOM 1411 C C . ALA A 1 193 ? -9.93 9.875 23.062 1 95.44 193 ALA A C 1
ATOM 1413 O O . ALA A 1 193 ? -10.227 10.414 24.125 1 95.44 193 ALA A O 1
ATOM 1414 N N . ASP A 1 194 ? -8.719 9.828 22.594 1 96.94 194 ASP A N 1
ATOM 1415 C CA . ASP A 1 194 ? -7.633 10.516 23.281 1 96.94 194 ASP A CA 1
ATOM 1416 C C . ASP A 1 194 ? -7.867 12.023 23.312 1 96.94 194 ASP A C 1
ATOM 1418 O O . ASP A 1 194 ? -7.555 12.688 24.297 1 96.94 194 ASP A O 1
ATOM 1422 N N . MET A 1 195 ? -8.383 12.539 22.234 1 96.94 195 MET A N 1
ATOM 1423 C CA . MET A 1 195 ? -8.641 13.977 22.141 1 96.94 195 MET A CA 1
ATOM 1424 C C . MET A 1 195 ? -9.766 14.391 23.078 1 96.94 195 MET A C 1
ATOM 1426 O O . MET A 1 195 ? -9.695 15.445 23.703 1 96.94 195 MET A O 1
ATOM 1430 N N . LEU A 1 196 ? -10.75 13.578 23.172 1 96.5 196 LEU A N 1
ATOM 1431 C CA . LEU A 1 196 ? -11.844 13.836 24.109 1 96.5 196 LEU A CA 1
ATOM 1432 C C . LEU A 1 196 ? -11.336 13.859 25.547 1 96.5 196 LEU A C 1
ATOM 1434 O O . LEU A 1 196 ? -11.734 14.711 26.344 1 96.5 196 LEU A O 1
ATOM 1438 N N . ASN A 1 197 ? -10.484 12.969 25.828 1 97.25 197 ASN A N 1
ATOM 1439 C CA . ASN A 1 197 ? -9.875 12.93 27.156 1 97.25 197 ASN A CA 1
ATOM 1440 C C . ASN A 1 197 ? -9.078 14.195 27.453 1 97.25 197 ASN A C 1
ATOM 1442 O O . ASN A 1 197 ? -9.094 14.703 28.578 1 97.25 197 ASN A O 1
ATOM 1446 N N . VAL A 1 198 ? -8.398 14.648 26.469 1 96.94 198 VAL A N 1
ATOM 1447 C CA . VAL A 1 198 ? -7.629 15.883 26.609 1 96.94 198 VAL A CA 1
ATOM 1448 C C . VAL A 1 198 ? -8.57 17.047 26.906 1 96.94 198 VAL A C 1
ATOM 1450 O O . VAL A 1 198 ? -8.328 17.844 27.812 1 96.94 198 VAL A O 1
ATOM 1453 N N . CYS A 1 199 ? -9.633 17.141 26.156 1 96.69 199 CYS A N 1
ATOM 1454 C CA . CYS A 1 199 ? -10.602 18.203 26.375 1 96.69 199 CYS A CA 1
ATOM 1455 C C . CYS A 1 199 ? -11.164 18.156 27.797 1 96.69 199 CYS A C 1
ATOM 1457 O O . CYS A 1 199 ? -11.25 19.172 28.469 1 96.69 199 CYS A O 1
ATOM 1459 N N . GLU A 1 200 ? -11.492 17 28.219 1 96.31 200 GLU A N 1
ATOM 1460 C CA . GLU A 1 200 ? -12.039 16.812 29.562 1 96.31 200 GLU A CA 1
ATOM 1461 C C . GLU A 1 200 ? -11.023 17.234 30.625 1 96.31 200 GLU A C 1
ATOM 1463 O O . GLU A 1 200 ? -11.367 17.969 31.562 1 96.31 200 GLU A O 1
ATOM 1468 N N . ALA A 1 201 ? -9.852 16.797 30.469 1 96.06 201 ALA A N 1
ATOM 1469 C CA . ALA A 1 201 ? -8.789 17.094 31.438 1 96.06 201 ALA A CA 1
ATOM 1470 C C . ALA A 1 201 ? -8.523 18.594 31.5 1 96.06 201 ALA A C 1
ATOM 1472 O O . ALA A 1 201 ? -8.18 19.125 32.562 1 96.06 201 ALA A O 1
ATOM 1473 N N . GLU A 1 202 ? -8.695 19.297 30.391 1 94.88 202 GLU A N 1
ATOM 1474 C CA . GLU A 1 202 ? -8.383 20.734 30.312 1 94.88 202 GLU A CA 1
ATOM 1475 C C . GLU A 1 202 ? -9.633 21.578 30.562 1 94.88 202 GLU A C 1
ATOM 1477 O O . GLU A 1 202 ? -9.57 22.812 30.516 1 94.88 202 GLU A O 1
ATOM 1482 N N . GLY A 1 203 ? -10.742 20.938 30.719 1 93.88 203 GLY A N 1
ATOM 1483 C CA . GLY A 1 203 ? -11.992 21.641 30.969 1 93.88 203 GLY A CA 1
ATOM 1484 C C . GLY A 1 203 ? -12.523 22.359 29.734 1 93.88 203 GLY A C 1
ATOM 1485 O O . GLY A 1 203 ? -13.188 23.391 29.859 1 93.88 203 GLY A O 1
ATOM 1486 N N . ALA A 1 204 ? -12.148 21.953 28.609 1 94.25 204 ALA A N 1
ATOM 1487 C CA . ALA A 1 204 ? -12.641 22.531 27.359 1 94.25 204 ALA A CA 1
ATOM 1488 C C . ALA A 1 204 ? -13.875 21.797 26.859 1 94.25 204 ALA A C 1
ATOM 1490 O O . ALA A 1 204 ? -13.922 20.562 26.859 1 94.25 204 ALA A O 1
ATOM 1491 N N . ALA A 1 205 ? -14.898 22.516 26.375 1 93.56 205 ALA A N 1
ATOM 1492 C CA . ALA A 1 205 ? -16.141 21.938 25.875 1 93.56 205 ALA A CA 1
ATOM 1493 C C . ALA A 1 205 ? -16.219 22.016 24.359 1 93.56 205 ALA A C 1
ATOM 1495 O O . ALA A 1 205 ? -16.469 23.094 23.797 1 93.56 205 ALA A O 1
ATOM 1496 N N . PRO A 1 206 ? -16.062 20.906 23.734 1 93.5 206 PRO A N 1
ATOM 1497 C CA . PRO A 1 206 ? -16.078 20.969 22.266 1 93.5 206 PRO A CA 1
ATOM 1498 C C . PRO A 1 206 ? -17.484 21.156 21.703 1 93.5 206 PRO A C 1
ATOM 1500 O O . PRO A 1 206 ? -18.469 20.766 22.328 1 93.5 206 PRO A O 1
ATOM 1503 N N . TRP A 1 207 ? -17.5 21.766 20.562 1 88.31 207 TRP A N 1
ATOM 1504 C CA . TRP A 1 207 ? -18.719 21.891 19.781 1 88.31 207 TRP A CA 1
ATOM 1505 C C . TRP A 1 207 ? -18.984 20.625 18.969 1 88.31 207 TRP A C 1
ATOM 1507 O O . TRP A 1 207 ? -18.062 20.047 18.375 1 88.31 207 TRP A O 1
ATOM 1517 N N . ASN A 1 208 ? -20.219 20.172 19.031 1 82.25 208 ASN A N 1
ATOM 1518 C CA . ASN A 1 208 ? -20.594 19.016 18.234 1 82.25 208 ASN A CA 1
ATOM 1519 C C . ASN A 1 208 ? -21.266 19.422 16.922 1 82.25 208 ASN A C 1
ATOM 1521 O O . ASN A 1 208 ? -22.391 19.906 16.922 1 82.25 208 ASN A O 1
ATOM 1525 N N . ASP A 1 209 ? -20.516 19.234 15.859 1 76 209 ASP A N 1
ATOM 1526 C CA . ASP A 1 209 ? -21.016 19.562 14.531 1 76 209 ASP A CA 1
ATOM 1527 C C . ASP A 1 209 ? -22.078 18.578 14.07 1 76 209 ASP A C 1
ATOM 1529 O O . ASP A 1 209 ? -21.797 17.391 13.898 1 76 209 ASP A O 1
ATOM 1533 N N . PRO A 1 210 ? -23.234 19.047 13.812 1 74.06 210 PRO A N 1
ATOM 1534 C CA . PRO A 1 210 ? -24.312 18.156 13.383 1 74.06 210 PRO A CA 1
ATOM 1535 C C . PRO A 1 210 ? -23.984 17.422 12.078 1 74.06 210 PRO A C 1
ATOM 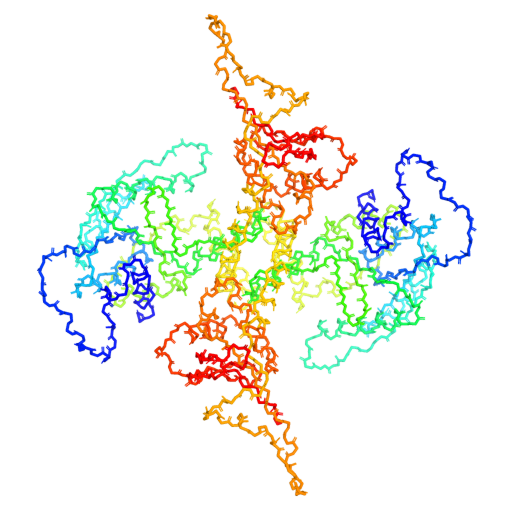1537 O O . PRO A 1 210 ? -24.516 16.344 11.82 1 74.06 210 PRO A O 1
ATOM 1540 N N . THR A 1 211 ? -23.156 17.953 11.141 1 69.5 211 THR A N 1
ATOM 1541 C CA . THR A 1 211 ? -22.828 17.344 9.852 1 69.5 211 THR A CA 1
ATOM 1542 C C . THR A 1 211 ? -22 16.078 10.055 1 69.5 211 THR A C 1
ATOM 1544 O O . THR A 1 211 ? -21.891 15.258 9.141 1 69.5 211 THR A O 1
ATOM 1547 N N . ASN A 1 212 ? -21.578 15.914 11.258 1 74 212 ASN A N 1
ATOM 1548 C CA . ASN A 1 212 ? -20.781 14.734 11.562 1 74 212 ASN A CA 1
ATOM 1549 C C . ASN A 1 212 ? -21.609 13.453 11.5 1 74 212 ASN A C 1
ATOM 1551 O O . ASN A 1 212 ? -21.078 12.359 11.344 1 74 212 ASN A O 1
ATOM 1555 N N . THR A 1 213 ? -22.891 13.711 11.5 1 74.06 213 THR A N 1
ATOM 1556 C CA . THR A 1 213 ? -23.75 12.539 11.508 1 74.06 213 THR A CA 1
ATOM 1557 C C . THR A 1 213 ? -24.547 12.438 10.203 1 74.06 213 THR A C 1
ATOM 1559 O O . THR A 1 213 ? -25.328 11.508 10.023 1 74.06 213 THR A O 1
ATOM 1562 N N . ASP A 1 214 ? -24.266 13.406 9.25 1 73.94 214 ASP A N 1
ATOM 1563 C CA . ASP A 1 214 ? -24.938 13.383 7.957 1 73.94 214 ASP A CA 1
ATOM 1564 C C . ASP A 1 214 ? -24.328 12.328 7.035 1 73.94 214 ASP A C 1
ATOM 1566 O O . ASP A 1 214 ? -23.344 12.602 6.344 1 73.94 214 ASP A O 1
ATOM 1570 N N . GLN A 1 215 ? -24.938 11.328 6.891 1 74.44 215 GLN A N 1
ATOM 1571 C CA . GLN A 1 215 ? -24.359 10.18 6.211 1 74.44 215 GLN A CA 1
ATOM 1572 C C . GLN A 1 215 ? -24.547 10.281 4.699 1 74.44 215 GLN A C 1
ATOM 1574 O O . GLN A 1 215 ? -24.156 9.375 3.959 1 74.44 215 GLN A O 1
ATOM 1579 N N . THR A 1 216 ? -25.062 11.359 4.23 1 73.69 216 THR A N 1
ATOM 1580 C CA . THR A 1 216 ? -25.047 11.602 2.793 1 73.69 216 THR A CA 1
ATOM 1581 C C . THR A 1 216 ? -23.625 11.914 2.314 1 73.69 216 THR A C 1
ATOM 1583 O O . THR A 1 216 ? -23.328 11.805 1.122 1 73.69 216 THR A O 1
ATOM 1586 N N . LEU A 1 217 ? -22.859 12.211 3.24 1 80.06 217 LEU A N 1
ATOM 1587 C CA . LEU A 1 217 ? -21.453 12.438 2.959 1 80.06 217 LEU A CA 1
ATOM 1588 C C . LEU A 1 217 ? -20.641 11.164 3.176 1 80.06 217 LEU A C 1
ATOM 1590 O O . LEU A 1 217 ? -20.828 10.469 4.176 1 80.06 217 LEU A O 1
ATOM 1594 N N . MET A 1 218 ? -19.812 10.836 2.295 1 85.88 218 MET A N 1
ATOM 1595 C CA . MET A 1 218 ? -19.078 9.57 2.293 1 85.88 218 MET A CA 1
ATOM 1596 C C . MET A 1 218 ? -18.25 9.422 3.557 1 85.88 218 MET A C 1
ATOM 1598 O O . MET A 1 218 ? -18.172 8.336 4.133 1 85.88 218 MET A O 1
ATOM 1602 N N . ARG A 1 219 ? -17.688 10.453 4 1 85.88 219 ARG A N 1
ATOM 1603 C CA . ARG A 1 219 ? -16.859 10.359 5.191 1 85.88 219 ARG A CA 1
ATOM 1604 C C . ARG A 1 219 ? -17.672 9.984 6.418 1 85.88 219 ARG A C 1
ATOM 1606 O O . ARG A 1 219 ? -17.234 9.203 7.254 1 85.88 219 ARG A O 1
ATOM 1613 N N . ALA A 1 220 ? -18.812 10.586 6.52 1 88.31 220 ALA A N 1
ATOM 1614 C CA . ALA A 1 220 ? -19.703 10.25 7.625 1 88.31 220 ALA A CA 1
ATOM 1615 C C . ALA A 1 220 ? -20.156 8.797 7.543 1 88.31 220 ALA A C 1
ATOM 1617 O O . ALA A 1 220 ? -20.25 8.109 8.562 1 88.31 220 ALA A O 1
ATOM 1618 N N . ARG A 1 221 ? -20.375 8.398 6.316 1 91.62 221 ARG A N 1
ATOM 1619 C CA . ARG A 1 221 ? -20.781 7.008 6.113 1 91.62 221 ARG A CA 1
ATOM 1620 C C . ARG A 1 221 ? -19.672 6.051 6.527 1 91.62 221 ARG A C 1
ATOM 1622 O O . ARG A 1 221 ? -19.922 5.031 7.172 1 91.62 221 ARG A O 1
ATOM 1629 N N . ILE A 1 222 ? -18.469 6.363 6.238 1 93.38 222 ILE A N 1
ATOM 1630 C CA . ILE A 1 222 ? -17.312 5.555 6.621 1 93.38 222 ILE A CA 1
ATOM 1631 C C . ILE A 1 222 ? -17.188 5.516 8.141 1 93.38 222 ILE A C 1
ATOM 1633 O O . ILE A 1 222 ? -17.047 4.445 8.734 1 93.38 222 ILE A O 1
ATOM 1637 N N . ARG A 1 223 ? -17.406 6.598 8.719 1 91.31 223 ARG A N 1
ATOM 1638 C CA . ARG A 1 223 ? -17.188 6.754 10.148 1 91.31 223 ARG A CA 1
ATOM 1639 C C . ARG A 1 223 ? -18.266 6.023 10.945 1 91.31 223 ARG A C 1
ATOM 1641 O O . ARG A 1 223 ? -17.969 5.324 11.914 1 91.31 223 ARG A O 1
ATOM 1648 N N . HIS A 1 224 ? -19.438 6.074 10.492 1 93.19 224 HIS A N 1
ATOM 1649 C CA . HIS A 1 224 ? -20.547 5.648 11.352 1 93.19 224 HIS A CA 1
ATOM 1650 C C . HIS A 1 224 ? -21.094 4.293 10.922 1 93.19 224 HIS A C 1
ATOM 1652 O O . HIS A 1 224 ? -21.766 3.613 11.695 1 93.19 224 HIS A O 1
ATOM 1658 N N . THR A 1 225 ? -20.75 3.926 9.695 1 94.56 225 THR A N 1
ATOM 1659 C CA . THR A 1 225 ? -21.344 2.695 9.18 1 94.56 225 THR A CA 1
ATOM 1660 C C . THR A 1 225 ? -20.266 1.694 8.789 1 94.56 225 THR A C 1
ATOM 1662 O O . THR A 1 225 ? -20.219 0.583 9.32 1 94.56 225 THR A O 1
ATOM 1665 N N . ILE A 1 226 ? -19.359 2.074 8.016 1 94.44 226 ILE A N 1
ATOM 1666 C CA . ILE A 1 226 ? -18.422 1.141 7.395 1 94.44 226 ILE A CA 1
ATOM 1667 C C . ILE A 1 226 ? -17.375 0.697 8.414 1 94.44 226 ILE A C 1
ATOM 1669 O O . ILE A 1 226 ? -17.156 -0.501 8.594 1 94.44 226 ILE A O 1
ATOM 1673 N N . LEU A 1 227 ? -16.797 1.625 9.109 1 94.75 227 LEU A N 1
ATOM 1674 C CA . LEU A 1 227 ? -15.727 1.286 10.039 1 94.75 227 LEU A CA 1
ATOM 1675 C C . LEU A 1 227 ? -16.25 0.41 11.172 1 94.75 227 LEU A C 1
ATOM 1677 O O . LEU A 1 227 ? -15.664 -0.63 11.484 1 94.75 227 LEU A O 1
ATOM 1681 N N . PRO A 1 228 ? -17.406 0.769 11.758 1 94.44 228 PRO A N 1
ATOM 1682 C CA . PRO A 1 228 ? -17.938 -0.102 12.805 1 94.44 228 PRO A CA 1
ATOM 1683 C C . PRO A 1 228 ? -18.25 -1.509 12.305 1 94.44 228 PRO A C 1
ATOM 1685 O O . PRO A 1 228 ? -17.984 -2.49 13.008 1 94.44 228 PRO A O 1
ATOM 1688 N N . PHE A 1 229 ? -18.812 -1.562 11.094 1 95.56 229 PHE A N 1
ATOM 1689 C CA . PHE A 1 229 ? -19.109 -2.859 10.508 1 95.56 229 PHE A CA 1
ATOM 1690 C C . PHE A 1 229 ? -17.844 -3.689 10.336 1 95.56 229 PHE A C 1
ATOM 1692 O O . PHE A 1 229 ? -17.828 -4.875 10.68 1 95.56 229 PHE A O 1
ATOM 1699 N N . LEU A 1 230 ? -16.781 -3.1 9.836 1 94.12 230 LEU A N 1
ATOM 1700 C CA . LEU A 1 230 ? -15.516 -3.797 9.617 1 94.12 230 LEU A CA 1
ATOM 1701 C C . LEU A 1 230 ? -14.906 -4.242 10.945 1 94.12 230 LEU A C 1
ATOM 1703 O O . LEU A 1 230 ? -14.359 -5.344 11.039 1 94.12 230 LEU A O 1
ATOM 1707 N N . GLN A 1 231 ? -14.992 -3.408 11.883 1 92.88 231 GLN A N 1
ATOM 1708 C CA . GLN A 1 231 ? -14.477 -3.764 13.203 1 92.88 231 GLN A CA 1
ATOM 1709 C C . GLN A 1 231 ? -15.18 -5.004 13.742 1 92.88 231 GLN A C 1
ATOM 1711 O O . GLN A 1 231 ? -14.539 -5.895 14.305 1 92.88 231 GLN A O 1
ATOM 1716 N N . GLU A 1 232 ? -16.375 -5.09 13.539 1 93 232 GLU A N 1
ATOM 1717 C CA . GLU A 1 232 ? -17.188 -6.195 14.039 1 93 232 GLU A CA 1
ATOM 1718 C C . GLU A 1 232 ? -16.875 -7.492 13.305 1 93 232 GLU A C 1
ATOM 1720 O O . GLU A 1 232 ? -16.812 -8.562 13.922 1 93 232 GLU A O 1
ATOM 1725 N N . HIS A 1 233 ? -16.641 -7.414 12.055 1 92.06 233 HIS A N 1
ATOM 1726 C CA . HIS A 1 233 ? -16.625 -8.625 11.25 1 92.06 233 HIS A CA 1
ATOM 1727 C C . HIS A 1 233 ? -15.188 -9.07 10.945 1 92.06 233 HIS A C 1
ATOM 1729 O O . HIS A 1 233 ? -14.93 -10.258 10.75 1 92.06 233 HIS A O 1
ATOM 1735 N N . LEU A 1 234 ? -14.25 -8.227 10.789 1 87.75 234 LEU A N 1
ATOM 1736 C CA . LEU A 1 234 ? -12.867 -8.586 10.516 1 87.75 234 LEU A CA 1
ATOM 1737 C C . LEU A 1 234 ? -12.109 -8.859 11.812 1 87.75 234 LEU A C 1
ATOM 1739 O O . LEU A 1 234 ? -11.125 -9.602 11.812 1 87.75 234 LEU A O 1
ATOM 1743 N N . GLY A 1 235 ? -12.562 -8.195 12.844 1 82 235 GLY A N 1
ATOM 1744 C CA . GLY A 1 235 ? -11.898 -8.344 14.125 1 82 235 GLY A CA 1
ATOM 1745 C C . GLY A 1 235 ? -10.734 -7.395 14.32 1 82 235 GLY A C 1
ATOM 1746 O O . GLY A 1 235 ? -10.328 -6.711 13.375 1 82 235 GLY A O 1
ATOM 1747 N N . GLY A 1 236 ? -10.328 -7.312 15.602 1 85.62 236 GLY A N 1
ATOM 1748 C CA . GLY A 1 236 ? -9.234 -6.422 15.953 1 85.62 236 GLY A CA 1
ATOM 1749 C C . GLY A 1 236 ? -9.594 -4.953 15.836 1 85.62 236 GLY A C 1
ATOM 1750 O O . GLY A 1 236 ? -10.781 -4.605 15.75 1 85.62 236 GLY A O 1
ATOM 1751 N N . ASP A 1 237 ? -8.602 -4.121 15.867 1 91.88 237 ASP A N 1
ATOM 1752 C CA . ASP A 1 237 ? -8.773 -2.684 15.688 1 91.88 237 ASP A CA 1
ATOM 1753 C C . ASP A 1 237 ? -8.5 -2.273 14.242 1 91.88 237 ASP A C 1
ATOM 1755 O O . ASP A 1 237 ? -7.359 -2.004 13.867 1 91.88 237 ASP A O 1
ATOM 1759 N N . VAL A 1 238 ? -9.555 -2.18 13.5 1 93.06 238 VAL A N 1
ATOM 1760 C CA . VAL A 1 238 ? -9.438 -1.937 12.07 1 93.06 238 VAL A CA 1
ATOM 1761 C C . VAL A 1 238 ? -8.883 -0.536 11.82 1 93.06 238 VAL A C 1
ATOM 1763 O O . VAL A 1 238 ? -8.062 -0.335 10.922 1 93.06 238 VAL A O 1
ATOM 1766 N N . ALA A 1 239 ? -9.352 0.395 12.602 1 95 239 ALA A N 1
ATOM 1767 C CA . ALA A 1 239 ? -8.844 1.756 12.438 1 95 239 ALA A CA 1
ATOM 1768 C C . ALA A 1 239 ? -7.336 1.812 12.648 1 95 239 ALA A C 1
ATOM 1770 O O . ALA A 1 239 ? -6.617 2.467 11.891 1 95 239 ALA A O 1
ATOM 1771 N N . LEU A 1 240 ? -6.902 1.13 13.641 1 94.38 240 LEU A N 1
ATOM 1772 C CA . LEU A 1 240 ? -5.473 1.062 13.914 1 94.38 240 LEU A CA 1
ATOM 1773 C C . LEU A 1 240 ? -4.73 0.395 12.758 1 94.38 240 LEU A C 1
ATOM 1775 O O . LEU A 1 240 ? -3.666 0.864 12.344 1 94.38 240 LEU A O 1
ATOM 1779 N N . SER A 1 241 ? -5.273 -0.663 12.25 1 93.44 241 SER A N 1
ATOM 1780 C CA . SER A 1 241 ? -4.66 -1.373 11.133 1 93.44 241 SER A CA 1
ATOM 1781 C C . SER A 1 241 ? -4.555 -0.482 9.898 1 93.44 241 SER A C 1
ATOM 1783 O O . SER A 1 241 ? -3.533 -0.485 9.211 1 93.44 241 SER A O 1
ATOM 1785 N N . LEU A 1 242 ? -5.582 0.274 9.648 1 94.19 242 LEU A N 1
ATOM 1786 C CA . LEU A 1 242 ? -5.598 1.178 8.508 1 94.19 242 LEU A CA 1
ATOM 1787 C C . LEU A 1 242 ? -4.586 2.303 8.688 1 94.19 242 LEU A C 1
ATOM 1789 O O . LEU A 1 242 ? -3.871 2.656 7.742 1 94.19 242 LEU A O 1
ATOM 1793 N N . ALA A 1 243 ? -4.504 2.793 9.883 1 94.75 243 ALA A N 1
ATOM 1794 C CA . ALA A 1 243 ? -3.535 3.85 10.164 1 94.75 243 ALA A CA 1
ATOM 1795 C C . ALA A 1 243 ? -2.105 3.334 10.023 1 94.75 243 ALA A C 1
ATOM 1797 O O . ALA A 1 243 ? -1.229 4.043 9.523 1 94.75 243 ALA A O 1
ATOM 1798 N N . ARG A 1 244 ? -1.877 2.146 10.461 1 93 244 ARG A N 1
ATOM 1799 C CA . ARG A 1 244 ? -0.566 1.523 10.312 1 93 244 ARG A CA 1
ATOM 1800 C C . ARG A 1 244 ? -0.211 1.339 8.836 1 93 244 ARG A C 1
ATOM 1802 O O . ARG A 1 244 ? 0.935 1.559 8.438 1 93 244 ARG A O 1
ATOM 1809 N N . THR A 1 245 ? -1.177 0.933 8.109 1 93.44 245 THR A N 1
ATOM 1810 C CA . THR A 1 245 ? -0.978 0.79 6.668 1 93.44 245 THR A CA 1
ATOM 1811 C C . THR A 1 245 ? -0.519 2.109 6.051 1 93.44 245 THR A C 1
ATOM 1813 O O . THR A 1 245 ? 0.425 2.135 5.262 1 93.44 245 THR A O 1
ATOM 1816 N N . ALA A 1 246 ? -1.156 3.131 6.418 1 95.06 246 ALA A N 1
ATOM 1817 C CA . ALA A 1 246 ? -0.792 4.449 5.906 1 95.06 246 ALA A CA 1
ATOM 1818 C C . ALA A 1 246 ? 0.63 4.824 6.312 1 95.06 246 ALA A C 1
ATOM 1820 O O . ALA A 1 246 ? 1.384 5.383 5.516 1 95.06 246 ALA A O 1
ATOM 1821 N N . ALA A 1 247 ? 0.982 4.508 7.551 1 94 247 ALA A N 1
ATOM 1822 C CA . ALA A 1 247 ? 2.289 4.863 8.094 1 94 247 ALA A CA 1
ATOM 1823 C C . ALA A 1 247 ? 3.41 4.152 7.344 1 94 247 ALA A C 1
ATOM 1825 O O . ALA A 1 247 ? 4.531 4.66 7.258 1 94 247 ALA A O 1
ATOM 1826 N N . VAL A 1 248 ? 3.09 3.02 6.73 1 94.62 248 VAL A N 1
ATOM 1827 C CA . VAL A 1 248 ? 4.078 2.266 5.965 1 94.62 248 VAL A CA 1
ATOM 1828 C C . VAL A 1 248 ? 4.023 2.686 4.5 1 94.62 248 VAL A C 1
ATOM 1830 O O . VAL A 1 248 ? 5.059 2.949 3.883 1 94.62 248 VAL A O 1
ATOM 1833 N N . ALA A 1 249 ? 2.854 2.811 3.973 1 95.44 249 ALA A N 1
ATOM 1834 C CA . ALA A 1 249 ? 2.664 3.121 2.557 1 95.44 249 ALA A CA 1
ATOM 1835 C C . ALA A 1 249 ? 3.154 4.531 2.234 1 95.44 249 ALA A C 1
ATOM 1837 O O . ALA A 1 249 ? 3.648 4.785 1.134 1 95.44 249 ALA A O 1
ATOM 1838 N N . GLY A 1 250 ? 3.018 5.441 3.203 1 95.19 250 GLY A N 1
ATOM 1839 C CA . GLY A 1 250 ? 3.43 6.82 2.988 1 95.19 250 GLY A CA 1
ATOM 1840 C C . GLY A 1 250 ? 4.887 6.949 2.584 1 95.19 250 GLY A C 1
ATOM 1841 O O . GLY A 1 250 ? 5.191 7.359 1.462 1 95.19 250 GLY A O 1
ATOM 1842 N N . PRO A 1 251 ? 5.77 6.523 3.471 1 96.19 251 PRO A N 1
ATOM 1843 C CA . PRO A 1 251 ? 7.191 6.562 3.135 1 96.19 251 PRO A CA 1
ATOM 1844 C C . PRO A 1 251 ? 7.531 5.73 1.901 1 96.19 251 PRO A C 1
ATOM 1846 O O . PRO A 1 251 ? 8.391 6.117 1.105 1 96.19 251 PRO A O 1
ATOM 1849 N N . ASP A 1 252 ? 6.879 4.613 1.693 1 97.44 252 ASP A N 1
ATOM 1850 C CA . ASP A 1 252 ? 7.117 3.797 0.507 1 97.44 252 ASP A CA 1
ATOM 1851 C C . ASP A 1 252 ? 6.824 4.586 -0.769 1 97.44 252 ASP A C 1
ATOM 1853 O O . ASP A 1 252 ? 7.652 4.625 -1.683 1 97.44 252 ASP A O 1
ATOM 1857 N N . ALA A 1 253 ? 5.688 5.18 -0.781 1 96.5 253 ALA A N 1
ATOM 1858 C CA . ALA A 1 253 ? 5.281 5.949 -1.955 1 96.5 253 ALA A CA 1
ATOM 1859 C C . ALA A 1 253 ? 6.223 7.129 -2.188 1 96.5 253 ALA A C 1
ATOM 1861 O O . ALA A 1 253 ? 6.629 7.395 -3.32 1 96.5 253 ALA A O 1
ATOM 1862 N N . GLU A 1 254 ? 6.562 7.805 -1.121 1 96.38 254 GLU A N 1
ATOM 1863 C CA . GLU A 1 254 ? 7.453 8.961 -1.218 1 96.38 254 GLU A CA 1
ATOM 1864 C C . GLU A 1 254 ? 8.805 8.562 -1.819 1 96.38 254 GLU A C 1
ATOM 1866 O O . GLU A 1 254 ? 9.32 9.25 -2.701 1 96.38 254 GLU A O 1
ATOM 1871 N N . TYR A 1 255 ? 9.352 7.496 -1.317 1 97.94 255 TYR A N 1
ATOM 1872 C CA . TYR A 1 255 ? 10.648 7.023 -1.789 1 97.94 255 TYR A CA 1
ATOM 1873 C C . TYR A 1 255 ? 10.586 6.645 -3.264 1 97.94 255 TYR A C 1
ATOM 1875 O O . TYR A 1 255 ? 11.453 7.043 -4.051 1 97.94 255 TYR A O 1
ATOM 1883 N N . LEU A 1 256 ? 9.602 5.914 -3.641 1 98.19 256 LEU A N 1
ATOM 1884 C CA . LEU A 1 256 ? 9.445 5.465 -5.02 1 98.19 256 LEU A CA 1
ATOM 1885 C C . LEU A 1 256 ? 9.164 6.645 -5.945 1 98.19 256 LEU A C 1
ATOM 1887 O O . LEU A 1 256 ? 9.648 6.676 -7.082 1 98.19 256 LEU A O 1
ATOM 1891 N N . ASP A 1 257 ? 8.375 7.582 -5.492 1 97 257 ASP A N 1
ATOM 1892 C CA . ASP A 1 257 ? 8.102 8.773 -6.281 1 97 257 ASP A CA 1
ATOM 1893 C C . ASP A 1 257 ? 9.391 9.547 -6.57 1 97 257 ASP A C 1
ATOM 1895 O O . ASP A 1 257 ? 9.586 10.047 -7.684 1 97 257 ASP A O 1
ATOM 1899 N N . ALA A 1 258 ? 10.227 9.672 -5.551 1 97.75 258 ALA A N 1
ATOM 1900 C CA . ALA A 1 258 ? 11.492 10.375 -5.734 1 97.75 258 ALA A CA 1
ATOM 1901 C C . ALA A 1 258 ? 12.375 9.656 -6.754 1 97.75 258 ALA A C 1
ATOM 1903 O O . ALA A 1 258 ? 12.977 10.289 -7.621 1 97.75 258 ALA A O 1
ATOM 1904 N N . LEU A 1 259 ? 12.461 8.344 -6.656 1 98.31 259 LEU A N 1
ATOM 1905 C CA . LEU A 1 259 ? 13.234 7.562 -7.613 1 98.31 259 LEU A CA 1
ATOM 1906 C C . LEU A 1 259 ? 12.664 7.711 -9.023 1 98.31 259 LEU A C 1
ATOM 1908 O O . LEU A 1 259 ? 13.422 7.836 -9.992 1 98.31 259 LEU A O 1
ATOM 1912 N N . ALA A 1 260 ? 11.383 7.668 -9.102 1 98.31 260 ALA A N 1
ATOM 1913 C CA . ALA A 1 260 ? 10.727 7.793 -10.398 1 98.31 260 ALA A CA 1
ATOM 1914 C C . ALA A 1 260 ? 11 9.156 -11.023 1 98.31 260 ALA A C 1
ATOM 1916 O O . ALA A 1 260 ? 11.211 9.266 -12.234 1 98.31 260 ALA A O 1
ATOM 1917 N N . ALA A 1 261 ? 10.953 10.18 -10.211 1 98.06 261 ALA A N 1
ATOM 1918 C CA . ALA A 1 261 ? 11.242 11.523 -10.703 1 98.06 261 ALA A CA 1
ATOM 1919 C C . ALA A 1 261 ? 12.656 11.602 -11.281 1 98.06 261 ALA A C 1
ATOM 1921 O O . ALA A 1 261 ? 12.875 12.219 -12.328 1 98.06 261 ALA A O 1
ATOM 1922 N N . ALA A 1 262 ? 13.586 11 -10.578 1 98.44 262 ALA A N 1
ATOM 1923 C CA . ALA A 1 262 ? 14.969 10.961 -11.062 1 98.44 262 ALA A CA 1
ATOM 1924 C C . ALA A 1 262 ? 15.07 10.203 -12.383 1 98.44 262 ALA A C 1
ATOM 1926 O O . ALA A 1 262 ? 15.758 10.641 -13.305 1 98.44 262 ALA A O 1
ATOM 1927 N N . GLU A 1 263 ? 14.414 9.078 -12.469 1 98.5 263 GLU A N 1
ATOM 1928 C CA . GLU A 1 263 ? 14.414 8.289 -13.695 1 98.5 263 GLU A CA 1
ATOM 1929 C C . GLU A 1 263 ? 13.75 9.047 -14.844 1 98.5 263 GLU A C 1
ATOM 1931 O O . GLU A 1 263 ? 14.227 9 -15.984 1 98.5 263 GLU A O 1
ATOM 1936 N N . TYR A 1 264 ? 12.664 9.703 -14.531 1 98.25 264 TYR A N 1
ATOM 1937 C CA . TYR A 1 264 ? 11.984 10.508 -15.539 1 98.25 264 TYR A CA 1
ATOM 1938 C C . TYR A 1 264 ? 12.914 11.555 -16.125 1 98.25 264 TYR A C 1
ATOM 1940 O O . TYR A 1 264 ? 12.992 11.719 -17.344 1 98.25 264 TYR A O 1
ATOM 1948 N N . ALA A 1 265 ? 13.586 12.219 -15.234 1 97.75 265 ALA A N 1
ATOM 1949 C CA . ALA A 1 265 ? 14.523 13.258 -15.664 1 97.75 265 ALA A CA 1
ATOM 1950 C C . ALA A 1 265 ? 15.633 12.664 -16.531 1 97.75 265 ALA A C 1
ATOM 1952 O O . ALA A 1 265 ? 16.047 13.273 -17.516 1 97.75 265 ALA A O 1
ATOM 1953 N N . ARG A 1 266 ? 16.047 11.539 -16.172 1 96.94 266 ARG A N 1
ATOM 1954 C CA . ARG A 1 266 ? 17.125 10.867 -16.891 1 96.94 266 ARG A CA 1
ATOM 1955 C C . ARG A 1 266 ? 16.656 10.414 -18.266 1 96.94 266 ARG A C 1
ATOM 1957 O O . ARG A 1 266 ? 17.406 10.5 -19.25 1 96.94 266 ARG A O 1
ATOM 1964 N N . LEU A 1 267 ? 15.422 9.969 -18.406 1 97.25 267 LEU A N 1
ATOM 1965 C CA . LEU A 1 267 ? 14.914 9.305 -19.594 1 97.25 267 LEU A CA 1
ATOM 1966 C C . LEU A 1 267 ? 14.32 10.32 -20.562 1 97.25 267 LEU A C 1
ATOM 1968 O O . LEU A 1 267 ? 14.148 10.023 -21.75 1 97.25 267 LEU A O 1
ATOM 1972 N N . LYS A 1 268 ? 13.867 11.406 -20.016 1 97.19 268 LYS A N 1
ATOM 1973 C CA . LYS A 1 268 ? 13.242 12.438 -20.844 1 97.19 268 LYS A CA 1
ATOM 1974 C C . LYS A 1 268 ? 14.234 12.984 -21.875 1 97.19 268 LYS A C 1
ATOM 1976 O O . LYS A 1 268 ? 15.352 13.359 -21.516 1 97.19 268 LYS A O 1
ATOM 1981 N N . LEU A 1 269 ? 13.828 13 -23.109 1 94.75 269 LEU A N 1
ATOM 1982 C CA . LEU A 1 269 ? 14.625 13.625 -24.156 1 94.75 269 LEU A CA 1
ATOM 1983 C C . LEU A 1 269 ? 14.5 15.141 -24.109 1 94.75 269 LEU A C 1
ATOM 1985 O O . LEU A 1 269 ? 13.469 15.672 -23.703 1 94.75 269 LEU A O 1
ATOM 1989 N N . PRO A 1 270 ? 15.547 15.805 -24.516 1 91.56 270 PRO A N 1
ATOM 1990 C CA . PRO A 1 270 ? 15.484 17.266 -24.484 1 91.56 270 PRO A CA 1
ATOM 1991 C C . PRO A 1 270 ? 14.359 17.828 -25.359 1 91.56 270 PRO A C 1
ATOM 1993 O O . PRO A 1 270 ? 13.945 17.188 -26.328 1 91.56 270 PRO A O 1
ATOM 1996 N N . ASN A 1 271 ? 13.945 18.984 -24.906 1 85 271 ASN A N 1
ATOM 1997 C CA . ASN A 1 271 ? 12.93 19.672 -25.703 1 85 271 ASN A CA 1
ATOM 1998 C C . ASN A 1 271 ? 13.445 20 -27.109 1 85 271 ASN A C 1
ATOM 2000 O O . ASN A 1 271 ? 14.633 20.297 -27.281 1 85 271 ASN A O 1
ATOM 2004 N N . GLY A 1 272 ? 12.633 19.953 -28.141 1 75.94 272 GLY A N 1
ATOM 2005 C CA . GLY A 1 272 ? 12.992 20.359 -29.484 1 75.94 272 GLY A CA 1
ATOM 2006 C C . GLY A 1 272 ? 13.539 19.203 -30.328 1 75.94 272 GLY A C 1
ATOM 2007 O O . GLY A 1 272 ? 13.961 19.422 -31.453 1 75.94 272 GLY A O 1
ATOM 2008 N N . VAL A 1 273 ? 13.602 18.094 -29.703 1 81.12 273 VAL A N 1
ATOM 2009 C CA . VAL A 1 273 ? 13.992 16.953 -30.5 1 81.12 273 VAL A CA 1
ATOM 2010 C C . VAL A 1 273 ? 13.07 16.812 -31.703 1 81.12 273 VAL A C 1
ATOM 2012 O O . VAL A 1 273 ? 11.859 17.047 -31.594 1 81.12 273 VAL A O 1
ATOM 2015 N N . HIS A 1 274 ? 13.695 16.547 -32.875 1 79.06 274 HIS A N 1
ATOM 2016 C CA . HIS A 1 274 ? 12.93 16.406 -34.094 1 79.06 274 HIS A CA 1
ATOM 2017 C C . HIS A 1 274 ? 12.102 15.133 -34.094 1 79.06 274 HIS A C 1
ATOM 2019 O O . HIS A 1 274 ? 12.656 14.031 -33.969 1 79.06 274 HIS A O 1
ATOM 2025 N N . LEU A 1 275 ? 10.867 15.359 -34.031 1 81 275 LEU A N 1
ATOM 2026 C CA . LEU A 1 275 ? 9.945 14.227 -34.062 1 81 275 LEU A CA 1
ATOM 2027 C C . LEU A 1 275 ? 9.18 14.188 -35.375 1 81 275 LEU A C 1
ATOM 2029 O O . LEU A 1 275 ? 8.406 15.102 -35.688 1 81 275 LEU A O 1
ATOM 2033 N N . SER A 1 276 ? 9.562 13.367 -36.219 1 71.06 276 SER A N 1
ATOM 2034 C CA . SER A 1 276 ? 8.953 13.281 -37.531 1 71.06 276 SER A CA 1
ATOM 2035 C C . SER A 1 276 ? 7.547 12.688 -37.469 1 71.06 276 SER A C 1
ATOM 2037 O O . SER A 1 276 ? 7.293 11.781 -36.656 1 71.06 276 SER A O 1
ATOM 2039 N N . ASP A 1 277 ? 6.66 13.281 -38.25 1 67.81 277 ASP A N 1
ATOM 2040 C CA . ASP A 1 277 ? 5.383 12.672 -38.594 1 67.81 277 ASP A CA 1
ATOM 2041 C C . ASP A 1 277 ? 4.441 12.633 -37.406 1 67.81 277 ASP A C 1
ATOM 2043 O O . ASP A 1 277 ? 3.686 11.68 -37.219 1 67.81 277 ASP A O 1
ATOM 2047 N N . ILE A 1 278 ? 4.723 13.367 -36.406 1 65.31 278 ILE A N 1
ATOM 2048 C CA . ILE A 1 278 ? 3.715 13.484 -35.375 1 65.31 278 ILE A CA 1
ATOM 2049 C C . ILE A 1 278 ? 2.842 14.711 -35.625 1 65.31 278 ILE A C 1
ATOM 2051 O O . ILE A 1 278 ? 3.342 15.836 -35.688 1 65.31 278 ILE A O 1
ATOM 2055 N N . PRO A 1 279 ? 1.693 14.438 -35.969 1 61.69 279 PRO A N 1
ATOM 2056 C CA . PRO A 1 279 ? 0.824 15.57 -36.312 1 61.69 279 PRO A CA 1
ATOM 2057 C C . PRO A 1 279 ? 0.849 16.656 -35.219 1 61.69 279 PRO A C 1
ATOM 2059 O O . PRO A 1 279 ? 0.659 16.344 -34.031 1 61.69 279 PRO A O 1
ATOM 2062 N N . GLY A 1 280 ? 1.11 17.844 -35.469 1 57.31 280 GLY A N 1
ATOM 2063 C CA . GLY A 1 280 ? 1.041 18.984 -34.562 1 57.31 280 GLY A CA 1
ATOM 2064 C C . GLY A 1 280 ? 2.322 19.203 -33.781 1 57.31 280 GLY A C 1
ATOM 2065 O O . GLY A 1 280 ? 2.438 20.172 -33.031 1 57.31 280 GLY A O 1
ATOM 2066 N N . ALA A 1 281 ? 3.279 18.188 -33.875 1 57.34 281 ALA A N 1
ATOM 2067 C CA . ALA A 1 281 ? 4.531 18.359 -33.125 1 57.34 281 ALA A CA 1
ATOM 2068 C C . ALA A 1 281 ? 5.461 19.328 -33.875 1 57.34 281 ALA A C 1
ATOM 2070 O O . ALA A 1 281 ? 6.297 19.984 -33.25 1 57.34 281 ALA A O 1
ATOM 2071 N N . ASP A 1 282 ? 5.473 19.328 -35.219 1 49.5 282 ASP A N 1
ATOM 2072 C CA . ASP A 1 282 ? 6.391 20.156 -35.969 1 49.5 282 ASP A CA 1
ATOM 2073 C C . ASP A 1 282 ? 6.195 21.641 -35.656 1 49.5 282 ASP A C 1
ATOM 2075 O O . ASP A 1 282 ? 6.941 22.5 -36.125 1 49.5 282 ASP A O 1
ATOM 2079 N N . THR A 1 283 ? 4.941 21.938 -35.25 1 45.03 283 THR A N 1
ATOM 2080 C CA . THR A 1 283 ? 4.715 23.375 -35.344 1 45.03 283 THR A CA 1
ATOM 2081 C C . THR A 1 283 ? 5.547 24.141 -34.344 1 45.03 283 THR A C 1
ATOM 2083 O O . THR A 1 283 ? 5 24.719 -33.375 1 45.03 283 THR A O 1
ATOM 2086 N N . VAL A 1 284 ? 6.57 23.484 -33.812 1 39.44 284 VAL A N 1
ATOM 2087 C CA . VAL A 1 284 ? 7.234 24.562 -33.094 1 39.44 284 VAL A CA 1
ATOM 2088 C C . VAL A 1 284 ? 7.59 25.688 -34.031 1 39.44 284 VAL A C 1
ATOM 2090 O O . VAL A 1 284 ? 8.258 25.484 -35.062 1 39.44 284 VAL A O 1
ATOM 2093 N N . PRO A 1 285 ? 6.93 26.75 -34.125 1 35.38 285 PRO A N 1
ATOM 2094 C CA . PRO A 1 285 ? 7.188 27.828 -35.062 1 35.38 285 PRO A CA 1
ATOM 2095 C C . PRO A 1 285 ? 8.656 28.234 -35.125 1 35.38 285 PRO A C 1
ATOM 2097 O O . PRO A 1 285 ? 9.25 28.547 -34.094 1 35.38 285 PRO A O 1
ATOM 2100 N N . GLY A 1 286 ? 9.484 27.688 -35.938 1 31.98 286 GLY A N 1
ATOM 2101 C CA . GLY A 1 286 ? 10.672 28.469 -36.219 1 31.98 286 GLY A CA 1
ATOM 2102 C C . GLY A 1 286 ? 10.391 29.953 -36.406 1 31.98 286 GLY A C 1
ATOM 2103 O O . GLY A 1 286 ? 9.25 30.391 -36.25 1 31.98 286 GLY A O 1
ATOM 2104 N N . ASP A 1 287 ? 11.117 30.641 -37.344 1 31.88 287 ASP A N 1
ATOM 2105 C CA . ASP A 1 287 ? 11.469 32.031 -37.594 1 31.88 287 ASP A CA 1
ATOM 2106 C C . ASP A 1 287 ? 10.234 32.844 -37.969 1 31.88 287 ASP A C 1
ATOM 2108 O O . ASP A 1 287 ? 10.188 34.062 -37.75 1 31.88 287 ASP A O 1
ATOM 2112 N N . HIS A 1 288 ? 9.625 32.625 -39.281 1 31.47 288 HIS A N 1
ATOM 2113 C CA . HIS A 1 288 ? 9.375 33.75 -40.156 1 31.47 288 HIS A CA 1
ATOM 2114 C C . HIS A 1 288 ? 8.273 34.656 -39.625 1 31.47 288 HIS A C 1
ATOM 2116 O O . HIS A 1 288 ? 7.57 34.281 -38.688 1 31.47 288 HIS A O 1
ATOM 2122 N N . 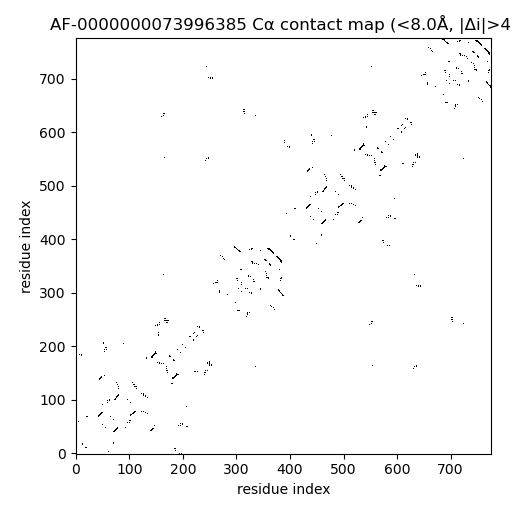SER A 1 289 ? 7.328 35.344 -40.688 1 33.06 289 SER A N 1
ATOM 2123 C CA . SER A 1 289 ? 6.652 36.625 -40.938 1 33.06 289 SER A CA 1
ATOM 2124 C C . SER A 1 289 ? 5.457 36.812 -40 1 33.06 289 SER A C 1
ATOM 2126 O O . SER A 1 289 ? 5.031 35.844 -39.344 1 33.06 289 SER A O 1
ATOM 2128 N N . THR A 1 290 ? 4.469 37.844 -40.438 1 35.03 290 THR A N 1
ATOM 2129 C CA . THR A 1 290 ? 3.551 38.906 -40 1 35.03 290 THR A CA 1
ATOM 2130 C C . THR A 1 290 ? 2.285 38.312 -39.406 1 35.03 290 THR A C 1
ATOM 2132 O O . THR A 1 290 ? 1.514 39 -38.75 1 35.03 290 THR A O 1
ATOM 2135 N N . GLU A 1 291 ? 1.535 37.406 -40.281 1 36.16 291 GLU A N 1
ATOM 2136 C CA . GLU A 1 291 ? 0.107 37.438 -39.969 1 36.16 291 GLU A CA 1
ATOM 2137 C C . GLU A 1 291 ? -0.184 36.812 -38.625 1 36.16 291 GLU A C 1
ATOM 2139 O O . GLU A 1 291 ? 0.582 35.969 -38.125 1 36.16 291 GLU A O 1
ATOM 2144 N N . ALA A 1 292 ? -1.281 37.25 -37.969 1 37.22 292 ALA A N 1
ATOM 2145 C CA . ALA A 1 292 ? -1.973 37 -36.719 1 37.22 292 ALA A CA 1
ATOM 2146 C C . ALA A 1 292 ? -2.09 35.5 -36.438 1 37.22 292 ALA A C 1
ATOM 2148 O O . ALA A 1 292 ? -2.971 34.844 -37 1 37.22 292 ALA A O 1
ATOM 2149 N N . VAL A 1 293 ? -1.165 34.625 -36.562 1 38.53 293 VAL A N 1
ATOM 2150 C CA . VAL A 1 293 ? -1.138 33.156 -36.438 1 38.53 293 VAL A CA 1
ATOM 2151 C C . VAL A 1 293 ? -1.981 32.719 -35.25 1 38.53 293 VAL A C 1
ATOM 2153 O O . VAL A 1 293 ? -1.942 33.344 -34.188 1 38.53 293 VAL A O 1
ATOM 2156 N N . SER A 1 294 ? -2.998 31.891 -35.438 1 43.25 294 SER A N 1
ATOM 2157 C CA . SER A 1 294 ? -3.957 31.281 -34.531 1 43.25 294 SER A CA 1
ATOM 2158 C C . SER A 1 294 ? -3.285 30.859 -33.2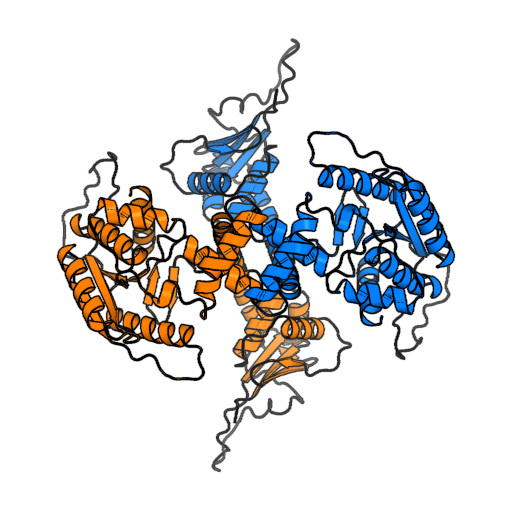19 1 43.25 294 SER A C 1
ATOM 2160 O O . SER A 1 294 ? -2.209 30.25 -33.25 1 43.25 294 SER A O 1
ATOM 2162 N N . GLU A 1 295 ? -3.455 31.578 -32.094 1 48.41 295 GLU A N 1
ATOM 2163 C CA . GLU A 1 295 ? -3.178 31.609 -30.672 1 48.41 295 GLU A CA 1
ATOM 2164 C C . GLU A 1 295 ? -3.262 30.203 -30.062 1 48.41 295 GLU A C 1
ATOM 2166 O O . GLU A 1 295 ? -3.318 30.047 -28.844 1 48.41 295 GLU A O 1
ATOM 2171 N N . LYS A 1 296 ? -3.666 29.266 -30.906 1 52.97 296 LYS A N 1
ATOM 2172 C CA . LYS A 1 296 ? -3.803 28.031 -30.141 1 52.97 296 LYS A CA 1
ATOM 2173 C C . LYS A 1 296 ? -2.48 27.641 -29.484 1 52.97 296 LYS A C 1
ATOM 2175 O O . LYS A 1 296 ? -1.435 27.641 -30.141 1 52.97 296 LYS A O 1
ATOM 2180 N N . PRO A 1 297 ? -2.5 27.656 -28.141 1 62.53 297 PRO A N 1
ATOM 2181 C CA . PRO A 1 297 ? -1.262 27.266 -27.469 1 62.53 297 PRO A CA 1
ATOM 2182 C C . PRO A 1 297 ? -0.652 26 -28.078 1 62.53 297 PRO A C 1
ATOM 2184 O O . PRO A 1 297 ? -1.38 25.109 -28.531 1 62.53 297 PRO A O 1
ATOM 2187 N N . ALA A 1 298 ? 0.583 26.062 -28.516 1 68.44 298 ALA A N 1
ATOM 2188 C CA . ALA A 1 298 ? 1.355 24.953 -29.078 1 68.44 298 ALA A CA 1
ATOM 2189 C C . ALA A 1 298 ? 1.237 23.719 -28.203 1 68.44 298 ALA A C 1
ATOM 2191 O O . ALA A 1 298 ? 1.159 23.812 -26.969 1 68.44 298 ALA A O 1
ATOM 2192 N N . PRO A 1 299 ? 0.935 22.578 -28.781 1 81.38 299 PRO A N 1
ATOM 2193 C CA . PRO A 1 299 ? 0.877 21.328 -28.016 1 81.38 299 PRO A CA 1
ATOM 2194 C C . PRO A 1 299 ? 2.146 21.078 -27.219 1 81.38 299 PRO A C 1
ATOM 2196 O O . PRO A 1 299 ? 3.23 21.516 -27.594 1 81.38 299 PRO A O 1
ATOM 2199 N N . THR A 1 300 ? 1.973 20.609 -26.031 1 89.31 300 THR A N 1
ATOM 2200 C CA . THR A 1 300 ? 3.107 20.203 -25.219 1 89.31 300 THR A CA 1
ATOM 2201 C C . THR A 1 300 ? 3.576 18.812 -25.594 1 89.31 300 THR A C 1
ATOM 2203 O O . THR A 1 300 ? 2.77 17.875 -25.688 1 89.31 300 THR A O 1
ATOM 2206 N N . VAL A 1 301 ? 4.855 18.703 -25.891 1 90.94 301 VAL A N 1
ATOM 2207 C CA . VAL A 1 301 ? 5.402 17.422 -26.328 1 90.94 301 VAL A CA 1
ATOM 2208 C C . VAL A 1 301 ? 6.418 16.922 -25.312 1 90.94 301 VAL A C 1
ATOM 2210 O O . VAL A 1 301 ? 7.332 17.656 -24.922 1 90.94 301 VAL A O 1
ATOM 2213 N N . ILE A 1 302 ? 6.238 15.68 -24.859 1 95.12 302 ILE A N 1
ATOM 2214 C CA . ILE A 1 302 ? 7.18 14.992 -23.984 1 95.12 302 ILE A CA 1
ATOM 2215 C C . ILE A 1 302 ? 7.676 13.719 -24.656 1 95.12 302 ILE A C 1
ATOM 2217 O O . ILE A 1 302 ? 6.875 12.898 -25.109 1 95.12 302 ILE A O 1
ATOM 2221 N N . ALA A 1 303 ? 8.938 13.594 -24.734 1 95.19 303 ALA A N 1
ATOM 2222 C CA . ALA A 1 303 ? 9.508 12.391 -25.344 1 95.19 303 ALA A CA 1
ATOM 2223 C C . ALA A 1 303 ? 10.414 11.664 -24.344 1 95.19 303 ALA A C 1
ATOM 2225 O O . ALA A 1 303 ? 11.211 12.289 -23.656 1 95.19 303 ALA A O 1
ATOM 2226 N N . LEU A 1 304 ? 10.234 10.359 -24.297 1 97.12 304 LEU A N 1
ATOM 2227 C CA . LEU A 1 304 ? 11.055 9.508 -23.438 1 97.12 304 LEU A CA 1
ATOM 2228 C C . LEU A 1 304 ? 11.797 8.461 -24.266 1 97.12 304 LEU A C 1
ATOM 2230 O O . LEU A 1 304 ? 11.289 8.008 -25.297 1 97.12 304 LEU A O 1
ATOM 2234 N N . ASN A 1 305 ? 12.992 8.102 -23.844 1 96.19 305 ASN A N 1
ATOM 2235 C CA . ASN A 1 305 ? 13.625 6.902 -24.375 1 96.19 305 ASN A CA 1
ATOM 2236 C C . ASN A 1 305 ? 12.773 5.66 -24.125 1 96.19 305 ASN A C 1
ATOM 2238 O O . ASN A 1 305 ? 12.68 5.191 -22.984 1 96.19 305 ASN A O 1
ATOM 2242 N N . ARG A 1 306 ? 12.203 5.121 -25.094 1 95.62 306 ARG A N 1
ATOM 2243 C CA . ARG A 1 306 ? 11.203 4.066 -24.953 1 95.62 306 ARG A CA 1
ATOM 2244 C C . ARG A 1 306 ? 11.836 2.791 -24.406 1 95.62 306 ARG A C 1
ATOM 2246 O O . ARG A 1 306 ? 11.289 2.174 -23.484 1 95.62 306 ARG A O 1
ATOM 2253 N N . ALA A 1 307 ? 12.922 2.357 -24.969 1 94.69 307 ALA A N 1
ATOM 2254 C CA . ALA A 1 307 ? 13.57 1.111 -24.562 1 94.69 307 ALA A CA 1
ATOM 2255 C C . ALA A 1 307 ? 13.984 1.164 -23.094 1 94.69 307 ALA A C 1
ATOM 2257 O O . ALA A 1 307 ? 13.758 0.212 -22.344 1 94.69 307 ALA A O 1
ATOM 2258 N N . GLU A 1 308 ? 14.602 2.252 -22.734 1 96.44 308 GLU A N 1
ATOM 2259 C CA . GLU A 1 308 ? 15.047 2.396 -21.344 1 96.44 308 GLU A CA 1
ATOM 2260 C C . GLU A 1 308 ? 13.859 2.504 -20.391 1 96.44 308 GLU A C 1
ATOM 2262 O O . GLU A 1 308 ? 13.922 2.031 -19.266 1 96.44 308 GLU A O 1
ATOM 2267 N N . THR A 1 309 ? 12.797 3.164 -20.875 1 97.62 309 THR A N 1
ATOM 2268 C CA . THR A 1 309 ? 11.578 3.223 -20.078 1 97.62 309 THR A CA 1
ATOM 2269 C C . THR A 1 309 ? 11 1.825 -19.859 1 97.62 309 THR A C 1
ATOM 2271 O O . THR A 1 309 ? 10.625 1.46 -18.75 1 97.62 309 THR A O 1
ATOM 2274 N N . ALA A 1 310 ? 10.953 1.021 -20.906 1 95.81 310 ALA A N 1
ATOM 2275 C CA . ALA A 1 310 ? 10.422 -0.339 -20.859 1 95.81 310 ALA A CA 1
ATOM 2276 C C . ALA A 1 310 ? 11.242 -1.222 -19.922 1 95.81 310 ALA A C 1
ATOM 2278 O O . ALA A 1 310 ? 10.719 -2.164 -19.328 1 95.81 310 ALA A O 1
ATOM 2279 N N . ALA A 1 311 ? 12.469 -0.894 -19.75 1 96.38 311 ALA A N 1
ATOM 2280 C CA . ALA A 1 311 ? 13.391 -1.717 -18.969 1 96.38 311 ALA A CA 1
ATOM 2281 C C . ALA A 1 311 ? 13.273 -1.427 -17.484 1 96.38 311 ALA A C 1
ATOM 2283 O O . ALA A 1 311 ? 13.758 -2.195 -16.641 1 96.38 311 ALA A O 1
ATOM 2284 N N . LEU A 1 312 ? 12.617 -0.333 -17.156 1 97.62 312 LEU A N 1
ATOM 2285 C CA . LEU A 1 312 ? 12.445 -0.007 -15.75 1 97.62 312 LEU A CA 1
ATOM 2286 C C . LEU A 1 312 ? 11.594 -1.06 -15.047 1 97.62 312 LEU A C 1
ATOM 2288 O O . LEU A 1 312 ? 10.711 -1.664 -15.664 1 97.62 312 LEU A O 1
ATOM 2292 N N . HIS A 1 313 ? 11.906 -1.31 -13.766 1 97.38 313 HIS A N 1
ATOM 2293 C CA . HIS A 1 313 ? 11 -2.1 -12.938 1 97.38 313 HIS A CA 1
ATOM 2294 C C . HIS A 1 313 ? 9.594 -1.507 -12.945 1 97.38 313 HIS A C 1
ATOM 2296 O O . HIS A 1 313 ? 9.43 -0.285 -12.906 1 97.38 313 HIS A O 1
ATOM 2302 N N . PRO A 1 314 ? 8.562 -2.328 -12.914 1 96 314 PRO A N 1
ATOM 2303 C CA . PRO A 1 314 ? 7.191 -1.825 -13.016 1 96 314 PRO A CA 1
ATOM 2304 C C . PRO A 1 314 ? 6.867 -0.788 -11.945 1 96 314 PRO A C 1
ATOM 2306 O O . PRO A 1 314 ? 6.082 0.132 -12.195 1 96 314 PRO A O 1
ATOM 2309 N N . ALA A 1 315 ? 7.445 -0.89 -10.75 1 97.44 315 ALA A N 1
ATOM 2310 C CA . ALA A 1 315 ? 7.207 0.065 -9.672 1 97.44 315 ALA A CA 1
ATOM 2311 C C . ALA A 1 315 ? 7.574 1.482 -10.102 1 97.44 315 ALA A C 1
ATOM 2313 O O . ALA A 1 315 ? 6.898 2.445 -9.734 1 97.44 315 ALA A O 1
ATOM 2314 N N . LEU A 1 316 ? 8.617 1.585 -10.859 1 98.19 316 LEU A N 1
ATOM 2315 C CA . LEU A 1 316 ? 9.086 2.887 -11.32 1 98.19 316 LEU A CA 1
ATOM 2316 C C . LEU A 1 316 ? 8.477 3.236 -12.672 1 98.19 316 LEU A C 1
ATOM 2318 O O . LEU A 1 316 ? 8.117 4.391 -12.922 1 98.19 316 LEU A O 1
ATOM 2322 N N . ARG A 1 317 ? 8.336 2.225 -13.547 1 97.69 317 ARG A N 1
ATOM 2323 C CA . ARG A 1 317 ? 7.855 2.449 -14.906 1 97.69 317 ARG A CA 1
ATOM 2324 C C . ARG A 1 317 ? 6.484 3.113 -14.898 1 97.69 317 ARG A C 1
ATOM 2326 O O . ARG A 1 317 ? 6.27 4.109 -15.594 1 97.69 317 ARG A O 1
ATOM 2333 N N . MET A 1 318 ? 5.613 2.648 -14.109 1 95.94 318 MET A N 1
ATOM 2334 C CA . MET A 1 318 ? 4.258 3.193 -14.039 1 95.94 318 MET A CA 1
ATOM 2335 C C . MET A 1 318 ? 4.281 4.645 -13.562 1 95.94 318 MET A C 1
ATOM 2337 O O . MET A 1 318 ? 3.531 5.48 -14.07 1 95.94 318 MET A O 1
ATOM 2341 N N . ARG A 1 319 ? 5.086 4.895 -12.594 1 96.81 319 ARG A N 1
ATOM 2342 C CA . ARG A 1 319 ? 5.191 6.246 -12.047 1 96.81 319 ARG A CA 1
ATOM 2343 C C . ARG A 1 319 ? 5.812 7.199 -13.062 1 96.81 319 ARG A C 1
ATOM 2345 O O . ARG A 1 319 ? 5.383 8.352 -13.188 1 96.81 319 ARG A O 1
ATOM 2352 N N . VAL A 1 320 ? 6.812 6.75 -13.789 1 98 320 VAL A N 1
ATOM 2353 C CA . VAL A 1 320 ? 7.449 7.559 -14.82 1 98 320 VAL A CA 1
ATOM 2354 C C . VAL A 1 320 ? 6.438 7.898 -15.914 1 98 320 VAL A C 1
ATOM 2356 O O . VAL A 1 320 ? 6.375 9.039 -16.391 1 98 320 VAL A O 1
ATOM 2359 N N . LEU A 1 321 ? 5.645 6.922 -16.297 1 97.25 321 LEU A N 1
ATOM 2360 C CA . LEU A 1 321 ? 4.633 7.133 -17.328 1 97.25 321 LEU A CA 1
ATOM 2361 C C . LEU A 1 321 ? 3.574 8.125 -16.859 1 97.25 321 LEU A C 1
ATOM 2363 O O . LEU A 1 321 ? 3.104 8.961 -17.625 1 97.25 321 LEU A O 1
ATOM 2367 N N . ALA A 1 322 ? 3.197 8.062 -15.648 1 95.94 322 ALA A N 1
ATOM 2368 C CA . ALA A 1 322 ? 2.25 9.023 -15.086 1 95.94 322 ALA A CA 1
ATOM 2369 C C . ALA A 1 322 ? 2.832 10.43 -15.086 1 95.94 322 ALA A C 1
ATOM 2371 O O . ALA A 1 322 ? 2.139 11.391 -15.422 1 95.94 322 ALA A O 1
ATOM 2372 N N . LEU A 1 323 ? 4.086 10.531 -14.664 1 96.69 323 LEU A N 1
ATOM 2373 C CA . LEU A 1 323 ? 4.762 11.82 -14.664 1 96.69 323 LEU A CA 1
ATOM 2374 C C . LEU A 1 323 ? 4.793 12.422 -16.062 1 96.69 323 LEU A C 1
ATOM 2376 O O . LEU A 1 323 ? 4.547 13.617 -16.234 1 96.69 323 LEU A O 1
ATOM 2380 N N . ALA A 1 324 ? 5.105 11.594 -17.016 1 97.06 324 ALA A N 1
ATOM 2381 C CA . ALA A 1 324 ? 5.164 12.047 -18.406 1 97.06 324 ALA A CA 1
ATOM 2382 C C . ALA A 1 324 ? 3.805 12.547 -18.875 1 97.06 324 ALA A C 1
ATOM 2384 O O . ALA A 1 324 ? 3.719 13.562 -19.578 1 97.06 324 ALA A O 1
ATOM 2385 N N . THR A 1 325 ? 2.779 11.836 -18.531 1 96 325 THR A N 1
ATOM 2386 C CA . THR A 1 325 ? 1.425 12.227 -18.906 1 96 325 THR A CA 1
ATOM 2387 C C . THR A 1 325 ? 1.071 13.586 -18.312 1 96 325 THR A C 1
ATOM 2389 O O . THR A 1 325 ? 0.519 14.453 -19 1 96 325 THR A O 1
ATOM 2392 N N . ARG A 1 326 ? 1.403 13.773 -17.078 1 94.38 326 ARG A N 1
ATOM 2393 C CA . ARG A 1 326 ? 1.136 15.047 -16.406 1 94.38 326 ARG A CA 1
ATOM 2394 C C . ARG A 1 326 ? 1.965 16.172 -17.031 1 94.38 326 ARG A C 1
ATOM 2396 O O . ARG A 1 326 ? 1.475 17.281 -17.203 1 94.38 326 ARG A O 1
ATOM 2403 N N . ALA A 1 327 ? 3.184 15.859 -17.297 1 94.31 327 ALA A N 1
ATOM 2404 C CA . ALA A 1 327 ? 4.078 16.844 -17.906 1 94.31 327 ALA A CA 1
ATOM 2405 C C . ALA A 1 327 ? 3.562 17.281 -19.281 1 94.31 327 ALA A C 1
ATOM 2407 O O . ALA A 1 327 ? 3.801 18.422 -19.703 1 94.31 327 ALA A O 1
ATOM 2408 N N . ALA A 1 328 ? 2.881 16.438 -19.953 1 93.69 328 ALA A N 1
ATOM 2409 C CA . ALA A 1 328 ? 2.273 16.75 -21.234 1 93.69 328 ALA A CA 1
ATOM 2410 C C . ALA A 1 328 ? 0.946 17.484 -21.062 1 93.69 328 ALA A C 1
ATOM 2412 O O . ALA A 1 328 ? 0.165 17.609 -22 1 93.69 328 ALA A O 1
ATOM 2413 N N . GLN A 1 329 ? 0.686 17.891 -19.766 1 89 329 GLN A N 1
ATOM 2414 C CA . GLN A 1 329 ? -0.476 18.688 -19.391 1 89 329 GLN A CA 1
ATOM 2415 C C . GLN A 1 329 ? -1.745 17.828 -19.375 1 89 329 GLN A C 1
ATOM 2417 O O . GLN A 1 329 ? -2.84 18.344 -19.625 1 89 329 GLN A O 1
ATOM 2422 N N . GLY A 1 330 ? -1.502 16.609 -19.25 1 90.56 330 GLY A N 1
ATOM 2423 C CA . GLY A 1 330 ? -2.645 15.734 -19.062 1 90.56 330 GLY A CA 1
ATOM 2424 C C . GLY A 1 330 ? -3.135 15.688 -17.625 1 90.56 330 GLY A C 1
ATOM 2425 O O . GLY A 1 330 ? -2.701 16.484 -16.797 1 90.56 330 GLY A O 1
ATOM 2426 N N . GLU A 1 331 ? -4.164 14.852 -17.422 1 89.31 331 GLU A N 1
ATOM 2427 C CA . GLU A 1 331 ? -4.656 14.547 -16.078 1 89.31 331 GLU A CA 1
ATOM 2428 C C . GLU A 1 331 ? -4.047 13.25 -15.555 1 89.31 331 GLU A C 1
ATOM 2430 O O . GLU A 1 331 ? -3.477 12.469 -16.312 1 89.31 331 GLU A O 1
ATOM 2435 N N . ASN A 1 332 ? -4.121 13.102 -14.297 1 85.44 332 ASN A N 1
ATOM 2436 C CA . ASN A 1 332 ? -3.631 11.859 -13.711 1 85.44 332 ASN A CA 1
ATOM 2437 C C . ASN A 1 332 ? -4.344 10.641 -14.297 1 85.44 332 ASN A C 1
ATOM 2439 O O . ASN A 1 332 ? -5.562 10.508 -14.156 1 85.44 332 ASN A O 1
ATOM 2443 N N . PRO A 1 333 ? -3.588 9.828 -14.922 1 87.75 333 PRO A N 1
ATOM 2444 C CA . PRO A 1 333 ? -4.246 8.68 -15.539 1 87.75 333 PRO A CA 1
ATOM 2445 C C . PRO A 1 333 ? -4.707 7.641 -14.523 1 87.75 333 PRO A C 1
ATOM 2447 O O . PRO A 1 333 ? -4.027 7.418 -13.516 1 87.75 333 PRO A O 1
ATOM 2450 N N . GLY A 1 334 ? -5.836 7.078 -14.781 1 87.19 334 GLY A N 1
ATOM 2451 C CA . GLY A 1 334 ? -6.289 5.953 -13.977 1 87.19 334 GLY A CA 1
ATOM 2452 C C . GLY A 1 334 ? -5.5 4.684 -14.227 1 87.19 334 GLY A C 1
ATOM 2453 O O . GLY A 1 334 ? -4.613 4.656 -15.086 1 87.19 334 GLY A O 1
ATOM 2454 N N . PHE A 1 335 ? -5.75 3.664 -13.539 1 88.06 335 PHE A N 1
ATOM 2455 C CA . PHE A 1 335 ? -5.02 2.402 -13.578 1 88.06 335 PHE A CA 1
ATOM 2456 C C . PHE A 1 335 ? -5.086 1.784 -14.969 1 88.06 335 PHE A C 1
ATOM 2458 O O . PHE A 1 335 ? -4.062 1.382 -15.531 1 88.06 335 PHE A O 1
ATOM 2465 N N . GLU A 1 336 ? -6.262 1.754 -15.539 1 87.81 336 GLU A N 1
ATOM 2466 C CA . GLU A 1 336 ? -6.457 1.104 -16.828 1 87.81 336 GLU A CA 1
ATOM 2467 C C . GLU A 1 336 ? -5.699 1.831 -17.938 1 87.81 336 GLU A C 1
ATOM 2469 O O . GLU A 1 336 ? -5.098 1.196 -18.812 1 87.81 336 GLU A O 1
ATOM 2474 N N . ARG A 1 337 ? -5.746 3.121 -17.891 1 91.19 337 ARG A N 1
ATOM 2475 C CA . ARG A 1 337 ? -5.066 3.91 -18.906 1 91.19 337 ARG A CA 1
ATOM 2476 C C . ARG A 1 337 ? -3.551 3.803 -18.766 1 91.19 337 ARG A C 1
ATOM 2478 O O . ARG A 1 337 ? -2.832 3.754 -19.766 1 91.19 337 ARG A O 1
ATOM 2485 N N . LEU A 1 338 ? -3.143 3.768 -17.594 1 92.31 338 LEU A N 1
ATOM 2486 C CA . LEU A 1 338 ? -1.713 3.615 -17.359 1 92.31 338 LEU A CA 1
ATOM 2487 C C . LEU A 1 338 ? -1.23 2.234 -17.781 1 92.31 338 LEU A C 1
ATOM 2489 O O . LEU A 1 338 ? -0.128 2.096 -18.328 1 92.31 338 LEU A O 1
ATOM 2493 N N . GLN A 1 339 ? -2.037 1.258 -17.531 1 90.44 339 GLN A N 1
ATOM 2494 C CA . GLN A 1 339 ? -1.698 -0.092 -17.969 1 90.44 339 GLN A CA 1
ATOM 2495 C C . GLN A 1 339 ? -1.616 -0.173 -19.5 1 90.44 339 GLN A C 1
ATOM 2497 O O . GLN A 1 339 ? -0.744 -0.853 -20.031 1 90.44 339 GLN A O 1
ATOM 2502 N N . ALA A 1 340 ? -2.562 0.452 -20.094 1 91 340 ALA A N 1
ATOM 2503 C CA . ALA A 1 340 ? -2.547 0.485 -21.562 1 91 340 ALA A CA 1
ATOM 2504 C C . ALA A 1 340 ? -1.276 1.153 -22.078 1 91 340 ALA A C 1
ATOM 2506 O O . ALA A 1 340 ? -0.656 0.669 -23.031 1 91 340 ALA A O 1
ATOM 2507 N N . LEU A 1 341 ? -0.954 2.219 -21.469 1 94.12 341 LEU A N 1
ATOM 2508 C CA . LEU A 1 341 ? 0.268 2.916 -21.859 1 94.12 341 LEU A CA 1
ATOM 2509 C C . LEU A 1 341 ? 1.495 2.049 -21.594 1 94.12 341 LEU A C 1
ATOM 2511 O O . LEU A 1 341 ? 2.428 2.027 -22.391 1 94.12 341 LEU A O 1
ATOM 2515 N N . ASP A 1 342 ? 1.523 1.356 -20.531 1 93.75 342 ASP A N 1
ATOM 2516 C CA . ASP A 1 342 ? 2.613 0.452 -20.172 1 93.75 342 ASP A CA 1
ATOM 2517 C C . ASP A 1 342 ? 2.781 -0.644 -21.219 1 93.75 342 ASP A C 1
ATOM 2519 O O . ASP A 1 342 ? 3.902 -0.944 -21.641 1 93.75 342 ASP A O 1
ATOM 2523 N N . GLN A 1 343 ? 1.673 -1.208 -21.594 1 88.94 343 GLN A N 1
ATOM 2524 C CA . GLN A 1 343 ? 1.701 -2.227 -22.641 1 88.94 343 GLN A CA 1
ATOM 2525 C C . GLN A 1 343 ? 2.195 -1.644 -23.953 1 88.94 343 GLN A C 1
ATOM 2527 O O . GLN A 1 343 ? 2.914 -2.311 -24.703 1 88.94 343 GLN A O 1
ATOM 2532 N N . PHE A 1 344 ? 1.797 -0.439 -24.203 1 92.12 344 PHE A N 1
ATOM 2533 C CA . PHE A 1 344 ? 2.184 0.264 -25.422 1 92.12 344 PHE A CA 1
ATOM 2534 C C . PHE A 1 344 ? 3.689 0.493 -25.453 1 92.12 344 PHE A C 1
ATOM 2536 O O . PHE A 1 344 ? 4.305 0.43 -26.516 1 92.12 344 PHE A O 1
ATOM 2543 N N . VAL A 1 345 ? 4.285 0.698 -24.359 1 92.62 345 VAL A N 1
ATOM 2544 C CA . VAL A 1 345 ? 5.723 0.934 -24.25 1 92.62 345 VAL A CA 1
ATOM 2545 C C . VAL A 1 345 ? 6.477 -0.381 -24.438 1 92.62 345 VAL A C 1
ATOM 2547 O O . VAL A 1 345 ? 7.527 -0.417 -25.094 1 92.62 345 VAL A O 1
ATOM 2550 N N . ALA A 1 346 ? 5.926 -1.468 -23.875 1 82.62 346 ALA A N 1
ATOM 2551 C CA . ALA A 1 346 ? 6.605 -2.762 -23.859 1 82.62 346 ALA A CA 1
ATOM 2552 C C . ALA A 1 346 ? 6.492 -3.457 -25.203 1 82.62 346 ALA A C 1
ATOM 2554 O O . ALA A 1 346 ? 7.445 -4.086 -25.672 1 82.62 346 ALA A O 1
ATOM 2555 N N . GLU A 1 347 ? 5.23 -3.461 -25.719 1 73.81 347 GLU A N 1
ATOM 2556 C CA . GLU A 1 347 ? 4.941 -4.332 -26.859 1 73.81 347 GLU A CA 1
ATOM 2557 C C . GLU A 1 347 ? 4.98 -3.557 -28.172 1 73.81 347 GLU A C 1
ATOM 2559 O O . GLU A 1 347 ? 4.504 -2.42 -28.234 1 73.81 347 GLU A O 1
ATOM 2564 N N . HIS A 1 348 ? 5.594 -4.09 -29.156 1 62.12 348 HIS A N 1
ATOM 2565 C CA . HIS A 1 348 ? 5.695 -3.504 -30.484 1 62.12 348 HIS A CA 1
ATOM 2566 C C . HIS A 1 348 ? 4.398 -3.691 -31.266 1 62.12 348 HIS A C 1
ATOM 2568 O O . HIS A 1 348 ? 4.109 -2.922 -32.188 1 62.12 348 HIS A O 1
ATOM 2574 N N . ALA A 1 349 ? 3.611 -4.625 -30.797 1 56.5 349 ALA A N 1
ATOM 2575 C CA . ALA A 1 349 ? 2.559 -5.027 -31.719 1 56.5 349 ALA A CA 1
ATOM 2576 C C . ALA A 1 349 ? 1.338 -4.125 -31.594 1 56.5 349 ALA A C 1
ATOM 2578 O O . ALA A 1 349 ? 0.401 -4.219 -32.375 1 56.5 349 ALA A O 1
ATOM 2579 N N . THR A 1 350 ? 1.313 -3.32 -30.703 1 58.22 350 THR A N 1
ATOM 2580 C CA . THR A 1 350 ? 0.083 -2.561 -30.5 1 58.22 350 THR A CA 1
ATOM 2581 C C . THR A 1 350 ? 0.124 -1.259 -31.297 1 58.22 350 THR A C 1
ATOM 2583 O O . THR A 1 350 ? 1.109 -0.521 -31.25 1 58.22 350 THR A O 1
ATOM 2586 N N . ALA A 1 351 ? -0.905 -1.143 -32.219 1 69.38 351 ALA A N 1
ATOM 2587 C CA . ALA A 1 351 ? -1.013 0.091 -33 1 69.38 351 ALA A CA 1
ATOM 2588 C C . ALA A 1 351 ? -1.434 1.26 -32.094 1 69.38 351 ALA A C 1
ATOM 2590 O O . ALA A 1 351 ? -2.18 1.078 -31.141 1 69.38 351 ALA A O 1
ATOM 2591 N N . GLY A 1 352 ? -0.615 2.293 -32.094 1 71 352 GLY A N 1
ATOM 2592 C CA . GLY A 1 352 ? -0.99 3.52 -31.406 1 71 352 GLY A CA 1
ATOM 2593 C C . GLY A 1 352 ? -1.916 4.398 -32.219 1 71 352 GLY A C 1
ATOM 2594 O O . GLY A 1 352 ? -2.441 3.969 -33.25 1 71 352 GLY A O 1
ATOM 2595 N N . PRO A 1 353 ? -2.34 5.539 -31.703 1 86.5 353 PRO A N 1
ATOM 2596 C CA . PRO A 1 353 ? -1.891 6.117 -30.438 1 86.5 353 PRO A CA 1
ATOM 2597 C C . PRO A 1 353 ? -2.709 5.633 -29.25 1 86.5 353 PRO A C 1
ATOM 2599 O O . PRO A 1 353 ? -3.83 5.148 -29.422 1 86.5 353 PRO A O 1
ATOM 2602 N N . VAL A 1 354 ? -2.193 5.656 -28.125 1 90.5 354 VAL A N 1
ATOM 2603 C CA . VAL A 1 354 ? -2.912 5.441 -26.875 1 90.5 354 VAL A CA 1
ATOM 2604 C C . VAL A 1 354 ? -3.434 6.773 -26.344 1 90.5 354 VAL A C 1
ATOM 2606 O O . VAL A 1 354 ? -2.682 7.746 -26.25 1 90.5 354 VAL A O 1
ATOM 2609 N N . GLN A 1 355 ? -4.695 6.875 -26.031 1 91.31 355 GLN A N 1
ATOM 2610 C CA . GLN A 1 355 ? -5.305 8.094 -25.516 1 91.31 355 GLN A CA 1
ATOM 2611 C C . GLN A 1 355 ? -5.262 8.133 -24 1 91.31 355 GLN A C 1
ATOM 2613 O O . GLN A 1 355 ? -5.598 7.148 -23.328 1 91.31 355 GLN A O 1
ATOM 2618 N N . LEU A 1 356 ? -4.883 9.203 -23.547 1 92.06 356 LEU A N 1
ATOM 2619 C CA . LEU A 1 356 ? -4.789 9.43 -22.109 1 92.06 356 LEU A CA 1
ATOM 2620 C C . LEU A 1 356 ? -5.676 10.594 -21.672 1 92.06 356 LEU A C 1
ATOM 2622 O O . LEU A 1 356 ? -6.098 11.398 -22.516 1 92.06 356 LEU A O 1
ATOM 2626 N N . PRO A 1 357 ? -6.023 10.617 -20.406 1 87.69 357 PRO A N 1
ATOM 2627 C CA . PRO A 1 357 ? -6.891 11.703 -19.953 1 87.69 357 PRO A CA 1
ATOM 2628 C C . PRO A 1 357 ? -6.25 13.078 -20.125 1 87.69 357 PRO A C 1
ATOM 2630 O O . PRO A 1 357 ? -5.035 13.219 -19.969 1 87.69 357 PRO A O 1
ATOM 2633 N N . GLY A 1 358 ? -7.105 14.055 -20.344 1 89.12 358 GLY A N 1
ATOM 2634 C CA . GLY A 1 358 ? -6.629 15.422 -20.531 1 89.12 358 GLY A CA 1
ATOM 2635 C C . GLY A 1 358 ? -6.148 15.695 -21.953 1 89.12 358 GLY A C 1
ATOM 2636 O O . GLY A 1 358 ? -5.211 16.469 -22.141 1 89.12 358 GLY A O 1
ATOM 2637 N N . HIS A 1 359 ? -6.594 14.938 -22.844 1 89.88 359 HIS A N 1
ATOM 2638 C CA . HIS A 1 359 ? -6.312 15.133 -24.266 1 89.88 359 HIS A CA 1
ATOM 2639 C C . HIS A 1 359 ? -4.84 14.883 -24.578 1 89.88 359 HIS A C 1
ATOM 2641 O O . HIS A 1 359 ? -4.203 15.688 -25.266 1 89.88 359 HIS A O 1
ATOM 2647 N N . VAL A 1 360 ? -4.301 13.914 -23.969 1 93.12 360 VAL A N 1
ATOM 2648 C CA . VAL A 1 360 ? -2.936 13.492 -24.266 1 93.12 360 VAL A CA 1
ATOM 2649 C C . VAL A 1 360 ? -2.959 12.211 -25.094 1 93.12 360 VAL A C 1
ATOM 2651 O O . VAL A 1 360 ? -3.758 11.312 -24.828 1 93.12 360 VAL A O 1
ATOM 2654 N N . SER A 1 361 ? -2.152 12.164 -26.094 1 93.12 361 SER A N 1
ATOM 2655 C CA . SER A 1 361 ? -1.993 10.977 -26.938 1 93.12 361 SER A CA 1
ATOM 2656 C C . SER A 1 361 ? -0.55 10.477 -26.922 1 93.12 361 SER A C 1
ATOM 2658 O O . SER A 1 361 ? 0.386 11.281 -26.922 1 93.12 361 SER A O 1
ATOM 2660 N N . ALA A 1 362 ? -0.399 9.227 -26.906 1 94.12 362 ALA A N 1
ATOM 2661 C CA . ALA A 1 362 ? 0.937 8.641 -26.891 1 94.12 362 ALA A CA 1
ATOM 2662 C C . ALA A 1 362 ? 1.267 7.961 -28.219 1 94.12 362 ALA A C 1
ATOM 2664 O O . ALA A 1 362 ? 0.449 7.215 -28.75 1 94.12 362 ALA A O 1
ATOM 2665 N N . TYR A 1 363 ? 2.451 8.219 -28.688 1 91.81 363 TYR A N 1
ATOM 2666 C CA . TYR A 1 363 ? 2.955 7.672 -29.938 1 91.81 363 TYR A CA 1
ATOM 2667 C C . TYR A 1 363 ? 4.316 7.016 -29.75 1 91.81 363 TYR A C 1
ATOM 2669 O O . TYR A 1 363 ? 4.984 7.25 -28.734 1 91.81 363 TYR A O 1
ATOM 2677 N N . ARG A 1 364 ? 4.633 6.164 -30.703 1 91.81 364 ARG A N 1
ATOM 2678 C CA . ARG A 1 364 ? 5.992 5.637 -30.812 1 91.81 364 ARG A CA 1
ATOM 2679 C C . ARG A 1 364 ? 6.719 6.227 -32.031 1 91.81 364 ARG A C 1
ATOM 2681 O O . ARG A 1 364 ? 6.129 6.383 -33.094 1 91.81 364 ARG A O 1
ATOM 2688 N N . ARG A 1 365 ? 7.953 6.578 -31.797 1 88.56 365 ARG A N 1
ATOM 2689 C CA . ARG A 1 365 ? 8.797 7.051 -32.875 1 88.56 365 ARG A CA 1
ATOM 2690 C C . ARG A 1 365 ? 10.148 6.352 -32.875 1 88.56 365 ARG A C 1
ATOM 2692 O O . ARG A 1 365 ? 10.766 6.18 -31.828 1 88.56 365 ARG A O 1
ATOM 2699 N N . ARG A 1 366 ? 10.531 6.023 -34.094 1 88.81 366 ARG A N 1
ATOM 2700 C CA . ARG A 1 366 ? 11.797 5.309 -34.219 1 88.81 366 ARG A CA 1
ATOM 2701 C C . ARG A 1 366 ? 12.938 6.262 -34.562 1 88.81 366 ARG A C 1
ATOM 2703 O O . ARG A 1 366 ? 12.719 7.277 -35.219 1 88.81 366 ARG A O 1
ATOM 2710 N N . ARG A 1 367 ? 14.062 5.922 -34.125 1 89.12 367 ARG A N 1
ATOM 2711 C CA . ARG A 1 367 ? 15.336 6.523 -34.5 1 89.12 367 ARG A CA 1
ATOM 2712 C C . ARG A 1 367 ? 15.312 8.031 -34.281 1 89.12 367 ARG A C 1
ATOM 2714 O O . ARG A 1 367 ? 15.641 8.805 -35.188 1 89.12 367 ARG A O 1
ATOM 2721 N N . VAL A 1 368 ? 14.898 8.422 -33.156 1 90.31 368 VAL A N 1
ATOM 2722 C CA . VAL A 1 368 ? 14.961 9.82 -32.75 1 90.31 368 VAL A CA 1
ATOM 2723 C C . VAL A 1 368 ? 16.359 10.148 -32.25 1 90.31 368 VAL A C 1
ATOM 2725 O O . VAL A 1 368 ? 16.922 9.406 -31.438 1 90.31 368 VAL A O 1
ATOM 2728 N N . GLN A 1 369 ? 16.859 11.234 -32.75 1 90.06 369 GLN A N 1
ATOM 2729 C CA . GLN A 1 369 ? 18.219 11.609 -32.344 1 90.06 369 GLN A CA 1
ATOM 2730 C C . GLN A 1 369 ? 18.219 12.227 -30.953 1 90.06 369 GLN A C 1
ATOM 2732 O O . GLN A 1 369 ? 17.516 13.203 -30.688 1 90.06 369 GLN A O 1
ATOM 2737 N N . ASP A 1 370 ? 18.953 11.672 -30.047 1 90.94 370 ASP A N 1
ATOM 2738 C CA . ASP A 1 370 ? 19.203 12.258 -28.734 1 90.94 370 ASP A CA 1
ATOM 2739 C C . ASP A 1 370 ? 20.406 13.203 -28.766 1 90.94 370 ASP A C 1
ATOM 2741 O O . ASP A 1 370 ? 21.547 12.766 -28.875 1 90.94 370 ASP A O 1
ATOM 2745 N N . PRO A 1 371 ? 20.188 14.414 -28.578 1 87.94 371 PRO A N 1
ATOM 2746 C CA . PRO A 1 371 ? 21.281 15.367 -28.719 1 87.94 371 PRO A CA 1
ATOM 2747 C C . PRO A 1 371 ? 22.312 15.281 -27.594 1 87.94 371 PRO A C 1
ATOM 2749 O O . PRO A 1 371 ? 23.438 15.758 -27.75 1 87.94 371 PRO A O 1
ATOM 2752 N N . ARG A 1 372 ? 22.016 14.641 -26.5 1 90.56 372 ARG A N 1
ATOM 2753 C CA . ARG A 1 372 ? 22.922 14.547 -25.359 1 90.56 372 ARG A CA 1
ATOM 2754 C C . ARG A 1 372 ? 24.016 13.523 -25.625 1 90.56 372 ARG A C 1
ATOM 2756 O O . ARG A 1 372 ? 25.172 13.719 -25.234 1 90.56 372 ARG A O 1
ATOM 2763 N N . THR A 1 373 ? 23.625 12.555 -26.328 1 90.31 373 THR A N 1
ATOM 2764 C CA . THR A 1 373 ? 24.547 11.438 -26.516 1 90.31 373 THR A CA 1
ATOM 2765 C C . THR A 1 373 ? 24.938 11.297 -27.969 1 90.31 373 THR A C 1
ATOM 2767 O O . THR A 1 373 ? 25.922 10.625 -28.297 1 90.31 373 THR A O 1
ATOM 2770 N N . GLY A 1 374 ? 24.203 11.859 -28.906 1 89.06 374 GLY A N 1
ATOM 2771 C CA . GLY A 1 374 ? 24.438 11.734 -30.328 1 89.06 374 GLY A CA 1
ATOM 2772 C C . GLY A 1 374 ? 23.922 10.43 -30.906 1 89.06 374 GLY A C 1
ATOM 2773 O O . GLY A 1 374 ? 24.094 10.156 -32.094 1 89.06 374 GLY A O 1
ATOM 2774 N N . THR A 1 375 ? 23.25 9.672 -30.094 1 91.62 375 THR A N 1
ATOM 2775 C CA . THR A 1 375 ? 22.75 8.375 -30.531 1 91.62 375 THR A CA 1
ATOM 2776 C C . THR A 1 375 ? 21.266 8.469 -30.906 1 91.62 375 THR A C 1
ATOM 2778 O O . THR A 1 375 ? 20.578 9.422 -30.531 1 91.62 375 THR A O 1
ATOM 2781 N N . ARG A 1 376 ? 20.859 7.473 -31.797 1 92.56 376 ARG A N 1
ATOM 2782 C CA . ARG A 1 376 ? 19.453 7.367 -32.156 1 92.56 376 ARG A CA 1
ATOM 2783 C C . ARG A 1 376 ? 18.734 6.352 -31.266 1 92.56 376 ARG A C 1
ATOM 2785 O O . ARG A 1 376 ? 19.297 5.293 -30.953 1 92.56 376 ARG A O 1
ATOM 2792 N N . VAL A 1 377 ? 17.594 6.805 -30.766 1 93.31 377 VAL A N 1
ATOM 2793 C CA . VAL A 1 377 ? 16.812 5.926 -29.891 1 93.31 377 VAL A CA 1
ATOM 2794 C C . VAL A 1 377 ? 15.352 5.922 -30.312 1 93.31 377 VAL A C 1
ATOM 2796 O O . VAL A 1 377 ? 14.891 6.852 -30.984 1 93.31 377 VAL A O 1
ATOM 2799 N N . ASP A 1 378 ? 14.641 4.789 -29.953 1 92.5 378 ASP A N 1
ATOM 2800 C CA . ASP A 1 378 ? 13.188 4.793 -30.078 1 92.5 378 ASP A CA 1
ATOM 2801 C C . ASP A 1 378 ? 12.539 5.578 -28.938 1 92.5 378 ASP A C 1
ATOM 2803 O O . ASP A 1 378 ? 12.977 5.484 -27.797 1 92.5 378 ASP A O 1
ATOM 2807 N N . ALA A 1 379 ? 11.547 6.375 -29.359 1 93.62 379 ALA A N 1
ATOM 2808 C CA . ALA A 1 379 ? 11 7.293 -28.359 1 93.62 379 ALA A CA 1
ATOM 2809 C C . ALA A 1 379 ? 9.516 7.027 -28.125 1 93.62 379 ALA A C 1
ATOM 2811 O O . ALA A 1 379 ? 8.797 6.629 -29.047 1 93.62 379 ALA A O 1
ATOM 2812 N N . LEU A 1 380 ? 9.109 7.09 -26.906 1 95.44 380 LEU A N 1
ATOM 2813 C CA . LEU A 1 380 ? 7.711 7.297 -26.547 1 95.44 380 LEU A CA 1
ATOM 2814 C C . LEU A 1 380 ? 7.375 8.781 -26.5 1 95.44 380 LEU A C 1
ATOM 2816 O O . LEU A 1 380 ? 8 9.539 -25.766 1 95.44 380 LEU A O 1
ATOM 2820 N N . VAL A 1 381 ? 6.406 9.172 -27.281 1 93.62 381 VAL A N 1
ATOM 2821 C CA . VAL A 1 381 ? 6.078 10.586 -27.391 1 93.62 381 VAL A CA 1
ATOM 2822 C C . VAL A 1 381 ? 4.664 10.836 -26.875 1 93.62 381 VAL A C 1
ATOM 2824 O O . VAL A 1 381 ? 3.709 10.211 -27.344 1 93.62 381 VAL A O 1
ATOM 2827 N N . LEU A 1 382 ? 4.543 11.633 -25.891 1 94.56 382 LEU A N 1
ATOM 2828 C CA . LEU A 1 382 ? 3.246 12.086 -25.391 1 94.56 382 LEU A CA 1
ATOM 2829 C C . LEU A 1 382 ? 2.941 13.5 -25.859 1 94.56 382 LEU A C 1
ATOM 2831 O O . LEU A 1 382 ? 3.74 14.414 -25.656 1 94.56 382 LEU A O 1
ATOM 2835 N N . LEU A 1 383 ? 1.808 13.617 -26.5 1 91.75 383 LEU A N 1
ATOM 2836 C CA . LEU A 1 383 ? 1.382 14.898 -27.062 1 91.75 383 LEU A CA 1
ATOM 2837 C C . LEU A 1 383 ? 0.147 15.422 -26.344 1 91.75 383 LEU A C 1
ATOM 2839 O O . LEU A 1 383 ? -0.899 14.773 -26.344 1 91.75 383 LEU A O 1
ATOM 2843 N N . GLY A 1 384 ? 0.324 16.531 -25.656 1 90.88 384 GLY A N 1
ATOM 2844 C CA . GLY A 1 384 ? -0.798 17.172 -25 1 90.88 384 GLY A CA 1
ATOM 2845 C C . GLY A 1 384 ? -1.423 18.281 -25.844 1 90.88 384 GLY A C 1
ATOM 2846 O O . GLY A 1 384 ? -0.719 19.141 -26.359 1 90.88 384 GLY A O 1
ATOM 2847 N N . ARG A 1 385 ? -2.727 18.141 -26.156 1 81.19 385 ARG A N 1
ATOM 2848 C CA . ARG A 1 385 ? -3.416 19.172 -26.938 1 81.19 385 ARG A CA 1
ATOM 2849 C C . ARG A 1 385 ? -4.242 20.078 -26.047 1 81.19 385 ARG A C 1
ATOM 2851 O O . ARG A 1 385 ? -4.812 19.625 -25.047 1 81.19 385 ARG A O 1
ATOM 2858 N N . SER A 1 386 ? -3.855 21.344 -25.875 1 63.56 386 SER A N 1
ATOM 2859 C CA . SER A 1 386 ? -4.617 22.312 -25.078 1 63.56 386 SER A CA 1
ATOM 2860 C C . SER A 1 386 ? -6.098 22.266 -25.438 1 63.56 386 SER A C 1
ATOM 2862 O O . SER A 1 386 ? -6.453 22.047 -26.609 1 63.56 386 SER A O 1
ATOM 2864 N N . ALA A 1 387 ? -6.953 21.859 -24.5 1 50.66 387 ALA A N 1
ATOM 2865 C CA . ALA A 1 387 ? -8.391 21.984 -24.719 1 50.66 387 ALA A CA 1
ATOM 2866 C C . ALA A 1 387 ? -8.734 23.297 -25.422 1 50.66 387 ALA A C 1
ATOM 2868 O O . ALA A 1 387 ? -8.203 24.359 -25.062 1 50.66 387 ALA A O 1
ATOM 2869 N N . LEU A 1 388 ? -9.203 23.297 -26.672 1 42.06 388 LEU A N 1
ATOM 2870 C CA . LEU A 1 388 ? -9.898 24.484 -27.141 1 42.06 388 LEU A CA 1
ATOM 2871 C C . LEU A 1 388 ? -11.047 24.844 -26.203 1 42.06 388 LEU A C 1
ATOM 2873 O O . LEU A 1 388 ? -11.719 23.969 -25.672 1 42.06 388 LEU A O 1
ATOM 2877 N N . MET B 1 1 ? -14.078 -15.898 -22.719 1 85.94 1 MET B N 1
ATOM 2878 C CA . MET B 1 1 ? -13.141 -16.938 -23.109 1 85.94 1 MET B CA 1
ATOM 2879 C C . MET B 1 1 ? -11.859 -16.344 -23.672 1 85.94 1 MET B C 1
ATOM 2881 O O . MET B 1 1 ? -10.758 -16.719 -23.266 1 85.94 1 MET B O 1
ATOM 2885 N N . GLY B 1 2 ? -12 -15.328 -24.469 1 88.56 2 GLY B N 1
ATOM 2886 C CA . GLY B 1 2 ? -10.836 -14.758 -25.125 1 88.56 2 GLY B CA 1
ATOM 2887 C C . GLY B 1 2 ? -9.852 -14.133 -24.172 1 88.56 2 GLY B C 1
ATOM 2888 O O . GLY B 1 2 ? -8.641 -14.383 -24.266 1 88.56 2 GLY B O 1
ATOM 2889 N N . LYS B 1 3 ? -10.375 -13.516 -23.188 1 91.12 3 LYS B N 1
ATOM 2890 C CA . LYS B 1 3 ? -9.508 -12.852 -22.234 1 91.12 3 LYS B CA 1
ATOM 2891 C C . LYS B 1 3 ? -8.758 -13.859 -21.359 1 91.12 3 LYS B C 1
ATOM 2893 O O . LYS B 1 3 ? -7.566 -13.695 -21.094 1 91.12 3 LYS B O 1
ATOM 2898 N N . ALA B 1 4 ? -9.445 -14.891 -20.953 1 95.19 4 ALA B N 1
ATOM 2899 C CA . ALA B 1 4 ? -8.828 -15.938 -20.125 1 95.19 4 ALA B CA 1
ATOM 2900 C C . ALA B 1 4 ? -7.707 -16.641 -20.875 1 95.19 4 ALA B C 1
ATOM 2902 O O . ALA B 1 4 ? -6.645 -16.906 -20.312 1 95.19 4 ALA B O 1
ATOM 2903 N N . ARG B 1 5 ? -7.914 -16.922 -22.141 1 94.62 5 ARG B N 1
ATOM 2904 C CA . ARG B 1 5 ? -6.895 -17.547 -22.969 1 94.62 5 ARG B CA 1
ATOM 2905 C C . ARG B 1 5 ? -5.668 -16.656 -23.125 1 94.62 5 ARG B C 1
ATOM 2907 O O . ARG B 1 5 ? -4.535 -17.125 -23.031 1 94.62 5 ARG B O 1
ATOM 2914 N N . ARG B 1 6 ? -5.93 -15.398 -23.281 1 92 6 ARG B N 1
ATOM 2915 C CA . ARG B 1 6 ? -4.828 -14.453 -23.438 1 92 6 ARG B CA 1
ATOM 2916 C C . ARG B 1 6 ? -3.992 -14.367 -22.172 1 92 6 ARG B C 1
ATOM 2918 O O . ARG B 1 6 ? -2.762 -14.32 -22.234 1 92 6 ARG B O 1
ATOM 2925 N N . GLU B 1 7 ? -4.695 -14.359 -21.047 1 94.12 7 GLU B N 1
ATOM 2926 C CA . GLU B 1 7 ? -3.988 -14.273 -19.766 1 94.12 7 GLU B CA 1
ATOM 2927 C C . GLU B 1 7 ? -3.125 -15.508 -19.531 1 94.12 7 GLU B C 1
ATOM 2929 O O . GLU B 1 7 ? -1.982 -15.398 -19.078 1 94.12 7 GLU B O 1
ATOM 2934 N N . LEU B 1 8 ? -3.674 -16.688 -19.812 1 95.81 8 LEU B N 1
ATOM 2935 C CA . LEU B 1 8 ? -2.887 -17.891 -19.625 1 95.81 8 LEU B CA 1
ATOM 2936 C C . LEU B 1 8 ? -1.737 -17.953 -20.625 1 95.81 8 LEU B C 1
ATOM 2938 O O . LEU B 1 8 ? -0.618 -18.328 -20.266 1 95.81 8 LEU B O 1
ATOM 2942 N N . ALA B 1 9 ? -1.972 -17.562 -21.859 1 94.12 9 ALA B N 1
ATOM 2943 C CA . ALA B 1 9 ? -0.923 -17.531 -22.875 1 94.12 9 ALA B CA 1
ATOM 2944 C C . ALA B 1 9 ? 0.243 -16.641 -22.438 1 94.12 9 ALA B C 1
ATOM 2946 O O . ALA B 1 9 ? 1.406 -17.031 -22.578 1 94.12 9 ALA B O 1
ATOM 2947 N N . ARG B 1 10 ? -0.098 -15.547 -21.938 1 90.5 10 ARG B N 1
ATOM 2948 C CA . ARG B 1 10 ? 0.923 -14.617 -21.469 1 90.5 10 ARG B CA 1
ATOM 2949 C C . ARG B 1 10 ? 1.73 -15.219 -20.328 1 90.5 10 ARG B C 1
ATOM 2951 O O . ARG B 1 10 ? 2.961 -15.125 -20.312 1 90.5 10 ARG B O 1
ATOM 2958 N N . ALA B 1 11 ? 1.066 -15.797 -19.359 1 94.25 11 ALA B N 1
ATOM 2959 C CA . ALA B 1 11 ? 1.741 -16.406 -18.219 1 94.25 11 ALA B CA 1
ATOM 2960 C C . ALA B 1 11 ? 2.68 -17.516 -18.656 1 94.25 11 ALA B C 1
ATOM 2962 O O . ALA B 1 11 ? 3.816 -17.609 -18.188 1 94.25 11 ALA B O 1
ATOM 2963 N N . LEU B 1 12 ? 2.211 -18.344 -19.578 1 93.94 12 LEU B N 1
ATOM 2964 C CA . LEU B 1 12 ? 3.004 -19.469 -20.078 1 93.94 12 LEU B CA 1
ATOM 2965 C C . LEU B 1 12 ? 4.191 -18.969 -20.891 1 93.94 12 LEU B C 1
ATOM 2967 O O . LEU B 1 12 ? 5.297 -19.516 -20.781 1 93.94 12 LEU B O 1
ATOM 2971 N N . THR B 1 13 ? 3.953 -17.953 -21.688 1 90.62 13 THR B N 1
ATOM 2972 C CA . THR B 1 13 ? 5.035 -17.375 -22.484 1 90.62 13 THR B CA 1
ATOM 2973 C C . THR B 1 13 ? 6.129 -16.812 -21.578 1 90.62 13 THR B C 1
ATOM 2975 O O . THR B 1 13 ? 7.316 -17.016 -21.844 1 90.62 13 THR B O 1
ATOM 2978 N N . ASN B 1 14 ? 5.699 -16.172 -20.562 1 88.56 14 ASN B N 1
ATOM 2979 C CA . ASN B 1 14 ? 6.664 -15.609 -19.625 1 88.56 14 ASN B CA 1
ATOM 2980 C C . ASN B 1 14 ? 7.465 -16.703 -18.922 1 88.56 14 ASN B C 1
ATOM 2982 O O . ASN B 1 14 ? 8.648 -16.516 -18.625 1 88.56 14 ASN B O 1
ATOM 2986 N N . LEU B 1 15 ? 6.816 -17.781 -18.625 1 89.56 15 LEU B N 1
ATOM 2987 C CA . LEU B 1 15 ? 7.457 -18.891 -17.938 1 89.56 15 LEU B CA 1
ATOM 2988 C C . LEU B 1 15 ? 8.375 -19.672 -18.875 1 89.56 15 LEU B C 1
ATOM 2990 O O . LEU B 1 15 ? 9.508 -20 -18.516 1 89.56 15 LEU B O 1
ATOM 2994 N N . LEU B 1 16 ? 7.832 -19.922 -20.141 1 89.94 16 LEU B N 1
ATOM 2995 C CA . LEU B 1 16 ? 8.461 -20.922 -21 1 89.94 16 LEU B CA 1
ATOM 2996 C C . LEU B 1 16 ? 9.258 -20.25 -22.109 1 89.94 16 LEU B C 1
ATOM 2998 O O . LEU B 1 16 ? 10.047 -20.891 -22.797 1 89.94 16 LEU B O 1
ATOM 3002 N N . GLY B 1 17 ? 9.008 -18.922 -22.25 1 86.62 17 GLY B N 1
ATOM 3003 C CA . GLY B 1 17 ? 9.742 -18.188 -23.266 1 86.62 17 GLY B CA 1
ATOM 3004 C C . GLY B 1 17 ? 8.898 -17.875 -24.5 1 86.62 17 GLY B C 1
ATOM 3005 O O . GLY B 1 17 ? 7.887 -18.531 -24.734 1 86.62 17 GLY B O 1
ATOM 3006 N N . GLU B 1 18 ? 9.43 -16.969 -25.234 1 80.12 18 GLU B N 1
ATOM 3007 C CA . GLU B 1 18 ? 8.742 -16.531 -26.453 1 80.12 18 GLU B CA 1
ATOM 3008 C C . GLU B 1 18 ? 8.703 -17.656 -27.484 1 80.12 18 GLU B C 1
ATOM 3010 O O . GLU B 1 18 ? 9.672 -18.406 -27.625 1 80.12 18 GLU B O 1
ATOM 3015 N N . GLY B 1 19 ? 7.617 -17.812 -28.141 1 76.25 19 GLY B N 1
ATOM 3016 C CA . GLY B 1 19 ? 7.512 -18.797 -29.203 1 76.25 19 GLY B CA 1
ATOM 3017 C C . GLY B 1 19 ? 6.898 -20.109 -28.734 1 76.25 19 GLY B C 1
ATOM 3018 O O . GLY B 1 19 ? 6.504 -20.938 -29.562 1 76.25 19 GLY B O 1
ATOM 3019 N N . THR B 1 20 ? 6.84 -20.328 -27.406 1 79.81 20 THR B N 1
ATOM 3020 C CA . THR B 1 20 ? 6.285 -21.562 -26.891 1 79.81 20 THR B CA 1
ATOM 3021 C C . THR B 1 20 ? 4.785 -21.641 -27.172 1 79.81 20 THR B C 1
ATOM 3023 O O . THR B 1 20 ? 4.27 -22.719 -27.516 1 79.81 20 THR B O 1
ATOM 3026 N N . ILE B 1 21 ? 4.172 -20.5 -27.031 1 82.62 21 ILE B N 1
ATOM 3027 C CA . ILE B 1 21 ? 2.73 -20.438 -27.266 1 82.62 21 ILE B CA 1
ATOM 3028 C C . ILE B 1 21 ? 2.451 -19.781 -28.609 1 82.62 21 ILE B C 1
ATOM 3030 O O . ILE B 1 21 ? 2.857 -18.656 -28.859 1 82.62 21 ILE B O 1
ATOM 3034 N N . LYS B 1 22 ? 1.779 -20.469 -29.453 1 74.06 22 LYS B N 1
ATOM 3035 C CA . LYS B 1 22 ? 1.459 -19.969 -30.781 1 74.06 22 LYS B CA 1
ATOM 3036 C C . LYS B 1 22 ? 0.356 -18.922 -30.719 1 74.06 22 LYS B C 1
ATOM 3038 O O . LYS B 1 22 ? -0.55 -19 -29.891 1 74.06 22 LYS B O 1
ATOM 3043 N N . GLY B 1 23 ? 0.565 -17.672 -31.328 1 63.53 23 GLY B N 1
ATOM 3044 C CA . GLY B 1 23 ? -0.417 -16.594 -31.328 1 63.53 23 GLY B CA 1
ATOM 3045 C C . GLY B 1 23 ? -1.781 -17.031 -31.812 1 63.53 23 GLY B C 1
ATOM 3046 O O . GLY B 1 23 ? -1.894 -18.031 -32.531 1 63.53 23 GLY B O 1
ATOM 3047 N N . THR B 1 24 ? -2.916 -16.812 -31.266 1 52.56 24 THR B N 1
ATOM 3048 C CA . THR B 1 24 ? -4.25 -17.219 -31.703 1 52.56 24 THR B CA 1
ATOM 3049 C C . THR B 1 24 ? -4.645 -16.484 -32.969 1 52.56 24 THR B C 1
ATOM 3051 O O . THR B 1 24 ? -5.547 -16.922 -33.688 1 52.56 24 THR B O 1
ATOM 3054 N N . GLY B 1 25 ? -4.453 -15.102 -33.344 1 43.28 25 GLY B N 1
ATOM 3055 C CA . GLY B 1 25 ? -4.973 -14.398 -34.531 1 43.28 25 GLY B CA 1
ATOM 3056 C C . GLY B 1 25 ? -4.188 -14.688 -35.781 1 43.28 25 GLY B C 1
ATOM 3057 O O . GLY B 1 25 ? -3.25 -15.492 -35.781 1 43.28 25 GLY B O 1
ATOM 3058 N N . ARG B 1 26 ? -4.625 -13.961 -37.188 1 35.84 26 ARG B N 1
ATOM 3059 C CA . ARG B 1 26 ? -4.066 -14.094 -38.531 1 35.84 26 ARG B CA 1
ATOM 3060 C C . ARG B 1 26 ? -2.553 -13.914 -38.5 1 35.84 26 ARG B C 1
ATOM 3062 O O . ARG B 1 26 ? -1.929 -13.758 -39.562 1 35.84 26 ARG B O 1
ATOM 3069 N N . ALA B 1 27 ? -2.033 -13.281 -37.625 1 36.53 27 ALA B N 1
ATOM 3070 C CA . ALA B 1 27 ? -0.593 -13.133 -37.812 1 36.53 27 ALA B CA 1
ATOM 3071 C C . ALA B 1 27 ? 0.07 -14.492 -38.062 1 36.53 27 ALA B C 1
ATOM 3073 O O . ALA B 1 27 ? 0.095 -15.336 -37.156 1 36.53 27 ALA B O 1
ATOM 3074 N N . ARG B 1 28 ? 0.022 -14.922 -39.344 1 34.16 28 ARG B N 1
ATOM 3075 C CA . ARG B 1 28 ? 0.436 -16.156 -40.031 1 34.16 28 ARG B CA 1
ATOM 3076 C C . ARG B 1 28 ? 1.747 -16.672 -39.469 1 34.16 28 ARG B C 1
ATOM 3078 O O . ARG B 1 28 ? 2.496 -15.93 -38.812 1 34.16 28 ARG B O 1
ATOM 3085 N N . ARG B 1 29 ? 2.127 -17.891 -40 1 34.56 29 ARG B N 1
ATOM 3086 C CA . ARG B 1 29 ? 2.887 -19.125 -40.188 1 34.56 29 ARG B CA 1
ATOM 3087 C C . ARG B 1 29 ? 4.352 -18.828 -40.469 1 34.56 29 ARG B C 1
ATOM 3089 O O . ARG B 1 29 ? 5.098 -19.719 -40.906 1 34.56 29 ARG B O 1
ATOM 3096 N N . ASP B 1 30 ? 4.652 -17.5 -40.688 1 33.16 30 ASP B N 1
ATOM 3097 C CA . ASP B 1 30 ? 5.867 -17.641 -41.469 1 33.16 30 ASP B CA 1
ATOM 3098 C C . ASP B 1 30 ? 6.941 -18.422 -40.719 1 33.16 30 ASP B C 1
ATOM 3100 O O . ASP B 1 30 ? 8.07 -18.547 -41.188 1 33.16 30 ASP B O 1
ATOM 3104 N N . SER B 1 31 ? 7.102 -18.047 -39.438 1 33.81 31 SER B N 1
ATOM 3105 C CA . SER B 1 31 ? 8.461 -18.469 -39.125 1 33.81 31 SER B CA 1
ATOM 3106 C C . SER B 1 31 ? 8.633 -19.969 -39.312 1 33.81 31 SER B C 1
ATOM 3108 O O . SER B 1 31 ? 7.703 -20.75 -39.094 1 33.81 31 SER B O 1
ATOM 3110 N N . THR B 1 32 ? 9.547 -20.312 -40.219 1 33.5 32 THR B N 1
ATOM 3111 C CA . THR B 1 32 ? 10.375 -21.5 -40.438 1 33.5 32 THR B CA 1
ATOM 3112 C C . THR B 1 32 ? 10.695 -22.156 -39.094 1 33.5 32 THR B C 1
ATOM 3114 O O . THR B 1 32 ? 11.633 -21.766 -38.406 1 33.5 32 THR B O 1
ATOM 3117 N N . VAL B 1 33 ? 9.797 -22.172 -38.156 1 34.81 33 VAL B N 1
ATOM 3118 C CA . VAL B 1 33 ? 10.305 -23.078 -37.156 1 34.81 33 VAL B CA 1
ATOM 3119 C C . VAL B 1 33 ? 10.969 -24.297 -37.812 1 34.81 33 VAL B C 1
ATOM 3121 O O . VAL B 1 33 ? 10.32 -25.016 -38.562 1 34.81 33 VAL B O 1
ATOM 3124 N N . SER B 1 34 ? 12.289 -24.125 -38.156 1 33.81 34 SER B N 1
ATOM 3125 C CA . SER B 1 34 ? 13.148 -25.25 -38.531 1 33.81 34 SER B CA 1
ATOM 3126 C C . SER B 1 34 ? 12.625 -26.547 -37.938 1 33.81 34 SER B C 1
ATOM 3128 O O . SER B 1 34 ? 12.211 -26.594 -36.781 1 33.81 34 SER B O 1
ATOM 3130 N N . GLN B 1 35 ? 12.031 -27.453 -38.656 1 35.56 35 GLN B N 1
ATOM 3131 C CA . GLN B 1 35 ? 11.797 -28.891 -38.594 1 35.56 35 GLN B CA 1
ATOM 3132 C C . GLN B 1 35 ? 12.859 -29.594 -37.75 1 35.56 35 GLN B C 1
ATOM 3134 O O . GLN B 1 35 ? 12.891 -30.828 -37.688 1 35.56 35 GLN B O 1
ATOM 3139 N N . GLN B 1 36 ? 14.18 -29.047 -37.812 1 35.09 36 GLN B N 1
ATOM 3140 C CA . GLN B 1 36 ? 15.203 -30.062 -37.562 1 35.09 36 GLN B CA 1
ATOM 3141 C C . GLN B 1 36 ? 14.844 -30.922 -36.375 1 35.09 36 GLN B C 1
ATOM 3143 O O . GLN B 1 36 ? 14.68 -32.125 -36.469 1 35.09 36 GLN B O 1
ATOM 3148 N N . GLY B 1 37 ? 15.891 -30.938 -35.312 1 35.5 37 GLY B N 1
ATOM 3149 C CA . GLY B 1 37 ? 16.422 -32.125 -34.656 1 35.5 37 GLY B CA 1
ATOM 3150 C C . GLY B 1 37 ? 15.422 -32.812 -33.75 1 35.5 37 GLY B C 1
ATOM 3151 O O . GLY B 1 37 ? 14.234 -32.5 -33.781 1 35.5 37 GLY B O 1
ATOM 3152 N N . ALA B 1 38 ? 15.945 -33.188 -32.438 1 39.38 38 ALA B N 1
ATOM 3153 C CA . ALA B 1 38 ? 15.562 -34.156 -31.406 1 39.38 38 ALA B CA 1
ATOM 3154 C C . ALA B 1 38 ? 14.18 -33.844 -30.844 1 39.38 38 ALA B C 1
ATOM 3156 O O . ALA B 1 38 ? 13.797 -32.688 -30.734 1 39.38 38 ALA B O 1
ATOM 3157 N N . GLU B 1 39 ? 13.062 -34.594 -30.922 1 45.75 39 GLU B N 1
ATOM 3158 C CA . GLU B 1 39 ? 11.797 -34.812 -30.234 1 45.75 39 GLU B CA 1
ATOM 3159 C C . GLU B 1 39 ? 11.797 -34.094 -28.875 1 45.75 39 GLU B C 1
ATOM 3161 O O . GLU B 1 39 ? 12.07 -34.719 -27.844 1 45.75 39 GLU B O 1
ATOM 3166 N N . THR B 1 40 ? 12.367 -33 -28.672 1 58 40 THR B N 1
ATOM 3167 C CA . THR B 1 40 ? 12.438 -32.406 -27.344 1 58 40 THR B CA 1
ATOM 3168 C C . THR B 1 40 ? 11.047 -32.312 -26.719 1 58 40 THR B C 1
ATOM 3170 O O . THR B 1 40 ? 10.109 -31.812 -27.344 1 58 40 THR B O 1
ATOM 3173 N N . GLU B 1 41 ? 10.766 -33.156 -25.75 1 78.38 41 GLU B N 1
ATOM 3174 C CA . GLU B 1 41 ? 9.531 -33.281 -24.984 1 78.38 41 GLU B CA 1
ATOM 3175 C C . GLU B 1 41 ? 9.016 -31.922 -24.516 1 78.38 41 GLU B C 1
ATOM 3177 O O . GLU B 1 41 ? 9.781 -31.094 -24.031 1 78.38 41 GLU B O 1
ATOM 3182 N N . LYS B 1 42 ? 7.82 -31.516 -25.031 1 89.19 42 LYS B N 1
ATOM 3183 C CA . LYS B 1 42 ? 7.137 -30.297 -24.625 1 89.19 42 LYS B CA 1
ATOM 3184 C C . LYS B 1 42 ? 7.094 -30.188 -23.094 1 89.19 42 LYS B C 1
ATOM 3186 O O . LYS B 1 42 ? 6.941 -31.188 -22.391 1 89.19 42 LYS B O 1
ATOM 3191 N N . PRO B 1 43 ? 7.344 -28.984 -22.672 1 94.06 43 PRO B N 1
ATOM 3192 C CA . PRO B 1 43 ? 7.285 -28.812 -21.219 1 94.06 43 PRO B CA 1
ATOM 3193 C C . PRO B 1 43 ? 5.91 -29.141 -20.641 1 94.06 43 PRO B C 1
ATOM 3195 O O . PRO B 1 43 ? 4.891 -28.922 -21.297 1 94.06 43 PRO B O 1
ATOM 3198 N N . LEU B 1 44 ? 5.926 -29.641 -19.438 1 97.06 44 LEU B N 1
ATOM 3199 C CA . LEU B 1 44 ? 4.699 -30.016 -18.75 1 97.06 44 LEU B CA 1
ATOM 3200 C C . LEU B 1 44 ? 4.336 -29 -17.688 1 97.06 44 LEU B C 1
ATOM 3202 O O . LEU B 1 44 ? 5.199 -28.562 -16.922 1 97.06 44 LEU B O 1
ATOM 3206 N N . VAL B 1 45 ? 3.117 -28.578 -17.672 1 98.12 45 VAL B N 1
ATOM 3207 C CA . VAL B 1 45 ? 2.564 -27.797 -16.578 1 98.12 45 VAL B CA 1
ATOM 3208 C C . VAL B 1 45 ? 1.379 -28.531 -15.961 1 98.12 45 VAL B C 1
ATOM 3210 O O . VAL B 1 45 ? 0.676 -29.281 -16.656 1 98.12 45 VAL B O 1
ATOM 3213 N N . LEU B 1 46 ? 1.19 -28.344 -14.648 1 98.75 46 LEU B N 1
ATOM 3214 C CA . LEU B 1 46 ? 0.103 -29.016 -13.953 1 98.75 46 LEU B CA 1
ATOM 3215 C C . LEU B 1 46 ? -0.955 -28.016 -13.5 1 98.75 46 LEU B C 1
ATOM 3217 O O . LEU B 1 46 ? -0.625 -26.953 -12.953 1 98.75 46 LEU B O 1
ATOM 3221 N N . VAL B 1 47 ? -2.203 -28.312 -13.719 1 98.69 47 VAL B N 1
ATOM 3222 C CA . VAL B 1 47 ? -3.309 -27.531 -13.164 1 98.69 47 VAL B CA 1
ATOM 3223 C C . VAL B 1 47 ? -3.705 -28.109 -11.797 1 98.69 47 VAL B C 1
ATOM 3225 O O . VAL B 1 47 ? -4.031 -29.281 -11.68 1 98.69 47 VAL B O 1
ATOM 3228 N N . ALA B 1 48 ? -3.625 -27.297 -10.773 1 98.5 48 ALA B N 1
ATOM 3229 C CA . ALA B 1 48 ? -4.242 -27.688 -9.508 1 98.5 48 ALA B CA 1
ATOM 3230 C C . ALA B 1 48 ? -5.758 -27.5 -9.555 1 98.5 48 ALA B C 1
ATOM 3232 O O . ALA B 1 48 ? -6.25 -26.375 -9.57 1 98.5 48 ALA B O 1
ATOM 3233 N N . CYS B 1 49 ? -6.473 -28.594 -9.492 1 97.12 49 CYS B N 1
ATOM 3234 C CA . CYS B 1 49 ? -7.906 -28.5 -9.742 1 97.12 49 CYS B CA 1
ATOM 3235 C C . CYS B 1 49 ? -8.703 -29.078 -8.578 1 97.12 49 CYS B C 1
ATOM 3237 O O . CYS B 1 49 ? -8.625 -30.266 -8.289 1 97.12 49 CYS B O 1
ATOM 3239 N N . SER B 1 50 ? -9.461 -28.25 -7.957 1 92.62 50 SER B N 1
ATOM 3240 C CA . SER B 1 50 ? -10.305 -28.672 -6.84 1 92.62 50 SER B CA 1
ATOM 3241 C C . SER B 1 50 ? -11.656 -29.188 -7.328 1 92.62 50 SER B C 1
ATOM 3243 O O . SER B 1 50 ? -12.398 -29.812 -6.57 1 92.62 50 SER B O 1
ATOM 3245 N N . GLY B 1 51 ? -11.984 -28.922 -8.562 1 93.25 51 GLY B N 1
ATOM 3246 C CA . GLY B 1 51 ? -13.305 -29.25 -9.094 1 93.25 51 GLY B CA 1
ATOM 3247 C C . GLY B 1 51 ? -14.266 -28.078 -9.062 1 93.25 51 GLY B C 1
ATOM 3248 O O . GLY B 1 51 ? -15.344 -28.141 -9.656 1 93.25 51 GLY B O 1
ATOM 3249 N N . GLY B 1 52 ? -13.852 -27.031 -8.406 1 93.94 52 GLY B N 1
ATOM 3250 C CA . GLY B 1 52 ? -14.672 -25.828 -8.375 1 93.94 52 GLY B CA 1
ATOM 3251 C C . GLY B 1 52 ? -14.633 -25.062 -9.68 1 93.94 52 GLY B C 1
ATOM 3252 O O . GLY B 1 52 ? -13.883 -25.406 -10.594 1 93.94 52 GLY B O 1
ATOM 3253 N N . PRO B 1 53 ? -15.398 -24.031 -9.758 1 95.44 53 PRO B N 1
ATOM 3254 C CA . PRO B 1 53 ? -15.547 -23.312 -11.016 1 95.44 53 PRO B CA 1
ATOM 3255 C C . PRO B 1 53 ? -14.234 -22.688 -11.492 1 95.44 53 PRO B C 1
ATOM 3257 O O . PRO B 1 53 ? -13.906 -22.766 -12.68 1 95.44 53 PRO B O 1
ATOM 3260 N N . ASP B 1 54 ? -13.469 -22.125 -10.609 1 96.81 54 ASP B N 1
ATOM 3261 C CA . ASP B 1 54 ? -12.258 -21.406 -11 1 96.81 54 ASP B CA 1
ATOM 3262 C C . ASP B 1 54 ? -11.188 -22.375 -11.516 1 96.81 54 ASP B C 1
ATOM 3264 O O . ASP B 1 54 ? -10.617 -22.156 -12.586 1 96.81 54 ASP B O 1
ATOM 3268 N N . SER B 1 55 ? -10.977 -23.406 -10.781 1 97.44 55 SER B N 1
ATOM 3269 C CA . SER B 1 55 ? -9.953 -24.375 -11.164 1 97.44 55 SER B CA 1
ATOM 3270 C C . SER B 1 55 ? -10.367 -25.172 -12.398 1 97.44 55 SER B C 1
ATOM 3272 O O . SER B 1 55 ? -9.539 -25.469 -13.258 1 97.44 55 SER B O 1
ATOM 3274 N N . LEU B 1 56 ? -11.625 -25.438 -12.5 1 97.31 56 LEU B N 1
ATOM 3275 C CA . LEU B 1 56 ? -12.117 -26.172 -13.664 1 97.31 56 LEU B CA 1
ATOM 3276 C C . LEU B 1 56 ? -12.031 -25.312 -14.922 1 97.31 56 LEU B C 1
ATOM 3278 O O . LEU B 1 56 ? -11.672 -25.797 -15.992 1 97.31 56 LEU B O 1
ATOM 3282 N N . ALA B 1 57 ? -12.414 -24.047 -14.789 1 98.12 57 ALA B N 1
ATOM 3283 C CA . ALA B 1 57 ? -12.266 -23.125 -15.906 1 98.12 57 ALA B CA 1
ATOM 3284 C C . ALA B 1 57 ? -10.82 -23.062 -16.375 1 98.12 57 ALA B C 1
ATOM 3286 O O . ALA B 1 57 ? -10.547 -23.062 -17.578 1 98.12 57 ALA B O 1
ATOM 3287 N N . LEU B 1 58 ? -9.93 -23 -15.445 1 98.56 58 LEU B N 1
ATOM 3288 C CA . LEU B 1 58 ? -8.508 -22.984 -15.773 1 98.56 58 LEU B CA 1
ATOM 3289 C C . LEU B 1 58 ? -8.109 -24.25 -16.531 1 98.56 58 LEU B C 1
ATOM 3291 O O . LEU B 1 58 ? -7.375 -24.172 -17.516 1 98.56 58 LEU B O 1
ATOM 3295 N N . ALA B 1 59 ? -8.602 -25.375 -16.094 1 98.44 59 ALA B N 1
ATOM 3296 C CA . ALA B 1 59 ? -8.32 -26.641 -16.766 1 98.44 59 ALA B CA 1
ATOM 3297 C C . ALA B 1 59 ? -8.828 -26.625 -18.203 1 98.44 59 ALA B C 1
ATOM 3299 O O . ALA B 1 59 ? -8.133 -27.062 -19.109 1 98.44 59 ALA B O 1
ATOM 3300 N N . CYS B 1 60 ? -9.984 -26.062 -18.359 1 97.81 60 CYS B N 1
ATOM 3301 C CA . CYS B 1 60 ? -10.57 -25.969 -19.688 1 97.81 60 CYS B CA 1
ATOM 3302 C C . CYS B 1 60 ? -9.703 -25.109 -20.609 1 97.81 60 CYS B C 1
ATOM 3304 O O . CYS B 1 60 ? -9.422 -25.5 -21.75 1 97.81 60 CYS B O 1
ATOM 3306 N N . ILE B 1 61 ? -9.312 -24.016 -20.109 1 97.56 61 ILE B N 1
ATOM 3307 C CA . ILE B 1 61 ? -8.5 -23.094 -20.891 1 97.56 61 ILE B CA 1
ATOM 3308 C C . ILE B 1 61 ? -7.145 -23.719 -21.203 1 97.56 61 ILE B C 1
ATOM 3310 O O . ILE B 1 61 ? -6.641 -23.625 -22.312 1 97.56 61 ILE B O 1
ATOM 3314 N N . ALA B 1 62 ? -6.562 -24.359 -20.203 1 97.56 62 ALA B N 1
ATOM 3315 C CA . ALA B 1 62 ? -5.266 -25 -20.375 1 97.56 62 ALA B CA 1
ATOM 3316 C C . ALA B 1 62 ? -5.348 -26.141 -21.391 1 97.56 62 ALA B C 1
ATOM 3318 O O . ALA B 1 62 ? -4.41 -26.359 -22.172 1 97.56 62 ALA B O 1
ATOM 3319 N N . ALA B 1 63 ? -6.43 -26.844 -21.359 1 96.81 63 ALA B N 1
ATOM 3320 C CA . ALA B 1 63 ? -6.645 -27.938 -22.312 1 96.81 63 ALA B CA 1
ATOM 3321 C C . ALA B 1 63 ? -6.586 -27.438 -23.75 1 96.81 63 ALA B C 1
ATOM 3323 O O . ALA B 1 63 ? -6.141 -28.156 -24.641 1 96.81 63 ALA B O 1
ATOM 3324 N N . HIS B 1 64 ? -7.082 -26.312 -23.938 1 93.25 64 HIS B N 1
ATOM 3325 C CA . HIS B 1 64 ? -7.027 -25.688 -25.25 1 93.25 64 HIS B CA 1
ATOM 3326 C C . HIS B 1 64 ? -5.594 -25.609 -25.766 1 93.25 64 HIS B C 1
ATOM 3328 O O . HIS B 1 64 ? -5.328 -25.953 -26.922 1 93.25 64 HIS B O 1
ATOM 3334 N N . PHE B 1 65 ? -4.672 -25.25 -24.969 1 92.94 65 PHE B N 1
ATOM 3335 C CA . PHE B 1 65 ? -3.27 -25.109 -25.344 1 92.94 65 PHE B CA 1
ATOM 3336 C C . PHE B 1 65 ? -2.617 -26.469 -25.516 1 92.94 65 PHE B C 1
ATOM 3338 O O . PHE B 1 65 ? -1.719 -26.641 -26.344 1 92.94 65 PHE B O 1
ATOM 3345 N N . ALA B 1 66 ? -3.072 -27.406 -24.75 1 92.31 66 ALA B N 1
ATOM 3346 C CA . ALA B 1 66 ? -2.594 -28.781 -24.906 1 92.31 66 ALA B CA 1
ATOM 3347 C C . ALA B 1 66 ? -3.025 -29.359 -26.25 1 92.31 66 ALA B C 1
ATOM 3349 O O . ALA B 1 66 ? -2.234 -30.016 -26.938 1 92.31 66 ALA B O 1
ATOM 3350 N N . ARG B 1 67 ? -4.168 -29.094 -26.641 1 91.88 67 ARG B N 1
ATOM 3351 C CA . ARG B 1 67 ? -4.703 -29.609 -27.891 1 91.88 67 ARG B CA 1
ATOM 3352 C C . ARG B 1 67 ? -3.947 -29.047 -29.094 1 91.88 67 ARG B C 1
ATOM 3354 O O . ARG B 1 67 ? -3.791 -29.719 -30.109 1 91.88 67 ARG B O 1
ATOM 3361 N N . ARG B 1 68 ? -3.484 -27.906 -28.906 1 89.31 68 ARG B N 1
ATOM 3362 C CA . ARG B 1 68 ? -2.742 -27.234 -29.969 1 89.31 68 ARG B CA 1
ATOM 3363 C C . ARG B 1 68 ? -1.272 -27.641 -29.953 1 89.31 68 ARG B C 1
ATOM 3365 O O . ARG B 1 68 ? -0.477 -27.156 -30.75 1 89.31 68 ARG B O 1
ATOM 3372 N N . SER B 1 69 ? -0.894 -28.453 -29.031 1 83.31 69 SER B N 1
ATOM 3373 C CA . SER B 1 69 ? 0.459 -28.969 -28.859 1 83.31 69 SER B CA 1
ATOM 3374 C C . SER B 1 69 ? 1.448 -27.859 -28.562 1 83.31 69 SER B C 1
ATOM 3376 O O . SER B 1 69 ? 2.602 -27.906 -29 1 83.31 69 SER B O 1
ATOM 3378 N N . ASP B 1 70 ? 0.979 -26.875 -27.906 1 86.25 70 ASP B N 1
ATOM 3379 C CA . ASP B 1 70 ? 1.88 -25.812 -27.453 1 86.25 70 ASP B CA 1
ATOM 3380 C C . ASP B 1 70 ? 2.676 -26.25 -26.234 1 86.25 70 ASP B C 1
ATOM 3382 O O . ASP B 1 70 ? 3.869 -25.969 -26.125 1 86.25 70 ASP B O 1
ATOM 3386 N N . VAL B 1 71 ? 2.018 -26.938 -25.359 1 92.81 71 VAL B N 1
ATOM 3387 C CA . VAL B 1 71 ? 2.553 -27.422 -24.094 1 92.81 71 VAL B CA 1
ATOM 3388 C C . VAL B 1 71 ? 1.814 -28.688 -23.672 1 92.81 71 VAL B C 1
ATOM 3390 O O . VAL B 1 71 ? 0.708 -28.953 -24.141 1 92.81 71 VAL B O 1
ATOM 3393 N N . ARG B 1 72 ? 2.473 -29.453 -22.906 1 96.19 72 ARG B N 1
ATOM 3394 C CA . ARG B 1 72 ? 1.757 -30.531 -22.234 1 96.19 72 ARG B CA 1
ATOM 3395 C C . ARG B 1 72 ? 1.088 -30.031 -20.969 1 96.19 72 ARG B C 1
ATOM 3397 O O . ARG B 1 72 ? 1.663 -29.234 -20.219 1 96.19 72 ARG B O 1
ATOM 3404 N N . VAL B 1 73 ? -0.127 -30.484 -20.766 1 97.81 73 VAL B N 1
ATOM 3405 C CA . VAL B 1 73 ? -0.869 -30.047 -19.594 1 97.81 73 VAL B CA 1
ATOM 3406 C C . VAL B 1 73 ? -1.38 -31.266 -18.828 1 97.81 73 VAL B C 1
ATOM 3408 O O . VAL B 1 73 ? -2.066 -32.125 -19.391 1 97.81 73 VAL B O 1
ATOM 3411 N N . GLY B 1 74 ? -0.961 -31.375 -17.594 1 98.38 74 GLY B N 1
ATOM 3412 C CA . GLY B 1 74 ? -1.534 -32.312 -16.656 1 98.38 74 GLY B CA 1
ATOM 3413 C C . GLY B 1 74 ? -2.348 -31.672 -15.555 1 98.38 74 GLY B C 1
ATOM 3414 O O . GLY B 1 74 ? -2.707 -30.5 -15.656 1 98.38 74 GLY B O 1
ATOM 3415 N N . ALA B 1 75 ? -2.74 -32.531 -14.508 1 98.69 75 ALA B N 1
ATOM 3416 C CA . ALA B 1 75 ? -3.537 -31.984 -13.414 1 98.69 75 ALA B CA 1
ATOM 3417 C C . ALA B 1 75 ? -3.258 -32.719 -12.109 1 98.69 75 ALA B C 1
ATOM 3419 O O . ALA B 1 75 ? -2.805 -33.875 -12.133 1 98.69 75 ALA B O 1
ATOM 3420 N N . VAL B 1 76 ? -3.434 -32.031 -11.078 1 98.44 76 VAL B N 1
ATOM 3421 C CA . VAL B 1 76 ? -3.369 -32.625 -9.734 1 98.44 76 VAL B CA 1
ATOM 3422 C C . VAL B 1 76 ? -4.66 -32.312 -8.984 1 98.44 76 VAL B C 1
ATOM 3424 O O . VAL B 1 76 ? -5.066 -31.141 -8.891 1 98.44 76 VAL B O 1
ATOM 3427 N N . VAL B 1 77 ? -5.332 -33.312 -8.539 1 97.44 77 VAL B N 1
ATOM 3428 C CA . VAL B 1 77 ? -6.512 -33.188 -7.691 1 97.44 77 VAL B CA 1
ATOM 3429 C C . VAL B 1 77 ? -6.148 -33.562 -6.25 1 97.44 77 VAL B C 1
ATOM 3431 O O . VAL B 1 77 ? -5.723 -34.688 -5.969 1 97.44 77 VAL B O 1
ATOM 3434 N N . VAL B 1 78 ? -6.301 -32.562 -5.383 1 93.94 78 VAL B N 1
ATOM 3435 C CA . VAL B 1 78 ? -5.965 -32.781 -3.982 1 93.94 78 VAL B CA 1
ATOM 3436 C C . VAL B 1 78 ? -7.234 -33.062 -3.184 1 93.94 78 VAL B C 1
ATOM 3438 O O . VAL B 1 78 ? -8.141 -32.219 -3.145 1 93.94 78 VAL B O 1
ATOM 3441 N N . ASP B 1 79 ? -7.297 -34.156 -2.592 1 92 79 ASP B N 1
ATOM 3442 C CA . ASP B 1 79 ? -8.398 -34.562 -1.718 1 92 79 ASP B CA 1
ATOM 3443 C C . ASP B 1 79 ? -8.039 -34.344 -0.25 1 92 79 ASP B C 1
ATOM 3445 O O . ASP B 1 79 ? -7.266 -35.094 0.326 1 92 79 ASP B O 1
ATOM 3449 N N . HIS B 1 80 ? -8.664 -33.375 0.355 1 86.06 80 HIS B N 1
ATOM 3450 C CA . HIS B 1 80 ? -8.328 -33 1.724 1 86.06 80 HIS B CA 1
ATOM 3451 C C . HIS B 1 80 ? -9.008 -33.938 2.73 1 86.06 80 HIS B C 1
ATOM 3453 O O . HIS B 1 80 ? -8.68 -33.906 3.918 1 86.06 80 HIS B O 1
ATOM 3459 N N . GLY B 1 81 ? -9.945 -34.656 2.277 1 80.44 81 GLY B N 1
ATOM 3460 C CA . GLY B 1 81 ? -10.602 -35.625 3.141 1 80.44 81 GLY B CA 1
ATOM 3461 C C . GLY B 1 81 ? -11.461 -34.969 4.211 1 80.44 81 GLY B C 1
ATOM 3462 O O . GLY B 1 81 ? -11.703 -35.562 5.262 1 80.44 81 GLY B O 1
ATOM 3463 N N . LEU B 1 82 ? -11.805 -33.781 4.055 1 73.81 82 LEU B N 1
ATOM 3464 C CA . LEU B 1 82 ? -12.5 -33.031 5.098 1 73.81 82 LEU B CA 1
ATOM 3465 C C . LEU B 1 82 ? -13.992 -33.375 5.086 1 73.81 82 LEU B C 1
ATOM 3467 O O . LEU B 1 82 ? -14.68 -33.188 6.094 1 73.81 82 LEU B O 1
ATOM 3471 N N . GLN B 1 83 ? -14.523 -33.812 3.963 1 76.44 83 GLN B N 1
ATOM 3472 C CA . GLN B 1 83 ? -15.938 -34.156 3.836 1 76.44 83 GLN B CA 1
ATOM 3473 C C . GLN B 1 83 ? -16.109 -35.656 3.529 1 76.44 83 GLN B C 1
ATOM 3475 O O . GLN B 1 83 ? -15.211 -36.281 2.996 1 76.44 83 GLN B O 1
ATOM 3480 N N . ALA B 1 84 ? -17.25 -36.125 3.84 1 78.44 84 ALA B N 1
ATOM 3481 C CA . ALA B 1 84 ? -17.547 -37.562 3.656 1 78.44 84 ALA B CA 1
ATOM 3482 C C . ALA B 1 84 ? -17.484 -37.938 2.182 1 78.44 84 ALA B C 1
ATOM 3484 O O . ALA B 1 84 ? -17.016 -39.031 1.839 1 78.44 84 ALA B O 1
ATOM 3485 N N . ASP B 1 85 ? -17.828 -37.031 1.355 1 82.44 85 ASP B N 1
ATOM 3486 C CA . ASP B 1 85 ? -17.906 -37.375 -0.068 1 82.44 85 ASP B CA 1
ATOM 3487 C C . ASP B 1 85 ? -16.688 -36.812 -0.812 1 82.44 85 ASP B C 1
ATOM 3489 O O . ASP B 1 85 ? -16.703 -36.688 -2.037 1 82.44 85 ASP B O 1
ATOM 3493 N N . SER B 1 86 ? -15.664 -36.625 -0.071 1 86.19 86 SER B N 1
ATOM 3494 C CA . SER B 1 86 ? -14.508 -35.969 -0.681 1 86.19 86 SER B CA 1
ATOM 3495 C C . SER B 1 86 ? -13.844 -36.875 -1.708 1 86.19 86 SER B C 1
ATOM 3497 O O . SER B 1 86 ? -13.414 -36.438 -2.768 1 86.19 86 SER B O 1
ATOM 3499 N N . ALA B 1 87 ? -13.836 -38.125 -1.491 1 89 87 ALA B N 1
ATOM 3500 C CA . ALA B 1 87 ? -13.219 -39.094 -2.406 1 89 87 ALA B CA 1
ATOM 3501 C C . ALA B 1 87 ? -13.984 -39.156 -3.725 1 89 87 ALA B C 1
ATOM 3503 O O . ALA B 1 87 ? -13.375 -39.25 -4.797 1 89 87 ALA B O 1
ATOM 3504 N N . GLU B 1 88 ? -15.242 -39.156 -3.623 1 90.56 88 GLU B N 1
ATOM 3505 C CA . GLU B 1 88 ? -16.078 -39.219 -4.816 1 90.56 88 GLU B CA 1
ATOM 3506 C C . GLU B 1 88 ? -15.914 -37.969 -5.668 1 90.56 88 GLU B C 1
ATOM 3508 O O . GLU B 1 88 ? -15.852 -38.031 -6.898 1 90.56 88 GLU B O 1
ATOM 3513 N N . VAL B 1 89 ? -15.875 -36.906 -5.031 1 90.19 89 VAL B N 1
ATOM 3514 C CA . VAL B 1 89 ? -15.688 -35.656 -5.727 1 90.19 89 VAL B CA 1
ATOM 3515 C C . VAL B 1 89 ? -14.336 -35.625 -6.438 1 90.19 89 VAL B C 1
ATOM 3517 O O . VAL B 1 89 ? -14.242 -35.219 -7.598 1 90.19 89 VAL B O 1
ATOM 3520 N N . ALA B 1 90 ? -13.32 -36.062 -5.762 1 94.06 90 ALA B N 1
ATOM 3521 C CA . ALA B 1 90 ? -11.984 -36.125 -6.336 1 94.06 90 ALA B CA 1
ATOM 3522 C C . ALA B 1 90 ? -11.945 -37.031 -7.562 1 94.06 90 ALA B C 1
ATOM 3524 O O . ALA B 1 90 ? -11.352 -36.688 -8.586 1 94.06 90 ALA B O 1
ATOM 3525 N N . ALA B 1 91 ? -12.602 -38.125 -7.426 1 94.62 91 ALA B N 1
ATOM 3526 C CA . ALA B 1 91 ? -12.648 -39.094 -8.531 1 94.62 91 ALA B CA 1
ATOM 3527 C C . ALA B 1 91 ? -13.383 -38.5 -9.734 1 94.62 91 ALA B C 1
ATOM 3529 O O . ALA B 1 91 ? -12.945 -38.656 -10.875 1 94.62 91 ALA B O 1
ATOM 3530 N N . SER B 1 92 ? -14.484 -37.906 -9.445 1 94.5 92 SER B N 1
ATOM 3531 C CA . SER B 1 92 ? -15.273 -37.281 -10.508 1 94.5 92 SER B CA 1
ATOM 3532 C C . SER B 1 92 ? -14.492 -36.188 -11.195 1 94.5 92 SER B C 1
ATOM 3534 O O . SER B 1 92 ? -14.539 -36.031 -12.422 1 94.5 92 SER B O 1
ATOM 3536 N N . THR B 1 93 ? -13.844 -35.438 -10.406 1 96.06 93 THR B N 1
ATOM 3537 C CA . THR B 1 93 ? -13.016 -34.344 -10.953 1 96.06 93 THR B CA 1
ATOM 3538 C C . THR B 1 93 ? -11.906 -34.906 -11.836 1 96.06 93 THR B C 1
ATOM 3540 O O . THR B 1 93 ? -11.68 -34.438 -12.945 1 96.06 93 THR B O 1
ATOM 3543 N N . ALA B 1 94 ? -11.25 -35.938 -11.391 1 97.31 94 ALA B N 1
ATOM 3544 C CA . ALA B 1 94 ? -10.18 -36.594 -12.156 1 97.31 94 ALA B CA 1
ATOM 3545 C C . ALA B 1 94 ? -10.695 -37.094 -13.5 1 97.31 94 ALA B C 1
ATOM 3547 O O . ALA B 1 94 ? -10.023 -36.938 -14.523 1 97.31 94 ALA B O 1
ATOM 3548 N N . GLU B 1 95 ? -11.844 -37.625 -13.453 1 97.06 95 GLU B N 1
ATOM 3549 C CA . GLU B 1 95 ? -12.453 -38.125 -14.688 1 97.06 95 GLU B CA 1
ATOM 3550 C C . GLU B 1 95 ? -12.734 -36.969 -15.664 1 97.06 95 GLU B C 1
ATOM 3552 O O . GLU B 1 95 ? -12.461 -37.094 -16.859 1 97.06 95 GLU B O 1
ATOM 3557 N N . THR B 1 96 ? -13.305 -35.969 -15.156 1 96.69 96 THR B N 1
ATOM 3558 C CA . THR B 1 96 ? -13.594 -34.812 -15.977 1 96.69 96 THR B CA 1
ATOM 3559 C C . THR B 1 96 ? -12.312 -34.281 -16.625 1 96.69 96 THR B C 1
ATOM 3561 O O . THR B 1 96 ? -12.305 -33.969 -17.812 1 96.69 96 THR B O 1
ATOM 3564 N N . LEU B 1 97 ? -11.25 -34.188 -15.891 1 98.06 97 LEU B N 1
ATOM 3565 C CA . LEU B 1 97 ? -9.977 -33.688 -16.359 1 98.06 97 LEU B CA 1
ATOM 3566 C C . LEU B 1 97 ? -9.375 -34.594 -17.438 1 98.06 97 LEU B C 1
ATOM 3568 O O . LEU B 1 97 ? -8.836 -34.094 -18.438 1 98.06 97 LEU B O 1
ATOM 3572 N N . THR B 1 98 ? -9.477 -35.875 -17.203 1 97.56 98 THR B N 1
ATOM 3573 C CA . THR B 1 98 ? -9.016 -36.844 -18.203 1 97.56 98 THR B CA 1
ATOM 3574 C C . THR B 1 98 ? -9.797 -36.688 -19.5 1 97.56 98 THR B C 1
ATOM 3576 O O . THR B 1 98 ? -9.211 -36.688 -20.578 1 97.56 98 THR B O 1
ATOM 3579 N N . ASN B 1 99 ? -11.055 -36.469 -19.375 1 96.38 99 ASN B N 1
ATOM 3580 C CA . ASN B 1 99 ? -11.914 -36.312 -20.531 1 96.38 99 ASN B CA 1
ATOM 3581 C C . ASN B 1 99 ? -11.594 -35.031 -21.297 1 96.38 99 ASN B C 1
ATOM 3583 O O . ASN B 1 99 ? -11.828 -34.938 -22.5 1 96.38 99 ASN B O 1
ATOM 3587 N N . LEU B 1 100 ? -11.055 -34.062 -20.609 1 96.19 100 LEU B N 1
ATOM 3588 C CA . LEU B 1 100 ? -10.656 -32.812 -21.234 1 96.19 100 LEU B CA 1
ATOM 3589 C C . LEU B 1 100 ? -9.352 -32.969 -22 1 96.19 100 LEU B C 1
ATOM 3591 O O . LEU B 1 100 ? -8.945 -32.062 -22.734 1 96.19 100 LEU B O 1
ATOM 3595 N N . GLY B 1 101 ? -8.602 -34.094 -21.766 1 95.69 101 GLY B N 1
ATOM 3596 C CA . GLY B 1 101 ? -7.371 -34.375 -22.484 1 95.69 101 GLY B CA 1
ATOM 3597 C C . GLY B 1 101 ? -6.125 -34.094 -21.672 1 95.69 101 GLY B C 1
ATOM 3598 O O . GLY B 1 101 ? -5.012 -34.125 -22.203 1 95.69 101 GLY B O 1
ATOM 3599 N N . LEU B 1 102 ? -6.281 -33.781 -20.422 1 97.69 102 LEU B N 1
ATOM 3600 C CA . LEU B 1 102 ? -5.117 -33.5 -19.594 1 97.69 102 LEU B CA 1
ATOM 3601 C C . LEU B 1 102 ? -4.41 -34.781 -19.188 1 97.69 102 LEU B C 1
ATOM 3603 O O . LEU B 1 102 ? -5.062 -35.812 -18.906 1 97.69 102 LEU B O 1
ATOM 3607 N N . HIS B 1 103 ? -3.086 -34.719 -19.281 1 97 103 HIS B N 1
ATOM 3608 C CA . HIS B 1 103 ? -2.264 -35.875 -18.922 1 97 103 HIS B CA 1
ATOM 3609 C C . HIS B 1 103 ? -0.864 -35.438 -18.5 1 97 103 HIS B C 1
ATOM 3611 O O . HIS B 1 103 ? -0.206 -34.688 -19.203 1 97 103 HIS B O 1
ATOM 3617 N N . PRO B 1 104 ? -0.424 -36.062 -17.312 1 97.75 104 PRO B N 1
ATOM 3618 C CA . PRO B 1 104 ? -1.068 -37 -16.406 1 97.75 104 PRO B CA 1
ATOM 3619 C C . PRO B 1 104 ? -2.08 -36.344 -15.477 1 97.75 104 PRO B C 1
ATOM 3621 O O . PRO B 1 104 ? -2.039 -35.125 -15.297 1 97.75 104 PRO B O 1
ATOM 3624 N N . VAL B 1 105 ? -3.057 -37.094 -15 1 98.38 105 VAL B N 1
ATOM 3625 C CA . VAL B 1 105 ? -3.982 -36.625 -13.961 1 98.38 105 VAL B CA 1
ATOM 3626 C C . VAL B 1 105 ? -3.713 -37.375 -12.664 1 98.38 105 VAL B C 1
ATOM 3628 O O . VAL B 1 105 ? -3.92 -38.594 -12.586 1 98.38 105 VAL B O 1
ATOM 3631 N N . LEU B 1 106 ? -3.23 -36.625 -11.648 1 97.81 106 LEU B N 1
ATOM 3632 C CA . LEU B 1 106 ? -2.859 -37.188 -10.367 1 97.81 106 LEU B CA 1
ATOM 3633 C C . LEU B 1 106 ? -3.893 -36.844 -9.297 1 97.81 106 LEU B C 1
ATOM 3635 O O . LEU B 1 106 ? -4.41 -35.719 -9.258 1 97.81 106 LEU B O 1
ATOM 3639 N N . THR B 1 107 ? -4.254 -37.844 -8.508 1 96.25 107 THR B N 1
ATOM 3640 C CA . THR B 1 107 ? -5.07 -37.625 -7.32 1 96.25 107 THR B CA 1
ATOM 3641 C C . THR B 1 107 ? -4.258 -37.844 -6.051 1 96.25 107 THR B C 1
ATOM 3643 O O . THR B 1 107 ? -3.721 -38.938 -5.84 1 96.25 107 THR B O 1
ATOM 3646 N N . GLU B 1 108 ? -4.168 -36.812 -5.27 1 94.56 108 GLU B N 1
ATOM 3647 C CA . GLU B 1 108 ? -3.395 -36.875 -4.035 1 94.56 108 GLU B CA 1
ATOM 3648 C C . GLU B 1 108 ? -4.293 -36.719 -2.811 1 94.56 108 GLU B C 1
ATOM 3650 O O . GLU B 1 108 ? -4.895 -35.656 -2.611 1 94.56 108 GLU B O 1
ATOM 3655 N N . ARG B 1 109 ? -4.363 -37.719 -2.01 1 92.19 109 ARG B N 1
ATOM 3656 C CA . ARG B 1 109 ? -5.082 -37.594 -0.743 1 92.19 109 ARG B CA 1
ATOM 3657 C C . ARG B 1 109 ? -4.164 -37.094 0.364 1 92.19 109 ARG B C 1
ATOM 3659 O O . ARG B 1 109 ? -3.037 -37.562 0.511 1 92.19 109 ARG B O 1
ATOM 3666 N N . VAL B 1 110 ? -4.672 -36.094 1.02 1 90.38 110 VAL B N 1
ATOM 3667 C CA . VAL B 1 110 ? -3.842 -35.5 2.076 1 90.38 110 VAL B CA 1
ATOM 3668 C C . VAL B 1 110 ? -4.582 -35.594 3.41 1 90.38 110 VAL B C 1
ATOM 3670 O O . VAL B 1 110 ? -5.805 -35.75 3.441 1 90.38 110 VAL B O 1
ATOM 3673 N N . GLN B 1 111 ? -3.768 -35.594 4.48 1 84.19 111 GLN B N 1
ATOM 3674 C CA . GLN B 1 111 ? -4.289 -35.469 5.836 1 84.19 111 GLN B CA 1
ATOM 3675 C C . GLN B 1 111 ? -4.023 -34.062 6.395 1 84.19 111 GLN B C 1
ATOM 3677 O O . GLN B 1 111 ? -2.881 -33.594 6.422 1 84.19 111 GLN B O 1
ATOM 3682 N N . VAL B 1 112 ? -5.105 -33.438 6.691 1 80.94 112 VAL B N 1
ATOM 3683 C CA . VAL B 1 112 ? -4.965 -32.125 7.285 1 80.94 112 VAL B CA 1
ATOM 3684 C C . VAL B 1 112 ? -4.637 -32.25 8.773 1 80.94 112 VAL B C 1
ATOM 3686 O O . VAL B 1 112 ? -5.418 -32.812 9.539 1 80.94 112 VAL B O 1
ATOM 3689 N N . PRO B 1 113 ? -3.41 -31.938 9.078 1 75.06 113 PRO B N 1
ATOM 3690 C CA . PRO B 1 113 ? -3.029 -32.094 10.484 1 75.06 113 PRO B CA 1
ATOM 3691 C C . PRO B 1 113 ? -3.932 -31.297 11.43 1 75.06 113 PRO B C 1
ATOM 3693 O O . PRO B 1 113 ? -4.406 -30.203 11.078 1 75.06 113 PRO B O 1
ATOM 3696 N N . GLN B 1 114 ? -4.293 -32.062 12.5 1 71.56 114 GLN B N 1
ATOM 3697 C CA . GLN B 1 114 ? -4.992 -31.391 13.594 1 71.56 114 GLN B CA 1
ATOM 3698 C C . GLN B 1 114 ? -4.004 -30.703 14.531 1 71.56 114 GLN B C 1
ATOM 3700 O O . GLN B 1 114 ? -3.023 -31.312 14.969 1 71.56 114 GLN B O 1
ATOM 3705 N N . GLY B 1 115 ? -3.568 -29.406 14.258 1 63.19 115 GLY B N 1
ATOM 3706 C CA . GLY B 1 115 ? -2.568 -28.75 15.086 1 63.19 115 GLY B CA 1
ATOM 3707 C C . GLY B 1 115 ? -2.893 -27.297 15.383 1 63.19 115 GLY B C 1
ATOM 3708 O O . GLY B 1 115 ? -4.062 -26.906 15.406 1 63.19 115 GLY B O 1
ATOM 3709 N N . THR B 1 116 ? -1.827 -26.719 15.844 1 68.06 116 THR B N 1
ATOM 3710 C CA . THR B 1 116 ? -1.886 -25.359 16.375 1 68.06 116 THR B CA 1
ATOM 3711 C C . THR B 1 116 ? -2.119 -24.344 15.266 1 68.06 116 THR B C 1
ATOM 3713 O O . THR B 1 116 ? -2.471 -23.203 15.523 1 68.06 116 THR B O 1
ATOM 3716 N N . MET B 1 117 ? -2.104 -24.969 14.094 1 70.56 117 MET B N 1
ATOM 3717 C CA . MET B 1 117 ? -2.359 -24.016 13.008 1 70.56 117 MET B CA 1
ATOM 3718 C C . MET B 1 117 ? -3.85 -23.953 12.695 1 70.56 117 MET B C 1
ATOM 3720 O O . MET B 1 117 ? -4.574 -24.938 12.875 1 70.56 117 MET B O 1
ATOM 3724 N N . GLY B 1 118 ? -4.488 -22.906 12.617 1 73.31 118 GLY B N 1
ATOM 3725 C CA . GLY B 1 118 ? -5.871 -22.766 12.195 1 73.31 118 GLY B CA 1
ATOM 3726 C C . GLY B 1 118 ? -6.215 -23.625 10.992 1 73.31 118 GLY B C 1
ATOM 3727 O O . GLY B 1 118 ? -5.34 -23.969 10.195 1 73.31 118 GLY B O 1
ATOM 3728 N N . PRO B 1 119 ? -7.398 -24.25 10.906 1 75.19 119 PRO B N 1
ATOM 3729 C CA . PRO B 1 119 ? -7.836 -25.188 9.859 1 75.19 119 PRO B CA 1
ATOM 3730 C C . PRO B 1 119 ? -7.492 -24.703 8.453 1 75.19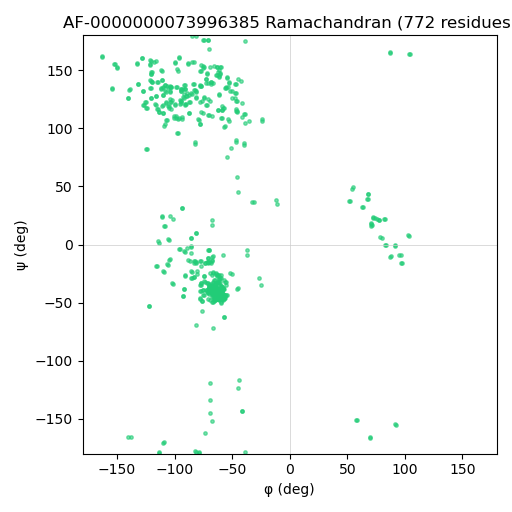 119 PRO B C 1
ATOM 3732 O O . PRO B 1 119 ? -7.086 -25.5 7.609 1 75.19 119 PRO B O 1
ATOM 3735 N N . GLU B 1 120 ? -7.582 -23.453 8.18 1 78.19 120 GLU B N 1
ATOM 3736 C CA . GLU B 1 120 ? -7.316 -22.906 6.852 1 78.19 120 GLU B CA 1
ATOM 3737 C C . GLU B 1 120 ? -5.844 -23.047 6.484 1 78.19 120 GLU B C 1
ATOM 3739 O O . GLU B 1 120 ? -5.508 -23.5 5.391 1 78.19 120 GLU B O 1
ATOM 3744 N N . MET B 1 121 ? -5.02 -22.719 7.426 1 82.31 121 MET B N 1
ATOM 3745 C CA . MET B 1 121 ? -3.582 -22.812 7.191 1 82.31 121 MET B CA 1
ATOM 3746 C C . MET B 1 121 ? -3.137 -24.266 7.082 1 82.31 121 MET B C 1
ATOM 3748 O O . MET B 1 121 ? -2.271 -24.594 6.27 1 82.31 121 MET B O 1
ATOM 3752 N N . ALA B 1 122 ? -3.701 -25.109 7.871 1 84.5 122 ALA B N 1
ATOM 3753 C CA . ALA B 1 122 ? -3.381 -26.531 7.836 1 84.5 122 ALA B CA 1
ATOM 3754 C C . ALA B 1 122 ? -3.738 -27.141 6.484 1 84.5 122 ALA B C 1
ATOM 3756 O O . ALA B 1 122 ? -2.947 -27.891 5.906 1 84.5 122 ALA B O 1
ATOM 3757 N N . ALA B 1 123 ? -4.898 -26.812 6.016 1 84.75 123 ALA B N 1
ATOM 3758 C CA . ALA B 1 123 ? -5.352 -27.297 4.715 1 84.75 123 ALA B CA 1
ATOM 3759 C C . ALA B 1 123 ? -4.449 -26.797 3.594 1 84.75 123 ALA B C 1
ATOM 3761 O O . ALA B 1 123 ? -4.125 -27.547 2.664 1 84.75 123 ALA B O 1
ATOM 3762 N N . ARG B 1 124 ? -4.016 -25.625 3.693 1 87.06 124 ARG B N 1
ATOM 3763 C CA . ARG B 1 124 ? -3.129 -25.016 2.699 1 87.06 124 ARG B CA 1
ATOM 3764 C C . ARG B 1 124 ? -1.779 -25.734 2.672 1 87.06 124 ARG B C 1
ATOM 3766 O O . ARG B 1 124 ? -1.277 -26.094 1.603 1 87.06 124 ARG B O 1
ATOM 3773 N N . THR B 1 125 ? -1.292 -25.938 3.816 1 88.5 125 THR B N 1
ATOM 3774 C CA . THR B 1 125 ? 0.005 -26.609 3.924 1 88.5 125 THR B CA 1
ATOM 3775 C C . THR B 1 125 ? -0.045 -28 3.314 1 88.5 125 THR B C 1
ATOM 3777 O O . THR B 1 125 ? 0.849 -28.391 2.559 1 88.5 125 THR B O 1
ATOM 3780 N N . ALA B 1 126 ? -1.108 -28.656 3.66 1 90.75 126 ALA B N 1
ATOM 3781 C CA . ALA B 1 126 ? -1.291 -30 3.123 1 90.75 126 ALA B CA 1
ATOM 3782 C C . ALA B 1 126 ? -1.406 -29.969 1.602 1 90.75 126 ALA B C 1
ATOM 3784 O O . ALA B 1 126 ? -0.792 -30.781 0.911 1 90.75 126 ALA B O 1
ATOM 3785 N N . ARG B 1 127 ? -2.143 -29.078 1.106 1 93.25 127 ARG B N 1
ATOM 3786 C CA . ARG B 1 127 ? -2.354 -28.938 -0.33 1 93.25 127 ARG B CA 1
ATOM 3787 C C . ARG B 1 127 ? -1.038 -28.672 -1.051 1 93.25 127 ARG B C 1
ATOM 3789 O O . ARG B 1 127 ? -0.729 -29.297 -2.059 1 93.25 127 ARG B O 1
ATOM 3796 N N . TYR B 1 128 ? -0.272 -27.781 -0.56 1 94.81 128 TYR B N 1
ATOM 3797 C CA . TYR B 1 128 ? 0.967 -27.391 -1.224 1 94.81 128 TYR B CA 1
ATOM 3798 C C . TYR B 1 128 ? 2.008 -28.5 -1.127 1 94.81 128 TYR B C 1
ATOM 3800 O O . TYR B 1 128 ? 2.814 -28.688 -2.041 1 94.81 128 TYR B O 1
ATOM 3808 N N . GLY B 1 129 ? 1.942 -29.188 -0.017 1 94.69 129 GLY B N 1
ATOM 3809 C CA . GLY B 1 129 ? 2.77 -30.375 0.05 1 94.69 129 GLY B CA 1
ATOM 3810 C C . GLY B 1 129 ? 2.459 -31.391 -1.044 1 94.69 129 GLY B C 1
ATOM 3811 O O . GLY B 1 129 ? 3.371 -31.953 -1.657 1 94.69 129 GLY B O 1
ATOM 3812 N N . ALA B 1 130 ? 1.215 -31.594 -1.262 1 96.12 130 ALA B N 1
ATOM 3813 C CA . ALA B 1 130 ? 0.767 -32.5 -2.311 1 96.12 130 ALA B CA 1
ATOM 3814 C C . ALA B 1 130 ? 1.19 -32 -3.689 1 96.12 130 ALA B C 1
ATOM 3816 O O . ALA B 1 130 ? 1.614 -32.812 -4.539 1 96.12 130 ALA B O 1
ATOM 3817 N N . LEU B 1 131 ? 1.089 -30.766 -3.932 1 97.69 131 LEU B N 1
ATOM 3818 C CA . LEU B 1 131 ? 1.473 -30.172 -5.211 1 97.69 131 LEU B CA 1
ATOM 3819 C C . LEU B 1 131 ? 2.973 -30.312 -5.445 1 97.69 131 LEU B C 1
ATOM 3821 O O . LEU B 1 131 ? 3.408 -30.609 -6.562 1 97.69 131 LEU B O 1
ATOM 3825 N N . GLU B 1 132 ? 3.707 -30.109 -4.41 1 97.38 132 GLU B N 1
ATOM 3826 C CA . GLU B 1 132 ? 5.152 -30.281 -4.496 1 97.38 132 GLU B CA 1
ATOM 3827 C C . GLU B 1 132 ? 5.523 -31.703 -4.902 1 97.38 132 GLU B C 1
ATOM 3829 O O . GLU B 1 132 ? 6.371 -31.906 -5.773 1 97.38 132 GLU B O 1
ATOM 3834 N N . ARG B 1 133 ? 4.91 -32.625 -4.293 1 97 133 ARG B N 1
ATOM 3835 C CA . ARG B 1 133 ? 5.156 -34.031 -4.621 1 97 133 ARG B CA 1
ATOM 3836 C C . ARG B 1 133 ? 4.793 -34.344 -6.074 1 97 133 ARG B C 1
ATOM 3838 O O . ARG B 1 133 ? 5.516 -35.062 -6.766 1 97 133 ARG B O 1
ATOM 3845 N N . ALA B 1 134 ? 3.709 -33.781 -6.477 1 97.69 134 ALA B N 1
ATOM 3846 C CA . ALA B 1 134 ? 3.27 -34 -7.855 1 97.69 134 ALA B CA 1
ATOM 3847 C C . ALA B 1 134 ? 4.301 -33.469 -8.844 1 97.69 134 ALA B C 1
ATOM 3849 O O . ALA B 1 134 ? 4.602 -34.125 -9.844 1 97.69 134 ALA B O 1
ATOM 3850 N N . VAL B 1 135 ? 4.797 -32.312 -8.578 1 97.81 135 VAL B N 1
ATOM 3851 C CA . VAL B 1 135 ? 5.801 -31.703 -9.445 1 97.81 135 VAL B CA 1
ATOM 3852 C C . VAL B 1 135 ? 7.059 -32.562 -9.469 1 97.81 135 VAL B C 1
ATOM 3854 O O . VAL B 1 135 ? 7.625 -32.844 -10.531 1 97.81 135 VAL B O 1
ATOM 3857 N N . HIS B 1 136 ? 7.445 -33.031 -8.328 1 96.31 136 HIS B N 1
ATOM 3858 C CA . HIS B 1 136 ? 8.625 -33.875 -8.227 1 96.31 136 HIS B CA 1
ATOM 3859 C C . HIS B 1 136 ? 8.438 -35.188 -9.016 1 96.31 136 HIS B C 1
ATOM 3861 O O . HIS B 1 136 ? 9.359 -35.625 -9.688 1 96.31 136 HIS B O 1
ATOM 3867 N N . ASN B 1 137 ? 7.332 -35.719 -8.961 1 96.44 137 ASN B N 1
ATOM 3868 C CA . ASN B 1 137 ? 7.035 -37 -9.594 1 96.44 137 ASN B CA 1
ATOM 3869 C C . ASN B 1 137 ? 6.918 -36.844 -11.109 1 96.44 137 ASN B C 1
ATOM 3871 O O . ASN B 1 137 ? 7.18 -37.812 -11.852 1 96.44 137 ASN B O 1
ATOM 3875 N N . THR B 1 138 ? 6.555 -35.688 -11.602 1 97.06 138 THR B N 1
ATOM 3876 C CA . THR B 1 138 ? 6.23 -35.562 -13.016 1 97.06 138 THR B CA 1
ATOM 3877 C C . THR B 1 138 ? 7.301 -34.75 -13.742 1 97.06 138 THR B C 1
ATOM 3879 O O . THR B 1 138 ? 7.375 -34.781 -14.969 1 97.06 138 THR B O 1
ATOM 3882 N N . GLY B 1 139 ? 8.031 -33.938 -12.984 1 96.31 139 GLY B N 1
ATOM 3883 C CA . GLY B 1 139 ? 9 -33.031 -13.609 1 96.31 139 GLY B CA 1
ATOM 3884 C C . GLY B 1 139 ? 8.359 -31.812 -14.242 1 96.31 139 GLY B C 1
ATOM 3885 O O . GLY B 1 139 ? 8.938 -31.219 -15.148 1 96.31 139 GLY B O 1
ATOM 3886 N N . ALA B 1 140 ? 7.184 -31.516 -13.805 1 97.75 140 ALA B N 1
ATOM 3887 C CA . ALA B 1 140 ? 6.473 -30.375 -14.375 1 97.75 140 ALA B CA 1
ATOM 3888 C C . ALA B 1 140 ? 7.223 -29.078 -14.109 1 97.75 140 ALA B C 1
ATOM 3890 O O . ALA B 1 140 ? 7.879 -28.938 -13.07 1 97.75 140 ALA B O 1
ATOM 3891 N N . ARG B 1 141 ? 7.027 -28.141 -14.984 1 97.12 141 ARG B N 1
ATOM 3892 C CA . ARG B 1 141 ? 7.738 -26.875 -14.914 1 97.12 141 ARG B CA 1
ATOM 3893 C C . ARG B 1 141 ? 7.051 -25.906 -13.945 1 97.12 141 ARG B C 1
ATOM 3895 O O . ARG B 1 141 ? 7.691 -25.016 -13.391 1 97.12 141 ARG B O 1
ATOM 3902 N N . ALA B 1 142 ? 5.727 -26.062 -13.797 1 98.19 142 ALA B N 1
ATOM 3903 C CA . ALA B 1 142 ? 4.969 -25.156 -12.938 1 98.19 142 ALA B CA 1
ATOM 3904 C C . ALA B 1 142 ? 3.604 -25.75 -12.594 1 98.19 142 ALA B C 1
ATOM 3906 O O . ALA B 1 142 ? 3.15 -26.703 -13.234 1 98.19 142 ALA B O 1
ATOM 3907 N N . VAL B 1 143 ? 3.049 -25.219 -11.586 1 98.69 143 VAL B N 1
ATOM 3908 C CA . VAL B 1 143 ? 1.667 -25.5 -11.211 1 98.69 143 VAL B CA 1
ATOM 3909 C C . VAL B 1 143 ? 0.798 -24.281 -11.469 1 98.69 143 VAL B C 1
ATOM 3911 O O . VAL B 1 143 ? 1.142 -23.172 -11.055 1 98.69 143 VAL B O 1
ATOM 3914 N N . LEU B 1 144 ? -0.306 -24.469 -12.18 1 98.69 144 LEU B N 1
ATOM 3915 C CA . LEU B 1 144 ? -1.277 -23.422 -12.445 1 98.69 144 LEU B CA 1
ATOM 3916 C C . LEU B 1 144 ? -2.371 -23.406 -11.383 1 98.69 144 LEU B C 1
ATOM 3918 O O . LEU B 1 144 ? -2.979 -24.453 -11.102 1 98.69 144 LEU B O 1
ATOM 3922 N N . LEU B 1 145 ? -2.568 -22.25 -10.789 1 98.5 145 LEU B N 1
ATOM 3923 C CA . LEU B 1 145 ? -3.623 -22.062 -9.797 1 98.5 145 LEU B CA 1
ATOM 3924 C C . LEU B 1 145 ? -4.727 -21.156 -10.344 1 98.5 145 LEU B C 1
ATOM 3926 O O . LEU B 1 145 ? -4.445 -20.172 -11.023 1 98.5 145 LEU B O 1
ATOM 3930 N N . GLY B 1 146 ? -5.98 -21.469 -10.031 1 97.94 146 GLY B N 1
ATOM 3931 C CA . GLY B 1 146 ? -7.121 -20.797 -10.633 1 97.94 146 GLY B CA 1
ATOM 3932 C C . GLY B 1 146 ? -7.617 -19.625 -9.805 1 97.94 146 GLY B C 1
ATOM 3933 O O . GLY B 1 146 ? -8.812 -19.328 -9.797 1 97.94 146 GLY B O 1
ATOM 3934 N N . HIS B 1 147 ? -6.711 -18.969 -9.102 1 97.75 147 HIS B N 1
ATOM 3935 C CA . HIS B 1 147 ? -7.117 -17.812 -8.305 1 97.75 147 HIS B CA 1
ATOM 3936 C C . HIS B 1 147 ? -7.539 -16.641 -9.195 1 97.75 147 HIS B C 1
ATOM 3938 O O . HIS B 1 147 ? -6.898 -16.375 -10.211 1 97.75 147 HIS B O 1
ATOM 3944 N N . THR B 1 148 ? -8.609 -15.969 -8.766 1 98.06 148 THR B N 1
ATOM 3945 C CA . THR B 1 148 ? -9.219 -14.922 -9.57 1 98.06 148 THR B CA 1
ATOM 3946 C C . THR B 1 148 ? -9.047 -13.555 -8.906 1 98.06 148 THR B C 1
ATOM 3948 O O . THR B 1 148 ? -8.438 -13.453 -7.84 1 98.06 148 THR B O 1
ATOM 3951 N N . LEU B 1 149 ? -9.594 -12.578 -9.578 1 97.56 149 LEU B N 1
ATOM 3952 C CA . LEU B 1 149 ? -9.633 -11.219 -9.062 1 97.56 149 LEU B CA 1
ATOM 3953 C C . LEU B 1 149 ? -10.359 -11.172 -7.719 1 97.56 149 LEU B C 1
ATOM 3955 O O . LEU B 1 149 ? -9.938 -10.453 -6.809 1 97.56 149 LEU B O 1
ATOM 3959 N N . ASP B 1 150 ? -11.383 -11.945 -7.598 1 96.69 150 ASP B N 1
ATOM 3960 C CA . ASP B 1 150 ? -12.164 -11.969 -6.367 1 96.69 150 ASP B CA 1
ATOM 3961 C C . ASP B 1 150 ? -11.359 -12.555 -5.211 1 96.69 150 ASP B C 1
ATOM 3963 O O . ASP B 1 150 ? -11.43 -12.062 -4.086 1 96.69 150 ASP B O 1
ATOM 3967 N N . ASP B 1 151 ? -10.555 -13.578 -5.516 1 96.12 151 ASP B N 1
ATOM 3968 C CA . ASP B 1 151 ? -9.656 -14.125 -4.508 1 96.12 151 ASP B CA 1
ATOM 3969 C C . ASP B 1 151 ? -8.617 -13.094 -4.074 1 96.12 151 ASP B C 1
ATOM 3971 O O . ASP B 1 151 ? -8.258 -13.023 -2.898 1 96.12 151 ASP B O 1
ATOM 3975 N N . GLN B 1 152 ? -8.141 -12.398 -5.066 1 96.81 152 GLN B N 1
ATOM 3976 C CA . GLN B 1 152 ? -7.176 -11.344 -4.785 1 96.81 152 GLN B CA 1
ATOM 3977 C C . GLN B 1 152 ? -7.758 -10.305 -3.834 1 96.81 152 GLN B C 1
ATOM 3979 O O . GLN B 1 152 ? -7.098 -9.898 -2.873 1 96.81 152 GLN B O 1
ATOM 3984 N N . ALA B 1 153 ? -8.977 -9.859 -4.121 1 95.69 153 ALA B N 1
ATOM 3985 C CA . ALA B 1 153 ? -9.648 -8.883 -3.277 1 95.69 153 ALA B CA 1
ATOM 3986 C C . ALA B 1 153 ? -9.781 -9.391 -1.843 1 95.69 153 ALA B C 1
ATOM 3988 O O . ALA B 1 153 ? -9.539 -8.641 -0.891 1 95.69 153 ALA B O 1
ATOM 3989 N N . GLU B 1 154 ? -10.141 -10.648 -1.724 1 95.06 154 GLU B N 1
ATOM 3990 C CA . GLU B 1 154 ? -10.25 -11.258 -0.402 1 95.06 154 GLU B CA 1
ATOM 3991 C C . GLU B 1 154 ? -8.914 -11.227 0.334 1 95.06 154 GLU B C 1
ATOM 3993 O O . GLU B 1 154 ? -8.859 -10.883 1.519 1 95.06 154 GLU B O 1
ATOM 3998 N N . THR B 1 155 ? -7.891 -11.57 -0.398 1 94.44 155 THR B N 1
ATOM 3999 C CA . THR B 1 155 ? -6.555 -11.633 0.186 1 94.44 155 THR B CA 1
ATOM 4000 C C . THR B 1 155 ? -6.098 -10.242 0.636 1 94.44 155 THR B C 1
ATOM 4002 O O . THR B 1 155 ? -5.5 -10.102 1.705 1 94.44 155 THR B O 1
ATOM 4005 N N . VAL B 1 156 ? -6.367 -9.219 -0.132 1 93.31 156 VAL B N 1
ATOM 4006 C CA . VAL B 1 156 ? -5.992 -7.855 0.21 1 93.31 156 VAL B CA 1
ATOM 4007 C C . VAL B 1 156 ? -6.727 -7.414 1.474 1 93.31 156 VAL B C 1
ATOM 4009 O O . VAL B 1 156 ? -6.129 -6.82 2.373 1 93.31 156 VAL B O 1
ATOM 4012 N N . LEU B 1 157 ? -8 -7.758 1.575 1 91.81 157 LEU B N 1
ATOM 4013 C CA . LEU B 1 157 ? -8.781 -7.375 2.748 1 91.81 157 LEU B CA 1
ATOM 4014 C C . LEU B 1 157 ? -8.258 -8.078 3.998 1 91.81 157 LEU B C 1
ATOM 4016 O O . LEU B 1 157 ? -8.227 -7.484 5.078 1 91.81 157 LEU B O 1
ATOM 4020 N N . LEU B 1 158 ? -7.906 -9.281 3.846 1 90.19 158 LEU B N 1
ATOM 4021 C CA . LEU B 1 158 ? -7.297 -10 4.965 1 90.19 158 LEU B CA 1
ATOM 4022 C C . LEU B 1 158 ? -6.012 -9.305 5.41 1 90.19 158 LEU B C 1
ATOM 4024 O O . LEU B 1 158 ? -5.766 -9.164 6.613 1 90.19 158 LEU B O 1
ATOM 4028 N N . GLY B 1 159 ? -5.219 -8.875 4.449 1 88.69 159 GLY B N 1
ATOM 4029 C CA . GLY B 1 159 ? -3.986 -8.164 4.75 1 88.69 159 GLY B CA 1
ATOM 4030 C C . GLY B 1 159 ? -4.215 -6.828 5.43 1 88.69 159 GLY B C 1
ATOM 4031 O O . GLY B 1 159 ? -3.447 -6.438 6.312 1 88.69 159 GLY B O 1
ATOM 4032 N N . LEU B 1 160 ? -5.246 -6.172 5.004 1 86.25 160 LEU B N 1
ATOM 4033 C CA . LEU B 1 160 ? -5.586 -4.875 5.586 1 86.25 160 LEU B CA 1
ATOM 4034 C C . LEU B 1 160 ? -5.906 -5.016 7.07 1 86.25 160 LEU B C 1
ATOM 4036 O O . LEU B 1 160 ? -5.543 -4.148 7.871 1 86.25 160 LEU B O 1
ATOM 4040 N N . GLY B 1 161 ? -6.57 -6.047 7.445 1 83.62 161 GLY B N 1
ATOM 4041 C CA . GLY B 1 161 ? -6.898 -6.297 8.844 1 83.62 161 GLY B CA 1
ATOM 4042 C C . GLY B 1 161 ? -5.672 -6.473 9.719 1 83.62 161 GLY B C 1
ATOM 4043 O O . GLY B 1 161 ? -5.688 -6.105 10.898 1 83.62 161 GLY B O 1
ATOM 4044 N N . ARG B 1 162 ? -4.656 -6.895 9.102 1 78.44 162 ARG B N 1
ATOM 4045 C CA . ARG B 1 162 ? -3.426 -7.129 9.852 1 78.44 162 ARG B CA 1
ATOM 4046 C C . ARG B 1 162 ? -2.611 -5.844 9.977 1 78.44 162 ARG B C 1
ATOM 4048 O O . ARG B 1 162 ? -1.827 -5.691 10.914 1 78.44 162 ARG B O 1
ATOM 4055 N N . GLY B 1 163 ? -2.844 -4.906 9.047 1 76.81 163 GLY B N 1
ATOM 4056 C CA . GLY B 1 163 ? -2.18 -3.613 9.109 1 76.81 163 GLY B CA 1
ATOM 4057 C C . GLY B 1 163 ? -0.688 -3.699 8.852 1 76.81 163 GLY B C 1
ATOM 4058 O O . GLY B 1 163 ? 0.102 -3.029 9.516 1 76.81 163 GLY B O 1
ATOM 4059 N N . SER B 1 164 ? -0.251 -4.465 7.875 1 75.44 164 SER B N 1
ATOM 4060 C CA . SER B 1 164 ? 1.181 -4.719 7.754 1 75.44 164 SER B CA 1
ATOM 4061 C C . SER B 1 164 ? 1.768 -3.994 6.547 1 75.44 164 SER B C 1
ATOM 4063 O O . SER B 1 164 ? 2.857 -4.336 6.078 1 75.44 164 SER B O 1
ATOM 4065 N N . GLY B 1 165 ? 1.128 -3.084 6.004 1 85.5 165 GLY B N 1
ATOM 4066 C CA . GLY B 1 165 ? 1.769 -2.186 5.055 1 85.5 165 GLY B CA 1
ATOM 4067 C C . GLY B 1 165 ? 1.661 -2.656 3.617 1 85.5 165 GLY B C 1
ATOM 4068 O O . GLY B 1 165 ? 0.718 -3.365 3.262 1 85.5 165 GLY B O 1
ATOM 4069 N N . THR B 1 166 ? 2.617 -2.215 2.789 1 92.56 166 THR B N 1
ATOM 4070 C CA . THR B 1 166 ? 2.59 -2.365 1.339 1 92.56 166 THR B CA 1
ATOM 4071 C C . THR B 1 166 ? 2.668 -3.84 0.948 1 92.56 166 THR B C 1
ATOM 4073 O O . THR B 1 166 ? 1.934 -4.293 0.068 1 92.56 166 THR B O 1
ATOM 4076 N N . ARG B 1 167 ? 3.438 -4.605 1.632 1 89.31 167 ARG B N 1
ATOM 4077 C CA . ARG B 1 167 ? 3.602 -6.02 1.313 1 89.31 167 ARG B CA 1
ATOM 4078 C C . ARG B 1 167 ? 2.314 -6.793 1.587 1 89.31 167 ARG B C 1
ATOM 4080 O O . ARG B 1 167 ? 1.938 -7.672 0.811 1 89.31 167 ARG B O 1
ATOM 4087 N N . SER B 1 168 ? 1.709 -6.484 2.65 1 88.75 168 SER B N 1
ATOM 4088 C CA . SER B 1 168 ? 0.475 -7.184 2.996 1 88.75 168 SER B CA 1
ATOM 4089 C C . SER B 1 168 ? -0.638 -6.863 2.004 1 88.75 168 SER B C 1
ATOM 4091 O O . SER B 1 168 ? -1.565 -7.656 1.827 1 88.75 168 SER B O 1
ATOM 4093 N N . LEU B 1 169 ? -0.566 -5.742 1.344 1 92.56 169 LEU B N 1
ATOM 4094 C CA . LEU B 1 169 ? -1.596 -5.309 0.408 1 92.56 169 LEU B CA 1
ATOM 4095 C C . LEU B 1 169 ? -1.29 -5.793 -1.004 1 92.56 169 LEU B C 1
ATOM 4097 O O . LEU B 1 169 ? -2.111 -5.641 -1.911 1 92.56 169 LEU B O 1
ATOM 4101 N N . ALA B 1 170 ? -0.121 -6.387 -1.159 1 94.19 170 ALA B N 1
ATOM 4102 C CA . ALA B 1 170 ? 0.322 -6.867 -2.465 1 94.19 170 ALA B CA 1
ATOM 4103 C C . ALA B 1 170 ? -0.485 -8.086 -2.902 1 94.19 170 ALA B C 1
ATOM 4105 O O . ALA B 1 170 ? -0.463 -8.469 -4.074 1 94.19 170 ALA B O 1
ATOM 4106 N N . GLY B 1 171 ? -1.245 -8.664 -2.014 1 94 171 GLY B N 1
ATOM 4107 C CA . GLY B 1 171 ? -2.01 -9.859 -2.346 1 94 171 GLY B CA 1
ATOM 4108 C C . GLY B 1 171 ? -1.146 -11.008 -2.834 1 94 171 GLY B C 1
ATOM 4109 O O . GLY B 1 171 ? -0.004 -11.156 -2.395 1 94 171 GLY B O 1
ATOM 4110 N N . MET B 1 172 ? -1.711 -11.828 -3.654 1 95.94 172 MET B N 1
ATOM 4111 C CA . MET B 1 172 ? -1.014 -12.984 -4.211 1 95.94 172 MET B CA 1
ATOM 4112 C C . MET B 1 172 ? -0.216 -12.602 -5.449 1 95.94 172 MET B C 1
ATOM 4114 O O . MET B 1 172 ? -0.741 -11.945 -6.352 1 95.94 172 MET B O 1
ATOM 4118 N N . PRO B 1 173 ? 1.014 -12.977 -5.465 1 95.56 173 PRO B N 1
ATOM 4119 C CA . PRO B 1 173 ? 1.772 -12.688 -6.684 1 95.56 173 PRO B CA 1
ATOM 4120 C C . PRO B 1 173 ? 1.363 -13.57 -7.859 1 95.56 173 PRO B C 1
ATOM 4122 O O . PRO B 1 173 ? 1.019 -14.742 -7.664 1 95.56 173 PRO B O 1
ATOM 4125 N N . PRO B 1 174 ? 1.441 -13.008 -9.055 1 96.19 174 PRO B N 1
ATOM 4126 C CA . PRO B 1 174 ? 1.122 -13.828 -10.227 1 96.19 174 PRO B CA 1
ATOM 4127 C C . PRO B 1 174 ? 2.055 -15.023 -10.375 1 96.19 174 PRO B C 1
ATOM 4129 O O . PRO B 1 174 ? 1.653 -16.062 -10.914 1 96.19 174 PRO B O 1
ATOM 4132 N N . VAL B 1 175 ? 3.312 -14.844 -9.977 1 96.31 175 VAL B N 1
ATOM 4133 C CA . VAL B 1 175 ? 4.309 -15.914 -9.992 1 96.31 175 VAL B CA 1
ATOM 4134 C C . VAL B 1 175 ? 4.957 -16.031 -8.609 1 96.31 175 VAL B C 1
ATOM 4136 O O . VAL B 1 175 ? 5.328 -15.023 -8.008 1 96.31 175 VAL B O 1
ATOM 4139 N N . ARG B 1 176 ? 5.016 -17.25 -8.148 1 95.88 176 ARG B N 1
ATOM 4140 C CA . ARG B 1 176 ? 5.672 -17.516 -6.871 1 95.88 176 ARG B CA 1
ATOM 4141 C C . ARG B 1 176 ? 6.512 -18.781 -6.938 1 95.88 176 ARG B C 1
ATOM 4143 O O . ARG B 1 176 ? 6.082 -19.797 -7.504 1 95.88 176 ARG B O 1
ATOM 4150 N N . ILE B 1 177 ? 7.719 -18.719 -6.445 1 95.44 177 ILE B N 1
ATOM 4151 C CA . ILE B 1 177 ? 8.562 -19.891 -6.32 1 95.44 177 ILE B CA 1
ATOM 4152 C C . ILE B 1 177 ? 8.672 -20.297 -4.852 1 95.44 177 ILE B C 1
ATOM 4154 O O . ILE B 1 177 ? 9.078 -19.484 -4.012 1 95.44 177 ILE B O 1
ATOM 4158 N N . GLU B 1 178 ? 8.312 -21.453 -4.566 1 94.12 178 GLU B N 1
ATOM 4159 C CA . GLU B 1 178 ? 8.367 -21.984 -3.207 1 94.12 178 GLU B CA 1
ATOM 4160 C C . GLU B 1 178 ? 8.828 -23.438 -3.201 1 94.12 178 GLU B C 1
ATOM 4162 O O . GLU B 1 178 ? 8.258 -24.266 -3.902 1 94.12 178 GLU B O 1
ATOM 4167 N N . ASN B 1 179 ? 9.781 -23.703 -2.479 1 93.25 179 ASN B N 1
ATOM 4168 C CA . ASN B 1 179 ? 10.352 -25.031 -2.359 1 93.25 179 ASN B CA 1
ATOM 4169 C C . ASN B 1 179 ? 10.672 -25.641 -3.727 1 93.25 179 ASN B C 1
ATOM 4171 O O . ASN B 1 179 ? 10.328 -26.781 -4 1 93.25 179 ASN B O 1
ATOM 4175 N N . GLY B 1 180 ? 11.125 -24.781 -4.574 1 93 180 GLY B N 1
ATOM 4176 C CA . GLY B 1 180 ? 11.578 -25.219 -5.887 1 93 180 GLY B CA 1
ATOM 4177 C C . GLY B 1 180 ? 10.445 -25.375 -6.891 1 93 180 GLY B C 1
ATOM 4178 O O . GLY B 1 180 ? 10.68 -25.734 -8.047 1 93 180 GLY B O 1
ATOM 4179 N N . VAL B 1 181 ? 9.266 -25.125 -6.465 1 97.25 181 VAL B N 1
ATOM 4180 C CA . VAL B 1 181 ? 8.117 -25.234 -7.355 1 97.25 181 VAL B CA 1
ATOM 4181 C C . VAL B 1 181 ? 7.668 -23.844 -7.793 1 97.25 181 VAL B C 1
ATOM 4183 O O . VAL B 1 181 ? 7.574 -22.922 -6.977 1 97.25 181 VAL B O 1
ATOM 4186 N N . THR B 1 182 ? 7.398 -23.703 -9.07 1 97.94 182 THR B N 1
ATOM 4187 C CA . THR B 1 182 ? 6.867 -22.453 -9.609 1 97.94 182 THR B CA 1
ATOM 4188 C C . THR B 1 182 ? 5.344 -22.5 -9.68 1 97.94 182 THR B C 1
ATOM 4190 O O . THR B 1 182 ? 4.777 -23.406 -10.297 1 97.94 182 THR B O 1
ATOM 4193 N N . TYR B 1 183 ? 4.703 -21.562 -9.055 1 98.38 183 TYR B N 1
ATOM 4194 C CA . TYR B 1 183 ? 3.25 -21.422 -9.102 1 98.38 183 TYR B CA 1
ATOM 4195 C C . TYR B 1 183 ? 2.838 -20.219 -9.945 1 98.38 183 TYR B C 1
ATOM 4197 O O . TYR B 1 183 ? 3.367 -19.125 -9.781 1 98.38 183 TYR B O 1
ATOM 4205 N N . LEU B 1 184 ? 1.897 -20.438 -10.852 1 98.31 184 LEU B N 1
ATOM 4206 C CA . LEU B 1 184 ? 1.372 -19.359 -11.695 1 98.31 184 LEU B CA 1
ATOM 4207 C C . LEU B 1 184 ? -0.1 -19.109 -11.391 1 98.31 184 LEU B C 1
ATOM 4209 O O . LEU B 1 184 ? -0.868 -20.047 -11.172 1 98.31 184 LEU B O 1
ATOM 4213 N N . ARG B 1 185 ? -0.446 -17.875 -11.375 1 98.31 185 ARG B N 1
ATOM 4214 C CA . ARG B 1 185 ? -1.836 -17.469 -11.211 1 98.31 185 ARG B CA 1
ATOM 4215 C C . ARG B 1 185 ? -2.289 -16.578 -12.359 1 98.31 185 ARG B C 1
ATOM 4217 O O . ARG B 1 185 ? -2.445 -15.367 -12.195 1 98.31 185 ARG B O 1
ATOM 4224 N N . PRO B 1 186 ? -2.643 -17.156 -13.406 1 97.69 186 PRO B N 1
ATOM 4225 C CA . PRO B 1 186 ? -2.879 -16.375 -14.625 1 97.69 186 PRO B CA 1
ATOM 4226 C C . PRO B 1 186 ? -4.168 -15.562 -14.57 1 97.69 186 PRO B C 1
ATOM 4228 O O . PRO B 1 186 ? -4.359 -14.648 -15.367 1 97.69 186 PRO B O 1
ATOM 4231 N N . PHE B 1 187 ? -5.082 -15.859 -13.633 1 97.94 187 PHE B N 1
ATOM 4232 C CA . PHE B 1 187 ? -6.422 -15.297 -13.719 1 97.94 187 PHE B CA 1
ATOM 4233 C C . PHE B 1 187 ? -6.652 -14.281 -12.602 1 97.94 187 PHE B C 1
ATOM 4235 O O . PHE B 1 187 ? -7.797 -13.984 -12.258 1 97.94 187 PHE B O 1
ATOM 4242 N N . LEU B 1 188 ? -5.645 -13.688 -12.055 1 96.56 188 LEU B N 1
ATOM 4243 C CA . LEU B 1 188 ? -5.77 -12.742 -10.953 1 96.56 188 LEU B CA 1
ATOM 4244 C C . LEU B 1 188 ? -6.473 -11.461 -11.406 1 96.56 188 LEU B C 1
ATOM 4246 O O . LEU B 1 188 ? -6.906 -10.664 -10.57 1 96.56 188 LEU B O 1
ATOM 4250 N N . ALA B 1 189 ? -6.617 -11.242 -12.719 1 93.81 189 ALA B N 1
ATOM 4251 C CA . ALA B 1 189 ? -7.277 -10.039 -13.227 1 93.81 189 ALA B CA 1
ATOM 4252 C C . ALA B 1 189 ? -8.672 -10.359 -13.75 1 93.81 189 ALA B C 1
ATOM 4254 O O . ALA B 1 189 ? -9.352 -9.492 -14.312 1 93.81 189 ALA B O 1
ATOM 4255 N N . LEU B 1 190 ? -9.094 -11.586 -13.578 1 97 190 LEU B N 1
ATOM 4256 C CA . LEU B 1 190 ? -10.391 -12.016 -14.078 1 97 190 LEU B CA 1
ATOM 4257 C C . LEU B 1 190 ? -11.352 -12.305 -12.93 1 97 190 LEU B C 1
ATOM 4259 O O . LEU B 1 190 ? -10.922 -12.773 -11.867 1 97 190 LEU B O 1
ATOM 4263 N N . ARG B 1 191 ? -12.594 -12.102 -13.195 1 96.94 191 ARG B N 1
ATOM 4264 C CA . ARG B 1 191 ? -13.617 -12.305 -12.172 1 96.94 191 ARG B CA 1
ATOM 4265 C C . ARG B 1 191 ? -14.047 -13.766 -12.109 1 96.94 191 ARG B C 1
ATOM 4267 O O . ARG B 1 191 ? -13.945 -14.492 -13.094 1 96.94 191 ARG B O 1
ATOM 4274 N N . ARG B 1 192 ? -14.578 -14.125 -10.969 1 95.44 192 ARG B N 1
ATOM 4275 C CA . ARG B 1 192 ? -15.188 -15.445 -10.812 1 95.44 192 ARG B CA 1
ATOM 4276 C C . ARG B 1 192 ? -16.297 -15.664 -11.828 1 95.44 192 ARG B C 1
ATOM 4278 O O . ARG B 1 192 ? -16.469 -16.766 -12.352 1 95.44 192 ARG B O 1
ATOM 4285 N N . ALA B 1 193 ? -17.047 -14.633 -12.102 1 95.44 193 ALA B N 1
ATOM 4286 C CA . ALA B 1 193 ? -18.125 -14.711 -13.086 1 95.44 193 ALA B CA 1
ATOM 4287 C C . ALA B 1 193 ? -17.578 -15.102 -14.461 1 95.44 193 ALA B C 1
ATOM 4289 O O . ALA B 1 193 ? -18.234 -15.82 -15.211 1 95.44 193 ALA B O 1
ATOM 4290 N N . ASP B 1 194 ? -16.391 -14.617 -14.766 1 96.94 194 ASP B N 1
ATOM 4291 C CA . ASP B 1 194 ? -15.758 -14.992 -16.031 1 96.94 194 ASP B CA 1
ATOM 4292 C C . ASP B 1 194 ? -15.461 -16.484 -16.062 1 96.94 194 ASP B C 1
ATOM 4294 O O . ASP B 1 194 ? -15.586 -17.125 -17.109 1 96.94 194 ASP B O 1
ATOM 4298 N N . MET B 1 195 ? -15.078 -17.031 -14.945 1 96.94 195 MET B N 1
ATOM 4299 C CA . MET B 1 195 ? -14.758 -18.453 -14.867 1 96.94 195 MET B CA 1
ATOM 4300 C C . MET B 1 195 ? -16.016 -19.297 -15.031 1 96.94 195 MET B C 1
ATOM 4302 O O . MET B 1 195 ? -15.977 -20.344 -15.695 1 96.94 195 MET B O 1
ATOM 4306 N N . LEU B 1 196 ? -17.078 -18.859 -14.453 1 96.56 196 LEU B N 1
ATOM 4307 C CA . LEU B 1 196 ? -18.344 -19.562 -14.617 1 96.56 196 LEU B CA 1
ATOM 4308 C C . LEU B 1 196 ? -18.766 -19.562 -16.078 1 96.56 196 LEU B C 1
ATOM 4310 O O . LEU B 1 196 ? -19.25 -20.594 -16.594 1 96.56 196 LEU B O 1
ATOM 4314 N N . ASN B 1 197 ? -18.578 -18.484 -16.719 1 97.19 197 ASN B N 1
ATOM 4315 C CA . ASN B 1 197 ? -18.891 -18.391 -18.141 1 97.19 197 ASN B CA 1
ATOM 4316 C C . ASN B 1 197 ? -18.047 -19.375 -18.969 1 97.19 197 ASN B C 1
ATOM 4318 O O . ASN B 1 197 ? -18.531 -19.969 -19.922 1 97.19 197 ASN B O 1
ATOM 4322 N N . VAL B 1 198 ? -16.812 -19.469 -18.594 1 96.94 198 VAL B N 1
ATOM 4323 C CA . VAL B 1 198 ? -15.93 -20.406 -19.281 1 96.94 198 VAL B CA 1
ATOM 4324 C C . VAL B 1 198 ? -16.438 -21.828 -19.109 1 96.94 198 VAL B C 1
ATOM 4326 O O . VAL B 1 198 ? -16.516 -22.594 -20.062 1 96.94 198 VAL B O 1
ATOM 4329 N N . CYS B 1 199 ? -16.781 -22.188 -17.906 1 96.69 199 CYS B N 1
ATOM 4330 C CA . CYS B 1 199 ? -17.297 -23.516 -17.641 1 96.69 199 CYS B CA 1
ATOM 4331 C C . CYS B 1 199 ? -18.547 -23.797 -18.469 1 96.69 199 CYS B C 1
ATOM 4333 O O . CYS B 1 199 ? -18.672 -24.859 -19.078 1 96.69 199 CYS B O 1
ATOM 4335 N N . GLU B 1 200 ? -19.406 -22.859 -18.5 1 96.25 200 GLU B N 1
ATOM 4336 C CA . GLU B 1 200 ? -20.641 -23 -19.266 1 96.25 200 GLU B CA 1
ATOM 4337 C C . GLU B 1 200 ? -20.344 -23.188 -20.75 1 96.25 200 GLU B C 1
ATOM 4339 O O . GLU B 1 200 ? -20.906 -24.078 -21.391 1 96.25 200 GLU B O 1
ATOM 4344 N N . ALA B 1 201 ? -19.516 -22.375 -21.266 1 96.06 201 ALA B N 1
ATOM 4345 C CA . ALA B 1 201 ? -19.156 -22.422 -22.672 1 96.06 201 ALA B CA 1
ATOM 4346 C C . ALA B 1 201 ? -18.516 -23.766 -23.047 1 96.06 201 ALA B C 1
ATOM 4348 O O . ALA B 1 201 ? -18.703 -24.25 -24.156 1 96.06 201 ALA B O 1
ATOM 4349 N N . GLU B 1 202 ? -17.797 -24.359 -22.109 1 94.81 202 GLU B N 1
ATOM 4350 C CA . GLU B 1 202 ? -17.062 -25.594 -22.375 1 94.81 202 GLU B CA 1
ATOM 4351 C C . GLU B 1 202 ? -17.859 -26.812 -21.953 1 94.81 202 GLU B C 1
ATOM 4353 O O . GLU B 1 202 ? -17.406 -27.953 -22.078 1 94.81 202 GLU B O 1
ATOM 4358 N N . GLY B 1 203 ? -19 -26.578 -21.375 1 93.75 203 GLY B N 1
ATOM 4359 C CA . GLY B 1 203 ? -19.859 -27.656 -20.938 1 93.75 203 GLY B CA 1
ATOM 4360 C C . GLY B 1 203 ? -19.344 -28.391 -19.719 1 93.75 203 GLY B C 1
ATOM 4361 O O . GLY B 1 203 ? -19.594 -29.578 -19.547 1 93.75 203 GLY B O 1
ATOM 4362 N N . ALA B 1 204 ? -18.547 -27.766 -18.953 1 94.19 204 ALA B N 1
ATOM 4363 C CA . ALA B 1 204 ? -18.016 -28.344 -17.719 1 94.19 204 ALA B CA 1
ATOM 4364 C C . ALA B 1 204 ? -18.906 -28 -16.531 1 94.19 204 ALA B C 1
ATOM 4366 O O . ALA B 1 204 ? -19.328 -26.844 -16.375 1 94.19 204 ALA B O 1
ATOM 4367 N N . ALA B 1 205 ? -19.188 -28.938 -15.617 1 93.56 205 ALA B N 1
ATOM 4368 C CA . ALA B 1 205 ? -20.031 -28.734 -14.445 1 93.56 205 ALA B CA 1
ATOM 4369 C C . ALA B 1 205 ? -19.188 -28.688 -13.172 1 93.56 205 ALA B C 1
ATOM 4371 O O . ALA B 1 205 ? -18.719 -29.719 -12.68 1 93.56 205 ALA B O 1
ATOM 4372 N N . PRO B 1 206 ? -19.062 -27.516 -12.641 1 93.5 206 PRO B N 1
ATOM 4373 C CA . PRO B 1 206 ? -18.219 -27.422 -11.438 1 93.5 206 PRO B CA 1
ATOM 4374 C C . PRO B 1 206 ? -18.906 -28 -10.195 1 93.5 206 PRO B C 1
ATOM 4376 O O . PRO B 1 206 ? -20.141 -28 -10.109 1 93.5 206 PRO B O 1
ATOM 4379 N N . TRP B 1 207 ? -18.062 -28.438 -9.32 1 88.25 207 TRP B N 1
ATOM 4380 C CA . TRP B 1 207 ? -18.516 -28.859 -7.996 1 88.25 207 TRP B CA 1
ATOM 4381 C C . TRP B 1 207 ? -18.656 -27.672 -7.059 1 88.25 207 TRP B C 1
ATOM 4383 O O . TRP B 1 207 ? -17.797 -26.781 -7.043 1 88.25 207 TRP B O 1
ATOM 4393 N N . ASN B 1 208 ? -19.781 -27.641 -6.367 1 82.25 208 ASN B N 1
ATOM 4394 C CA . ASN B 1 208 ? -19.969 -26.594 -5.375 1 82.25 208 ASN B CA 1
ATOM 4395 C C . ASN B 1 208 ? -19.594 -27.062 -3.975 1 82.25 208 ASN B C 1
ATOM 4397 O O . ASN B 1 208 ? -20.297 -27.875 -3.375 1 82.25 208 ASN B O 1
ATOM 4401 N N . ASP B 1 209 ? -18.484 -26.531 -3.512 1 75.94 209 ASP B N 1
ATOM 4402 C CA . ASP B 1 209 ? -18 -26.875 -2.182 1 75.94 209 ASP B CA 1
ATOM 4403 C C . ASP B 1 209 ? -18.844 -26.234 -1.094 1 75.94 209 ASP B C 1
ATOM 4405 O O . ASP B 1 209 ? -18.922 -25 -0.991 1 75.94 209 ASP B O 1
ATOM 4409 N N . PRO B 1 210 ? -19.438 -27.016 -0.267 1 73.94 210 PRO B N 1
ATOM 4410 C CA . PRO B 1 210 ? -20.297 -26.469 0.785 1 73.94 210 PRO B CA 1
ATOM 4411 C C . PRO B 1 210 ? -19.547 -25.531 1.733 1 73.94 210 PRO B C 1
ATOM 4413 O O . PRO B 1 210 ? -20.141 -24.656 2.361 1 73.94 210 PRO B O 1
ATOM 4416 N N . THR B 1 211 ? -18.203 -25.688 1.974 1 69.5 211 THR B N 1
ATOM 4417 C CA . THR B 1 211 ? -17.422 -24.859 2.893 1 69.5 211 THR B CA 1
ATOM 4418 C C . THR B 1 211 ? -17.312 -23.422 2.389 1 69.5 211 THR B C 1
ATOM 4420 O O . THR B 1 211 ? -16.969 -22.516 3.15 1 69.5 211 THR B O 1
ATOM 4423 N N . ASN B 1 212 ? -17.734 -23.266 1.18 1 74.19 212 ASN B N 1
ATOM 4424 C CA . ASN B 1 212 ? -17.688 -21.938 0.592 1 74.19 212 ASN B CA 1
ATOM 4425 C C . ASN B 1 212 ? -18.688 -20.984 1.253 1 74.19 212 ASN B C 1
ATOM 4427 O O . ASN B 1 212 ? -18.547 -19.766 1.181 1 74.19 212 ASN B O 1
ATOM 4431 N N . THR B 1 213 ? -19.578 -21.641 1.96 1 74 213 THR B N 1
ATOM 4432 C CA . THR B 1 213 ? -20.609 -20.828 2.564 1 74 213 THR B CA 1
ATOM 4433 C C . THR B 1 213 ? -20.5 -20.828 4.086 1 74 213 THR B C 1
ATOM 4435 O O . THR B 1 213 ? -21.297 -20.203 4.781 1 74 213 THR B O 1
ATOM 4438 N N . ASP B 1 214 ? -19.438 -21.562 4.605 1 74.25 214 ASP B N 1
ATOM 4439 C CA . ASP B 1 214 ? -19.219 -21.609 6.051 1 74.25 214 ASP B CA 1
ATOM 4440 C C . ASP B 1 214 ? -18.562 -20.328 6.555 1 74.25 214 ASP B C 1
ATOM 4442 O O . ASP B 1 214 ? -17.344 -20.203 6.531 1 74.25 214 ASP B O 1
ATOM 4446 N N . GLN B 1 215 ? -19.266 -19.562 7.121 1 74.62 215 GLN B N 1
ATOM 4447 C CA . GLN B 1 215 ? -18.797 -18.219 7.457 1 74.62 215 GLN B CA 1
ATOM 4448 C C . GLN B 1 215 ? -18.047 -18.219 8.781 1 74.62 215 GLN B C 1
ATOM 4450 O O . GLN B 1 215 ? -17.609 -17.172 9.258 1 74.62 215 GLN B O 1
ATOM 4455 N N . THR B 1 216 ? -17.828 -19.359 9.359 1 73.88 216 THR B N 1
ATOM 4456 C CA . THR B 1 216 ? -16.922 -19.422 10.492 1 73.88 216 THR B CA 1
ATOM 4457 C C . THR B 1 216 ? -15.477 -19.219 10.047 1 73.88 216 THR B C 1
ATOM 4459 O O . THR B 1 216 ? -14.609 -18.891 10.859 1 73.88 216 THR B O 1
ATOM 4462 N N . LEU B 1 217 ? -15.32 -19.344 8.82 1 80.31 217 LEU B N 1
ATOM 4463 C CA . LEU B 1 217 ? -14.016 -19.078 8.227 1 80.31 217 LEU B CA 1
ATOM 4464 C C . LEU B 1 217 ? -13.938 -17.656 7.719 1 80.31 217 LEU B C 1
ATOM 4466 O O . LEU B 1 217 ? -14.867 -17.156 7.086 1 80.31 217 LEU B O 1
ATOM 4470 N N . MET B 1 218 ? -12.914 -16.984 8 1 85.88 218 MET B N 1
ATOM 4471 C CA . MET B 1 218 ? -12.766 -15.555 7.719 1 85.88 218 MET B CA 1
ATOM 4472 C C . MET B 1 218 ? -12.898 -15.281 6.223 1 85.88 218 MET B C 1
ATOM 4474 O O . MET B 1 218 ? -13.516 -14.297 5.82 1 85.88 218 MET B O 1
ATOM 4478 N N . ARG B 1 219 ? -12.406 -16.141 5.438 1 85.81 219 ARG B N 1
ATOM 4479 C CA . ARG B 1 219 ? -12.477 -15.906 3.998 1 85.81 219 ARG B CA 1
ATOM 4480 C C . ARG B 1 219 ? -13.914 -15.945 3.506 1 85.81 219 ARG B C 1
ATOM 4482 O O . ARG B 1 219 ? -14.312 -15.148 2.648 1 85.81 219 ARG B O 1
ATOM 4489 N N . ALA B 1 220 ? -14.641 -16.875 4 1 88.25 220 ALA B N 1
ATOM 4490 C CA . ALA B 1 220 ? -16.062 -16.969 3.646 1 88.25 220 ALA B CA 1
ATOM 4491 C C . ALA B 1 220 ? -16.812 -15.734 4.125 1 88.25 220 ALA B C 1
ATOM 4493 O O . ALA B 1 220 ? -17.688 -15.219 3.42 1 88.25 220 ALA B O 1
ATOM 4494 N N . ARG B 1 221 ? -16.422 -15.289 5.289 1 91.56 221 ARG B N 1
ATOM 4495 C CA . ARG B 1 221 ? -17.047 -14.094 5.828 1 91.56 221 ARG B CA 1
ATOM 4496 C C . ARG B 1 221 ? -16.75 -12.875 4.953 1 91.56 221 ARG B C 1
ATOM 4498 O O . ARG B 1 221 ? -17.641 -12.07 4.68 1 91.56 221 ARG B O 1
ATOM 4505 N N . ILE B 1 222 ? -15.57 -12.766 4.469 1 93.25 222 ILE B N 1
ATOM 4506 C CA . ILE B 1 222 ? -15.18 -11.672 3.584 1 93.25 222 ILE B CA 1
ATOM 4507 C C . ILE B 1 222 ? -15.969 -11.758 2.279 1 93.25 222 ILE B C 1
ATOM 4509 O O . ILE B 1 222 ? -16.547 -10.766 1.829 1 93.25 222 ILE B O 1
ATOM 4513 N N . ARG B 1 223 ? -16.109 -12.898 1.819 1 91.38 223 ARG B N 1
ATOM 4514 C CA . ARG B 1 223 ? -16.719 -13.125 0.511 1 91.38 223 ARG B CA 1
ATOM 4515 C C . ARG B 1 223 ? -18.219 -12.859 0.549 1 91.38 223 ARG B C 1
ATOM 4517 O O . ARG B 1 223 ? -18.766 -12.211 -0.344 1 91.38 223 ARG B O 1
ATOM 4524 N N . HIS B 1 224 ? -18.828 -13.234 1.596 1 93.19 224 HIS B N 1
ATOM 4525 C CA . HIS B 1 224 ? -20.281 -13.273 1.567 1 93.19 224 HIS B CA 1
ATOM 4526 C C . HIS B 1 224 ? -20.891 -12.125 2.375 1 93.19 224 HIS B C 1
ATOM 4528 O O . HIS B 1 224 ? -22.062 -11.789 2.203 1 93.19 224 HIS B O 1
ATOM 4534 N N . THR B 1 225 ? -20.047 -11.547 3.213 1 94.56 225 THR B N 1
ATOM 4535 C CA . THR B 1 225 ? -20.594 -10.523 4.094 1 94.56 225 THR B CA 1
ATOM 4536 C C . THR B 1 225 ? -19.859 -9.195 3.9 1 94.56 225 THR B C 1
ATOM 4538 O O . THR B 1 225 ? -20.484 -8.188 3.549 1 94.56 225 THR B O 1
ATOM 4541 N N . ILE B 1 226 ? -18.625 -9.188 3.979 1 94.44 226 ILE B N 1
ATOM 4542 C CA . ILE B 1 226 ? -17.859 -7.945 4.051 1 94.44 226 ILE B CA 1
ATOM 4543 C C . ILE B 1 226 ? -17.797 -7.297 2.67 1 94.44 226 ILE B C 1
ATOM 4545 O O . ILE B 1 226 ? -18.109 -6.113 2.514 1 94.44 226 ILE B O 1
ATOM 4549 N N . LEU B 1 227 ? -17.453 -8.062 1.666 1 94.75 227 LEU B N 1
ATOM 4550 C CA . LEU B 1 227 ? -17.281 -7.5 0.332 1 94.75 227 LEU B CA 1
ATOM 4551 C C . LEU B 1 227 ? -18.594 -6.957 -0.205 1 94.75 227 LEU B C 1
ATOM 4553 O O . LEU B 1 227 ? -18.656 -5.824 -0.685 1 94.75 227 LEU B O 1
ATOM 4557 N N . PRO B 1 228 ? -19.688 -7.723 -0.062 1 94.5 228 PRO B N 1
ATOM 4558 C CA . PRO B 1 228 ? -20.969 -7.18 -0.529 1 94.5 228 PRO B CA 1
ATOM 4559 C C . PRO B 1 228 ? -21.375 -5.906 0.208 1 94.5 228 PRO B C 1
ATOM 4561 O O . PRO B 1 228 ? -21.891 -4.969 -0.408 1 94.5 228 PRO B O 1
ATOM 4564 N N . PHE B 1 229 ? -21.125 -5.898 1.529 1 95.62 229 PHE B N 1
ATOM 4565 C CA . PHE B 1 229 ? -21.453 -4.715 2.318 1 95.62 229 PHE B CA 1
ATOM 4566 C C . PHE B 1 229 ? -20.656 -3.51 1.824 1 95.62 229 PHE B C 1
ATOM 4568 O O . PHE B 1 229 ? -21.203 -2.422 1.656 1 95.62 229 PHE B O 1
ATOM 4575 N N . LEU B 1 230 ? -19.359 -3.678 1.559 1 94.12 230 LEU B N 1
ATOM 4576 C CA . LEU B 1 230 ? -18.5 -2.596 1.088 1 94.12 230 LEU B CA 1
ATOM 4577 C C . LEU B 1 230 ? -18.938 -2.117 -0.293 1 94.12 230 LEU B C 1
ATOM 4579 O O . LEU B 1 230 ? -18.922 -0.916 -0.571 1 94.12 230 LEU B O 1
ATOM 4583 N N . GLN B 1 231 ? -19.266 -3.025 -1.101 1 92.94 231 GLN B N 1
ATOM 4584 C CA . GLN B 1 231 ? -19.75 -2.662 -2.43 1 92.94 231 GLN B CA 1
ATOM 4585 C C . GLN B 1 231 ? -20.984 -1.774 -2.342 1 92.94 231 GLN B C 1
ATOM 4587 O O . GLN B 1 231 ? -21.109 -0.788 -3.072 1 92.94 231 GLN B O 1
ATOM 4592 N N . GLU B 1 232 ? -21.797 -2.049 -1.479 1 93.06 232 GLU B N 1
ATOM 4593 C CA . GLU B 1 232 ? -23.047 -1.319 -1.311 1 93.06 232 GLU B CA 1
ATOM 4594 C C . GLU B 1 232 ? -22.797 0.081 -0.758 1 93.06 232 GLU B C 1
ATOM 4596 O O . GLU B 1 232 ? -23.453 1.043 -1.175 1 93.06 232 GLU B O 1
ATOM 4601 N N . HIS B 1 233 ? -21.891 0.212 0.125 1 92.12 233 HIS B N 1
ATOM 4602 C CA . HIS B 1 233 ? -21.797 1.444 0.899 1 92.12 233 HIS B CA 1
ATOM 4603 C C . HIS B 1 233 ? -20.688 2.346 0.377 1 92.12 233 HIS B C 1
ATOM 4605 O O . HIS B 1 233 ? -20.75 3.568 0.512 1 92.12 233 HIS B O 1
ATOM 4611 N N . LEU B 1 234 ? -19.609 1.861 -0.11 1 87.88 234 LEU B N 1
ATOM 4612 C CA . LEU B 1 234 ? -18.516 2.67 -0.641 1 87.88 234 LEU B CA 1
ATOM 4613 C C . LEU B 1 234 ? -18.766 3.035 -2.1 1 87.88 234 LEU B C 1
ATOM 4615 O O . LEU B 1 234 ? -18.25 4.043 -2.59 1 87.88 234 LEU B O 1
ATOM 4619 N N . GLY B 1 235 ? -19.484 2.16 -2.756 1 82.25 235 GLY B N 1
ATOM 4620 C CA . GLY B 1 235 ? -19.766 2.383 -4.164 1 82.25 235 GLY B CA 1
ATOM 4621 C C . GLY B 1 235 ? -18.688 1.839 -5.086 1 82.25 235 GLY B C 1
ATOM 4622 O O . GLY B 1 235 ? -17.641 1.414 -4.621 1 82.25 235 GLY B O 1
ATOM 4623 N N . GLY B 1 236 ? -19.094 1.764 -6.371 1 85.62 236 GLY B N 1
ATOM 4624 C CA . GLY B 1 236 ? -18.188 1.24 -7.371 1 85.62 236 GLY B CA 1
ATOM 4625 C C . GLY B 1 236 ? -17.938 -0.25 -7.23 1 85.62 236 GLY B C 1
ATOM 4626 O O . GLY B 1 236 ? -18.672 -0.946 -6.535 1 85.62 236 GLY B O 1
ATOM 4627 N N . ASP B 1 237 ? -16.906 -0.728 -7.906 1 91.81 237 ASP B N 1
ATOM 4628 C CA . ASP B 1 237 ? -16.484 -2.121 -7.816 1 91.81 237 ASP B CA 1
ATOM 4629 C C . ASP B 1 237 ? -15.328 -2.275 -6.832 1 91.81 237 ASP B C 1
ATOM 4631 O O . ASP B 1 237 ? -14.164 -2.133 -7.207 1 91.81 237 ASP B O 1
ATOM 4635 N N . VAL B 1 238 ? -15.68 -2.617 -5.637 1 93.12 238 VAL B N 1
ATOM 4636 C CA . VAL B 1 238 ? -14.695 -2.664 -4.555 1 93.12 238 VAL B CA 1
ATOM 4637 C C . VAL B 1 238 ? -13.695 -3.783 -4.82 1 93.12 238 VAL B C 1
ATOM 4639 O O . VAL B 1 238 ? -12.492 -3.621 -4.574 1 93.12 238 VAL B O 1
ATOM 4642 N N . ALA B 1 239 ? -14.195 -4.887 -5.289 1 95.06 239 ALA B N 1
ATOM 4643 C CA . ALA B 1 239 ? -13.289 -5.992 -5.582 1 95.06 239 ALA B CA 1
ATOM 4644 C C . ALA B 1 239 ? -12.25 -5.586 -6.621 1 95.06 239 ALA B C 1
ATOM 4646 O O . ALA B 1 239 ? -11.062 -5.902 -6.477 1 95.06 239 ALA B O 1
ATOM 4647 N N . LEU B 1 240 ? -12.703 -4.906 -7.602 1 94.38 240 LEU B N 1
ATOM 4648 C CA . LEU B 1 240 ? -11.797 -4.414 -8.633 1 94.38 240 LEU B CA 1
ATOM 4649 C C . LEU B 1 240 ? -10.789 -3.432 -8.047 1 94.38 240 LEU B C 1
ATOM 4651 O O . LEU B 1 240 ? -9.594 -3.492 -8.367 1 94.38 240 LEU B O 1
ATOM 4655 N N . SER B 1 241 ? -11.234 -2.559 -7.211 1 93.44 241 SER B N 1
ATOM 4656 C CA . SER B 1 241 ? -10.359 -1.578 -6.578 1 93.44 241 SER B CA 1
ATOM 4657 C C . SER B 1 241 ? -9.297 -2.258 -5.727 1 93.44 241 SER B C 1
ATOM 4659 O O . SER B 1 241 ? -8.125 -1.859 -5.746 1 93.44 241 SER B O 1
ATOM 4661 N N . LEU B 1 242 ? -9.695 -3.27 -5.016 1 94.25 242 LEU B N 1
ATOM 4662 C CA . LEU B 1 242 ? -8.766 -4.012 -4.168 1 94.25 242 LEU B CA 1
ATOM 4663 C C . LEU B 1 242 ? -7.746 -4.766 -5.008 1 94.25 242 LEU B C 1
ATOM 4665 O O . LEU B 1 242 ? -6.555 -4.773 -4.684 1 94.25 242 LEU B O 1
ATOM 4669 N N . ALA B 1 243 ? -8.203 -5.324 -6.078 1 94.75 243 ALA B N 1
ATOM 4670 C CA . ALA B 1 243 ? -7.297 -6.043 -6.969 1 94.75 243 ALA B CA 1
ATOM 4671 C C . ALA B 1 243 ? -6.297 -5.086 -7.617 1 94.75 243 ALA B C 1
ATOM 4673 O O . ALA B 1 243 ? -5.121 -5.426 -7.785 1 94.75 243 ALA B O 1
ATOM 4674 N N . ARG B 1 244 ? -6.754 -3.939 -7.984 1 93.06 244 ARG B N 1
ATOM 4675 C CA . ARG B 1 244 ? -5.875 -2.92 -8.547 1 93.06 244 ARG B CA 1
ATOM 4676 C C . ARG B 1 244 ? -4.828 -2.479 -7.531 1 93.06 244 ARG B C 1
ATOM 4678 O O . ARG B 1 244 ? -3.662 -2.277 -7.883 1 93.06 244 ARG B O 1
ATOM 4685 N N . THR B 1 245 ? -5.273 -2.324 -6.344 1 93.44 245 THR B N 1
ATOM 4686 C CA . THR B 1 245 ? -4.348 -1.978 -5.27 1 93.44 245 THR B CA 1
ATOM 4687 C C . THR B 1 245 ? -3.229 -3.01 -5.164 1 93.44 245 THR B C 1
ATOM 4689 O O . THR B 1 245 ? -2.055 -2.652 -5.059 1 93.44 245 THR B O 1
ATOM 4692 N N . ALA B 1 246 ? -3.592 -4.219 -5.203 1 95.12 246 ALA B N 1
ATOM 4693 C CA . ALA B 1 246 ? -2.605 -5.293 -5.129 1 95.12 246 ALA B CA 1
ATOM 4694 C C . ALA B 1 246 ? -1.641 -5.234 -6.309 1 95.12 246 ALA B C 1
ATOM 4696 O O . ALA B 1 246 ? -0.436 -5.441 -6.148 1 95.12 246 ALA B O 1
ATOM 4697 N N . ALA B 1 247 ? -2.178 -4.957 -7.484 1 94.12 247 ALA B N 1
ATOM 4698 C CA . ALA B 1 247 ? -1.386 -4.93 -8.711 1 94.12 247 ALA B CA 1
ATOM 4699 C C . ALA B 1 247 ? -0.334 -3.824 -8.664 1 94.12 247 ALA B C 1
ATOM 4701 O O . ALA B 1 247 ? 0.725 -3.938 -9.281 1 94.12 247 ALA B O 1
ATOM 4702 N N . VAL B 1 248 ? -0.59 -2.791 -7.871 1 94.62 248 VAL B N 1
ATOM 4703 C CA . VAL B 1 248 ? 0.354 -1.688 -7.73 1 94.62 248 VAL B CA 1
ATOM 4704 C C . VAL B 1 248 ? 1.283 -1.948 -6.551 1 94.62 248 VAL B C 1
ATOM 4706 O O . VAL B 1 248 ? 2.502 -1.806 -6.668 1 94.62 248 VAL B O 1
ATOM 4709 N N . ALA B 1 249 ? 0.738 -2.383 -5.465 1 95.44 249 ALA B N 1
ATOM 4710 C CA . ALA B 1 249 ? 1.501 -2.59 -4.238 1 95.44 249 ALA B CA 1
ATOM 4711 C C . ALA B 1 249 ? 2.504 -3.729 -4.398 1 95.44 249 ALA B C 1
ATOM 4713 O O . ALA B 1 249 ? 3.586 -3.701 -3.811 1 95.44 249 ALA B O 1
ATOM 4714 N N . GLY B 1 250 ? 2.145 -4.73 -5.207 1 95.25 250 GLY B N 1
ATOM 4715 C CA . GLY B 1 250 ? 3.018 -5.875 -5.41 1 95.25 250 GLY B CA 1
ATOM 4716 C C . GLY B 1 250 ? 4.395 -5.488 -5.922 1 95.25 250 GLY B C 1
ATOM 4717 O O . GLY B 1 250 ? 5.395 -5.668 -5.223 1 95.25 250 GLY B O 1
ATOM 4718 N N . PRO B 1 251 ? 4.414 -4.898 -7.102 1 96.19 251 PRO B N 1
ATOM 4719 C CA . PRO B 1 251 ? 5.695 -4.445 -7.645 1 96.19 251 PRO B CA 1
ATOM 4720 C C . PRO B 1 251 ? 6.391 -3.428 -6.742 1 96.19 251 PRO B C 1
ATOM 4722 O O . PRO B 1 251 ? 7.621 -3.439 -6.625 1 96.19 251 PRO B O 1
ATOM 4725 N N . ASP B 1 252 ? 5.66 -2.557 -6.086 1 97.44 252 ASP B N 1
ATOM 4726 C CA . ASP B 1 252 ? 6.258 -1.59 -5.172 1 97.44 252 ASP B CA 1
ATOM 4727 C C . ASP B 1 252 ? 7.012 -2.295 -4.047 1 97.44 252 ASP B C 1
ATOM 4729 O O . ASP B 1 252 ? 8.172 -1.975 -3.773 1 97.44 252 ASP B O 1
ATOM 4733 N N . ALA B 1 253 ? 6.348 -3.227 -3.447 1 96.56 253 ALA B N 1
ATOM 4734 C CA . ALA B 1 253 ? 6.957 -3.963 -2.344 1 96.56 253 ALA B CA 1
ATOM 4735 C C . ALA B 1 253 ? 8.18 -4.746 -2.812 1 96.56 253 ALA B C 1
ATOM 4737 O O . ALA B 1 253 ? 9.219 -4.75 -2.146 1 96.56 253 ALA B O 1
ATOM 4738 N N . GLU B 1 254 ? 8.047 -5.383 -3.951 1 96.44 254 GLU B N 1
ATOM 4739 C CA . GLU B 1 254 ? 9.141 -6.176 -4.5 1 96.44 254 GLU B CA 1
ATOM 4740 C C . GLU B 1 254 ? 10.383 -5.312 -4.734 1 96.44 254 GLU B C 1
ATOM 4742 O O . GLU B 1 254 ? 11.492 -5.703 -4.379 1 96.44 254 GLU B O 1
ATOM 4747 N N . TYR B 1 255 ? 10.164 -4.176 -5.348 1 97.94 255 TYR B N 1
ATOM 4748 C CA . TYR B 1 255 ? 11.266 -3.27 -5.652 1 97.94 255 TYR B CA 1
ATOM 4749 C C . TYR B 1 255 ? 11.938 -2.777 -4.375 1 97.94 255 TYR B C 1
ATOM 4751 O O . TYR B 1 255 ? 13.164 -2.791 -4.27 1 97.94 255 TYR B O 1
ATOM 4759 N N . LEU B 1 256 ? 11.18 -2.365 -3.434 1 98.25 256 LEU B N 1
ATOM 4760 C CA . LEU B 1 256 ? 11.703 -1.854 -2.172 1 98.25 256 LEU B CA 1
ATOM 4761 C C . LEU B 1 256 ? 12.398 -2.959 -1.384 1 98.25 256 LEU B C 1
ATOM 4763 O O . LEU B 1 256 ? 13.422 -2.719 -0.74 1 98.25 256 LEU B O 1
ATOM 4767 N N . ASP B 1 257 ? 11.836 -4.141 -1.399 1 97 257 ASP B N 1
ATOM 4768 C CA . ASP B 1 257 ? 12.461 -5.27 -0.724 1 97 257 ASP B CA 1
ATOM 4769 C C . ASP B 1 257 ? 13.844 -5.562 -1.306 1 97 257 ASP B C 1
ATOM 4771 O O . ASP B 1 257 ? 14.789 -5.855 -0.565 1 97 257 ASP B O 1
ATOM 4775 N N . ALA B 1 258 ? 13.93 -5.512 -2.623 1 97.75 258 ALA B N 1
ATOM 4776 C CA . ALA B 1 258 ? 15.219 -5.742 -3.275 1 97.75 258 ALA B CA 1
ATOM 4777 C C . ALA B 1 258 ? 16.234 -4.68 -2.873 1 97.75 258 ALA B C 1
ATOM 4779 O O . ALA B 1 258 ? 17.391 -4.996 -2.576 1 97.75 258 ALA B O 1
ATOM 4780 N N . LEU B 1 259 ? 15.828 -3.428 -2.869 1 98.31 259 LEU B N 1
ATOM 4781 C CA . LEU B 1 259 ? 16.719 -2.346 -2.451 1 98.31 259 LEU B CA 1
ATOM 4782 C C . LEU B 1 259 ? 17.141 -2.521 -0.996 1 98.31 259 LEU B C 1
ATOM 4784 O O . LEU B 1 259 ? 18.297 -2.301 -0.652 1 98.31 259 LEU B O 1
ATOM 4788 N N . ALA B 1 260 ? 16.188 -2.887 -0.192 1 98.31 260 ALA B N 1
ATOM 4789 C CA . ALA B 1 260 ? 16.484 -3.08 1.227 1 98.31 260 ALA B CA 1
ATOM 4790 C C . ALA B 1 260 ? 17.484 -4.215 1.435 1 98.31 260 ALA B C 1
ATOM 4792 O O . ALA B 1 260 ? 18.359 -4.121 2.287 1 98.31 260 ALA B O 1
ATOM 4793 N N . ALA B 1 261 ? 17.312 -5.277 0.696 1 98.06 261 ALA B N 1
ATOM 4794 C CA . ALA B 1 261 ? 18.234 -6.402 0.789 1 98.06 261 ALA B CA 1
ATOM 4795 C C . ALA B 1 261 ? 19.656 -5.965 0.444 1 98.06 261 ALA B C 1
ATOM 4797 O O . ALA B 1 261 ? 20.609 -6.367 1.107 1 98.06 261 ALA B O 1
ATOM 4798 N N . ALA B 1 262 ? 19.766 -5.172 -0.592 1 98.44 262 ALA B N 1
ATOM 4799 C CA . ALA B 1 262 ? 21.078 -4.645 -0.983 1 98.44 262 ALA B CA 1
ATOM 4800 C C . ALA B 1 262 ? 21.656 -3.762 0.113 1 98.44 262 ALA B C 1
ATOM 4802 O O . ALA B 1 262 ? 22.844 -3.869 0.436 1 98.44 262 ALA B O 1
ATOM 4803 N N . GLU B 1 263 ? 20.859 -2.895 0.689 1 98.5 263 GLU B N 1
ATOM 4804 C CA . GLU B 1 263 ? 21.312 -2.023 1.771 1 98.5 263 GLU B CA 1
ATOM 4805 C C . GLU B 1 263 ? 21.703 -2.83 3.004 1 98.5 263 GLU B C 1
ATOM 4807 O O . GLU B 1 263 ? 22.703 -2.523 3.664 1 98.5 263 GLU B O 1
ATOM 4812 N N . TYR B 1 264 ? 20.922 -3.832 3.299 1 98.31 264 TYR B N 1
ATOM 4813 C CA . TYR B 1 264 ? 21.234 -4.707 4.426 1 98.31 264 TYR B CA 1
ATOM 4814 C C . TYR B 1 264 ? 22.609 -5.336 4.262 1 98.31 264 TYR B C 1
ATOM 4816 O O . TYR B 1 264 ? 23.406 -5.34 5.199 1 98.31 264 TYR B O 1
ATOM 4824 N N . ALA B 1 265 ? 22.812 -5.836 3.086 1 97.75 265 ALA B N 1
ATOM 4825 C CA . ALA B 1 265 ? 24.094 -6.465 2.797 1 97.75 265 ALA B CA 1
ATOM 4826 C C . ALA B 1 265 ? 25.234 -5.465 2.932 1 97.75 265 ALA B C 1
ATOM 4828 O O . ALA B 1 265 ? 26.312 -5.805 3.432 1 97.75 265 ALA B O 1
ATOM 4829 N N . ARG B 1 266 ? 24.984 -4.309 2.52 1 96.94 266 ARG B N 1
ATOM 4830 C CA . ARG B 1 266 ? 26 -3.264 2.568 1 96.94 266 ARG B CA 1
ATOM 4831 C C . ARG B 1 266 ? 26.281 -2.844 4.004 1 96.94 266 ARG B C 1
ATOM 4833 O O . ARG B 1 266 ? 27.438 -2.59 4.367 1 96.94 266 ARG B O 1
ATOM 4840 N N . LEU B 1 267 ? 25.281 -2.811 4.859 1 97.25 267 LEU B N 1
ATOM 4841 C CA . LEU B 1 267 ? 25.375 -2.227 6.191 1 97.25 267 LEU B CA 1
ATOM 4842 C C . LEU B 1 267 ? 25.797 -3.271 7.215 1 97.25 267 LEU B C 1
ATOM 4844 O O . LEU B 1 267 ? 26.25 -2.926 8.312 1 97.25 267 LEU B O 1
ATOM 4848 N N . LYS B 1 268 ? 25.484 -4.496 6.914 1 97.19 268 LYS B N 1
ATOM 4849 C CA . LYS B 1 268 ? 25.812 -5.574 7.84 1 97.19 268 LYS B CA 1
ATOM 4850 C C . LYS B 1 268 ? 27.328 -5.676 8.047 1 97.19 268 LYS B C 1
ATOM 4852 O O . LYS B 1 268 ? 28.094 -5.715 7.078 1 97.19 268 LYS B O 1
ATOM 4857 N N . LEU B 1 269 ? 27.719 -5.699 9.289 1 94.75 269 LEU B N 1
ATOM 4858 C CA . LEU B 1 269 ? 29.125 -5.922 9.625 1 94.75 269 LEU B CA 1
ATOM 4859 C C . LEU B 1 269 ? 29.484 -7.402 9.5 1 94.75 269 LEU B C 1
ATOM 4861 O O . LEU B 1 269 ? 28.625 -8.266 9.695 1 94.75 269 LEU B O 1
ATOM 4865 N N . PRO B 1 270 ? 30.719 -7.641 9.164 1 91.56 270 PRO B N 1
ATOM 4866 C CA . PRO B 1 270 ? 31.125 -9.039 9.023 1 91.56 270 PRO B CA 1
ATOM 4867 C C . PRO B 1 270 ? 30.938 -9.836 10.312 1 91.56 270 PRO B C 1
ATOM 4869 O O . PRO B 1 270 ? 30.969 -9.266 11.406 1 91.56 270 PRO B O 1
ATOM 4872 N N . ASN B 1 271 ? 30.734 -11.117 10.07 1 84.94 271 ASN B N 1
ATOM 4873 C CA . ASN B 1 271 ? 30.656 -12.008 11.227 1 84.94 271 ASN B CA 1
ATOM 4874 C C . ASN B 1 271 ? 31.938 -12.008 12.031 1 84.94 271 ASN B C 1
ATOM 4876 O O . ASN B 1 271 ? 33.031 -11.867 11.469 1 84.94 271 ASN B O 1
ATOM 4880 N N . GLY B 1 272 ? 31.891 -12.117 13.336 1 75.75 272 GLY B N 1
ATOM 4881 C CA . GLY B 1 272 ? 33.062 -12.242 14.188 1 75.75 272 GLY B CA 1
ATOM 4882 C C . GLY B 1 272 ? 33.594 -10.906 14.68 1 75.75 272 GLY B C 1
ATOM 4883 O O . GLY B 1 272 ? 34.625 -10.852 15.344 1 75.75 272 GLY B O 1
ATOM 4884 N N . VAL B 1 273 ? 32.938 -9.906 14.258 1 81.06 273 VAL B N 1
ATOM 4885 C CA . VAL B 1 273 ? 33.312 -8.609 14.812 1 81.06 273 VAL B CA 1
ATOM 4886 C C . VAL B 1 273 ? 33.281 -8.672 16.344 1 81.06 273 VAL B C 1
ATOM 4888 O O . VAL B 1 273 ? 32.375 -9.281 16.906 1 81.06 273 VAL B O 1
ATOM 4891 N N . HIS B 1 274 ? 34.312 -8.102 16.953 1 78.94 274 HIS B N 1
ATOM 4892 C CA . HIS B 1 274 ? 34.375 -8.094 18.406 1 78.94 274 HIS B CA 1
ATOM 4893 C C . HIS B 1 274 ? 33.344 -7.148 19 1 78.94 274 HIS B C 1
ATOM 4895 O O . HIS B 1 274 ? 33.344 -5.953 18.688 1 78.94 274 HIS B O 1
ATOM 4901 N N . LEU B 1 275 ? 32.438 -7.754 19.609 1 80.75 275 LEU B N 1
ATOM 4902 C CA . LEU B 1 275 ? 31.406 -6.98 20.281 1 80.75 275 LEU B CA 1
ATOM 4903 C C . LEU B 1 275 ? 31.578 -7.059 21.797 1 80.75 275 LEU B C 1
ATOM 4905 O O . LEU B 1 275 ? 31.484 -8.141 22.375 1 80.75 275 LEU B O 1
ATOM 4909 N N . SER B 1 276 ? 32.062 -6.059 22.359 1 71 276 SER B N 1
ATOM 4910 C CA . SER B 1 276 ? 32.312 -6.043 23.797 1 71 276 SER B CA 1
ATOM 4911 C C . SER B 1 276 ? 31.031 -5.941 24.594 1 71 276 SER B C 1
ATOM 4913 O O . SER B 1 276 ? 30.094 -5.25 24.188 1 71 276 SER B O 1
ATOM 4915 N N . ASP B 1 277 ? 30.984 -6.707 25.672 1 67.94 277 ASP B N 1
ATOM 4916 C CA . ASP B 1 277 ? 30.031 -6.508 26.75 1 67.94 277 ASP B CA 1
ATOM 4917 C C . ASP B 1 277 ? 28.609 -6.891 26.312 1 67.94 277 ASP B C 1
ATOM 4919 O O . ASP B 1 277 ? 27.641 -6.242 26.703 1 67.94 277 ASP B O 1
ATOM 4923 N N . ILE B 1 278 ? 28.516 -7.586 25.281 1 65.25 278 ILE B N 1
ATOM 4924 C CA . ILE B 1 278 ? 27.188 -8.125 24.984 1 65.25 278 ILE B CA 1
ATOM 4925 C C . ILE B 1 278 ? 27.062 -9.531 25.562 1 65.25 278 ILE B C 1
ATOM 4927 O O . ILE B 1 278 ? 27.844 -10.43 25.219 1 65.25 278 ILE B O 1
ATOM 4931 N N . PRO B 1 279 ? 26.312 -9.602 26.547 1 62.03 279 PRO B N 1
ATOM 4932 C CA . PRO B 1 279 ? 26.188 -10.922 27.172 1 62.03 279 PRO B CA 1
ATOM 4933 C C . PRO B 1 279 ? 25.938 -12.031 26.156 1 62.03 279 PRO B C 1
ATOM 4935 O O . PRO B 1 279 ? 25.016 -11.922 25.328 1 62.03 279 PRO B O 1
ATOM 4938 N N . GLY B 1 280 ? 26.656 -13.062 26.094 1 57.91 280 GLY B N 1
ATOM 4939 C CA . GLY B 1 280 ? 26.438 -14.25 25.281 1 57.91 280 GLY B CA 1
ATOM 4940 C C . GLY B 1 280 ? 27.031 -14.125 23.891 1 57.91 280 GLY B C 1
ATOM 4941 O O . GLY B 1 280 ? 27.031 -15.086 23.125 1 57.91 280 GLY B O 1
ATOM 4942 N N . ALA B 1 281 ? 27.469 -12.852 23.516 1 57.84 281 ALA B N 1
ATOM 4943 C CA . ALA B 1 281 ? 28.047 -12.688 22.172 1 57.84 281 ALA B CA 1
ATOM 4944 C C . ALA B 1 281 ? 29.469 -13.219 22.125 1 57.84 281 ALA B C 1
ATOM 4946 O O . ALA B 1 281 ? 29.953 -13.617 21.062 1 57.84 281 ALA B O 1
ATOM 4947 N N . ASP B 1 282 ? 30.281 -13.086 23.219 1 49.66 282 ASP B N 1
ATOM 4948 C CA . ASP B 1 282 ? 31.672 -13.492 23.219 1 49.66 282 ASP B CA 1
ATOM 4949 C C . ASP B 1 282 ? 31.828 -14.969 22.859 1 49.66 282 ASP B C 1
ATOM 4951 O O . ASP B 1 282 ? 32.938 -15.469 22.719 1 49.66 282 ASP B O 1
ATOM 4955 N N . THR B 1 283 ? 30.781 -15.719 23.25 1 44.97 283 THR B N 1
ATOM 4956 C CA . THR B 1 283 ? 31.172 -17.125 23.266 1 44.97 283 THR B CA 1
ATOM 4957 C C . THR B 1 283 ? 31.438 -17.625 21.844 1 44.97 283 THR B C 1
ATOM 4959 O O . THR B 1 283 ? 30.672 -18.438 21.312 1 44.97 283 THR B O 1
ATOM 4962 N N . VAL B 1 284 ? 31.703 -16.703 20.953 1 39.03 284 VAL B N 1
ATOM 4963 C CA . VAL B 1 284 ? 32.125 -17.516 19.812 1 39.03 284 VAL B CA 1
ATOM 4964 C C . VAL B 1 284 ? 33.281 -18.406 20.219 1 39.03 284 VAL B C 1
ATOM 4966 O O . VAL B 1 284 ? 34.312 -17.938 20.719 1 39.03 284 VAL B O 1
ATOM 4969 N N . PRO B 1 285 ? 33.125 -19.641 20.484 1 35.41 285 PRO B N 1
ATOM 4970 C CA . PRO B 1 285 ? 34.219 -20.531 20.938 1 35.41 285 PRO B CA 1
ATOM 4971 C C . PRO B 1 285 ? 35.469 -20.391 20.109 1 35.41 285 PRO B C 1
ATOM 4973 O O . PRO B 1 285 ? 35.438 -20.531 18.875 1 35.41 285 PRO B O 1
ATOM 4976 N N . GLY B 1 286 ? 36.344 -19.531 20.391 1 31.77 286 GLY B N 1
ATOM 4977 C CA . GLY B 1 286 ? 37.625 -19.812 19.797 1 31.77 286 GLY B CA 1
ATOM 4978 C C . GLY B 1 286 ? 38.031 -21.266 19.906 1 31.77 286 GLY B C 1
ATOM 4979 O O . GLY B 1 286 ? 37.25 -22.156 19.594 1 31.77 286 GLY B O 1
ATOM 4980 N N . ASP B 1 287 ? 39.25 -21.531 20.703 1 31.81 287 ASP B N 1
ATOM 4981 C CA . ASP B 1 287 ? 40.188 -22.625 20.656 1 31.81 287 ASP B CA 1
ATOM 4982 C C . ASP B 1 287 ? 39.562 -23.938 21.109 1 31.81 287 ASP B C 1
ATOM 4984 O O . ASP B 1 287 ? 38.469 -23.938 21.703 1 31.81 287 ASP B O 1
ATOM 4988 N N . HIS B 1 288 ? 40.531 -24.984 21.734 1 31.59 288 HIS B N 1
ATOM 4989 C CA . HIS B 1 288 ? 40.906 -26.391 21.719 1 31.59 288 HIS B CA 1
ATOM 4990 C C . HIS B 1 288 ? 39.969 -27.234 22.578 1 31.59 288 HIS B C 1
ATOM 4992 O O . HIS B 1 288 ? 39.906 -28.453 22.422 1 31.59 288 HIS B O 1
ATOM 4998 N N . SER B 1 289 ? 40 -27.078 24.047 1 33.75 289 SER B N 1
ATOM 4999 C CA . SER B 1 289 ? 40 -28.266 24.906 1 33.75 289 SER B CA 1
ATOM 5000 C C . SER B 1 289 ? 38.656 -28.969 24.859 1 33.75 289 SER B C 1
ATOM 5002 O O . SER B 1 289 ? 37.625 -28.375 24.469 1 33.75 289 SER B O 1
ATOM 5004 N N . THR B 1 290 ? 38.594 -30.328 25.469 1 35.34 290 THR B N 1
ATOM 5005 C CA . THR B 1 290 ? 37.906 -31.625 25.5 1 35.34 290 THR B CA 1
ATOM 5006 C C . THR B 1 290 ? 36.5 -31.469 26.016 1 35.34 290 THR B C 1
ATOM 5008 O O . THR B 1 290 ? 35.719 -32.438 25.969 1 35.34 290 THR B O 1
ATOM 5011 N N . GLU B 1 291 ? 36.312 -30.719 27.234 1 36.66 291 GLU B N 1
ATOM 5012 C CA . GLU B 1 291 ? 35.094 -31.188 27.906 1 36.66 291 GLU B CA 1
ATOM 5013 C C . GLU B 1 291 ? 33.844 -30.859 27.078 1 36.66 291 GLU B C 1
ATOM 5015 O O . GLU B 1 291 ? 33.875 -29.922 26.281 1 36.66 291 GLU B O 1
ATOM 5020 N N . ALA B 1 292 ? 32.781 -31.672 27.266 1 37.44 292 ALA B N 1
ATOM 5021 C CA . ALA B 1 292 ? 31.438 -31.797 26.734 1 37.44 292 ALA B CA 1
ATOM 5022 C C . ALA B 1 292 ? 30.75 -30.438 26.672 1 37.44 292 ALA B C 1
ATOM 5024 O O . ALA B 1 292 ? 30.344 -29.891 27.688 1 37.44 292 ALA B O 1
ATOM 5025 N N . VAL B 1 293 ? 31.156 -29.375 26.031 1 38.97 293 VAL B N 1
ATOM 5026 C CA . VAL B 1 293 ? 30.688 -28 25.844 1 38.97 293 VAL B CA 1
ATOM 5027 C C . VAL B 1 293 ? 29.172 -28 25.641 1 38.97 293 VAL B C 1
ATOM 5029 O O . VAL B 1 293 ? 28.656 -28.797 24.844 1 38.97 293 VAL B O 1
ATOM 5032 N N . SER B 1 294 ? 28.422 -27.516 26.594 1 43.88 294 SER B N 1
ATOM 5033 C CA . SER B 1 294 ? 26.984 -27.328 26.594 1 43.88 294 SER B CA 1
ATOM 5034 C C . SER B 1 294 ? 26.469 -26.922 25.219 1 43.88 294 SER B C 1
ATOM 5036 O O . SER B 1 294 ? 27.062 -26.062 24.547 1 43.88 294 SER B O 1
ATOM 5038 N N . GLU B 1 295 ? 25.812 -27.797 24.469 1 48.69 295 GLU B N 1
ATOM 5039 C CA . GLU B 1 295 ? 25.078 -27.938 23.219 1 48.69 295 GLU B CA 1
ATOM 5040 C C . GLU B 1 295 ? 24.234 -26.703 22.922 1 48.69 295 GLU B C 1
ATOM 5042 O O . GLU B 1 295 ? 23.406 -26.719 22 1 48.69 295 GLU B O 1
ATOM 5047 N N . LYS B 1 296 ? 24.156 -25.828 23.891 1 53.47 296 LYS B N 1
ATOM 5048 C CA . LYS B 1 296 ? 23.219 -24.797 23.5 1 53.47 296 LYS B CA 1
ATOM 5049 C C . LYS B 1 296 ? 23.703 -24.062 22.25 1 53.47 296 LYS B C 1
ATOM 5051 O O . LYS B 1 296 ? 24.875 -23.656 22.172 1 53.47 296 LYS B O 1
ATOM 5056 N N . PRO B 1 297 ? 22.938 -24.203 21.172 1 62.53 297 PRO B N 1
ATOM 5057 C CA . PRO B 1 297 ? 23.359 -23.5 19.953 1 62.53 297 PRO B CA 1
ATOM 5058 C C . PRO B 1 297 ? 23.75 -22.047 20.219 1 62.53 297 PRO B C 1
ATOM 5060 O O . PRO B 1 297 ? 23.172 -21.406 21.109 1 62.53 297 PRO B O 1
ATOM 5063 N N . ALA B 1 298 ? 24.969 -21.672 19.859 1 68.69 298 ALA B N 1
ATOM 5064 C CA . ALA B 1 298 ? 25.5 -20.312 19.984 1 68.69 298 ALA B CA 1
ATOM 5065 C C . ALA B 1 298 ? 24.516 -19.281 19.469 1 68.69 298 ALA B C 1
ATOM 5067 O O . ALA B 1 298 ? 23.781 -19.531 18.516 1 68.69 298 ALA B O 1
ATOM 5068 N N . PRO B 1 299 ? 24.266 -18.25 20.25 1 81.38 299 PRO B N 1
ATOM 5069 C CA . PRO B 1 299 ? 23.375 -17.172 19.781 1 81.38 299 PRO B CA 1
ATOM 5070 C C . PRO B 1 299 ? 23.797 -16.609 18.422 1 81.38 299 PRO B C 1
ATOM 5072 O O . PRO B 1 299 ? 24.984 -16.625 18.078 1 81.38 299 PRO B O 1
ATOM 5075 N N . THR B 1 300 ? 22.844 -16.359 17.625 1 89.25 300 THR B N 1
ATOM 5076 C CA . THR B 1 300 ? 23.109 -15.695 16.344 1 89.25 300 THR B CA 1
ATOM 5077 C C . THR B 1 300 ? 23.234 -14.188 16.547 1 89.25 300 THR B C 1
ATOM 5079 O O . THR B 1 300 ? 22.375 -13.562 17.172 1 89.25 300 THR B O 1
ATOM 5082 N N . VAL B 1 301 ? 24.344 -13.656 16.062 1 90.94 301 VAL B N 1
ATOM 5083 C CA . VAL B 1 301 ? 24.594 -12.227 16.25 1 90.94 301 VAL B CA 1
ATOM 5084 C C . VAL B 1 301 ? 24.625 -11.531 14.883 1 90.94 301 VAL B C 1
ATOM 5086 O O . VAL B 1 301 ? 25.328 -11.961 13.969 1 90.94 301 VAL B O 1
ATOM 5089 N N . ILE B 1 302 ? 23.828 -10.461 14.75 1 95.06 302 ILE B N 1
ATOM 5090 C CA . ILE B 1 302 ? 23.828 -9.602 13.57 1 95.06 302 ILE B CA 1
ATOM 5091 C C . ILE B 1 302 ? 24.172 -8.172 13.969 1 95.06 302 ILE B C 1
ATOM 5093 O O . ILE B 1 302 ? 23.578 -7.613 14.891 1 95.06 302 ILE B O 1
ATOM 5097 N N . ALA B 1 303 ? 25.141 -7.637 13.336 1 95.19 303 ALA B N 1
ATOM 5098 C CA . ALA B 1 303 ? 25.531 -6.258 13.625 1 95.19 303 ALA B CA 1
ATOM 5099 C C . ALA B 1 303 ? 25.422 -5.387 12.383 1 95.19 303 ALA B C 1
ATOM 5101 O O . ALA B 1 303 ? 25.828 -5.789 11.289 1 95.19 303 ALA B O 1
ATOM 5102 N N . LEU B 1 304 ? 24.844 -4.223 12.562 1 97.12 304 LEU B N 1
ATOM 5103 C CA . LEU B 1 304 ? 24.703 -3.24 11.492 1 97.12 304 LEU B CA 1
ATOM 5104 C C . LEU B 1 304 ? 25.406 -1.937 11.867 1 97.12 304 LEU B C 1
ATOM 5106 O O . LEU B 1 304 ? 25.469 -1.57 13.039 1 97.12 304 LEU B O 1
ATOM 5110 N N . ASN B 1 305 ? 25.953 -1.262 10.875 1 96.25 305 ASN B N 1
ATOM 5111 C CA . ASN B 1 305 ? 26.359 0.128 11.078 1 96.25 305 ASN B CA 1
ATOM 5112 C C . ASN B 1 305 ? 25.172 0.998 11.477 1 96.25 305 ASN B C 1
ATOM 5114 O O . ASN B 1 305 ? 24.297 1.298 10.656 1 96.25 305 ASN B O 1
ATOM 5118 N N . ARG B 1 306 ? 25.109 1.423 12.664 1 95.75 306 ARG B N 1
ATOM 5119 C CA . ARG B 1 306 ? 23.938 2.082 13.219 1 95.75 306 ARG B CA 1
ATOM 5120 C C . ARG B 1 306 ? 23.688 3.428 12.539 1 95.75 306 ARG B C 1
ATOM 5122 O O . ARG B 1 306 ? 22.562 3.742 12.164 1 95.75 306 ARG B O 1
ATOM 5129 N N . ALA B 1 307 ? 24.703 4.242 12.43 1 94.75 307 ALA B N 1
ATOM 5130 C CA . ALA B 1 307 ? 24.562 5.582 11.859 1 94.75 307 ALA B CA 1
ATOM 5131 C C . ALA B 1 307 ? 24.047 5.516 10.422 1 94.75 307 ALA B C 1
ATOM 5133 O O . ALA B 1 307 ? 23.156 6.262 10.039 1 94.75 307 ALA B O 1
ATOM 5134 N N . GLU B 1 308 ? 24.656 4.652 9.656 1 96.44 308 GLU B N 1
ATOM 5135 C CA . GLU B 1 308 ? 24.25 4.516 8.266 1 96.44 308 GLU B CA 1
ATOM 5136 C C . GLU B 1 308 ? 22.844 3.936 8.156 1 96.44 308 GLU B C 1
ATOM 5138 O O . GLU B 1 308 ? 22.094 4.285 7.238 1 96.44 308 GLU B O 1
ATOM 5143 N N . THR B 1 309 ? 22.531 3.02 9.078 1 97.62 309 THR B N 1
ATOM 5144 C CA . THR B 1 309 ? 21.172 2.494 9.109 1 97.62 309 THR B CA 1
ATOM 5145 C C . THR B 1 309 ? 20.172 3.604 9.422 1 97.62 309 THR B C 1
ATOM 5147 O O . THR B 1 309 ? 19.141 3.715 8.758 1 97.62 309 THR B O 1
ATOM 5150 N N . ALA B 1 310 ? 20.469 4.453 10.375 1 95.94 310 ALA B N 1
ATOM 5151 C CA . ALA B 1 310 ? 19.609 5.559 10.781 1 95.94 310 ALA B CA 1
ATOM 5152 C C . ALA B 1 310 ? 19.406 6.559 9.648 1 95.94 310 ALA B C 1
ATOM 5154 O O . ALA B 1 310 ? 18.375 7.219 9.555 1 95.94 310 ALA B O 1
ATOM 5155 N N . ALA B 1 311 ? 20.344 6.629 8.773 1 96.38 311 ALA B N 1
ATOM 5156 C CA . ALA B 1 311 ? 20.344 7.621 7.703 1 96.38 311 ALA B CA 1
ATOM 5157 C C . ALA B 1 311 ? 19.484 7.156 6.527 1 96.38 311 ALA B C 1
ATOM 5159 O O . ALA B 1 311 ? 19.141 7.949 5.648 1 96.38 311 ALA B O 1
ATOM 5160 N N . LEU B 1 312 ? 19.172 5.879 6.512 1 97.69 312 LEU B N 1
ATOM 5161 C CA . LEU B 1 312 ? 18.328 5.371 5.426 1 97.69 312 LEU B CA 1
ATOM 5162 C C . LEU B 1 312 ? 16.953 6.016 5.453 1 97.69 312 LEU B C 1
ATOM 5164 O O . LEU B 1 312 ? 16.438 6.359 6.523 1 97.69 312 LEU B O 1
ATOM 5168 N N . HIS B 1 313 ? 16.391 6.223 4.246 1 97.44 313 HIS B N 1
ATOM 5169 C CA . HIS B 1 313 ? 14.977 6.586 4.176 1 97.44 313 HIS B CA 1
ATOM 5170 C C . HIS B 1 313 ? 14.102 5.578 4.918 1 97.44 313 HIS B C 1
ATOM 5172 O O . HIS B 1 313 ? 14.352 4.375 4.852 1 97.44 313 HIS B O 1
ATOM 5178 N N . PRO B 1 314 ? 13.055 6.016 5.57 1 96 314 PRO B N 1
ATOM 5179 C CA . PRO B 1 314 ? 12.227 5.113 6.379 1 96 314 PRO B CA 1
ATOM 5180 C C . PRO B 1 314 ? 11.703 3.924 5.582 1 96 314 PRO B C 1
ATOM 5182 O O . PRO B 1 314 ? 11.539 2.832 6.133 1 96 314 PRO B O 1
ATOM 5185 N N . ALA B 1 315 ? 11.43 4.082 4.297 1 97.44 315 ALA B N 1
ATOM 5186 C CA . ALA B 1 315 ? 10.938 2.998 3.449 1 97.44 315 ALA B CA 1
ATOM 5187 C C . ALA B 1 315 ? 11.914 1.824 3.443 1 97.44 315 ALA B C 1
ATOM 5189 O O . ALA B 1 315 ? 11.492 0.663 3.424 1 97.44 315 ALA B O 1
ATOM 5190 N N . LEU B 1 316 ? 13.164 2.143 3.449 1 98.19 316 LEU B N 1
ATOM 5191 C CA . LEU B 1 316 ? 14.195 1.114 3.424 1 98.19 316 LEU B CA 1
ATOM 5192 C C . LEU B 1 316 ? 14.609 0.728 4.84 1 98.19 316 LEU B C 1
ATOM 5194 O O . LEU B 1 316 ? 14.852 -0.449 5.121 1 98.19 316 LEU B O 1
ATOM 5198 N N . ARG B 1 317 ? 14.68 1.729 5.73 1 97.75 317 ARG B N 1
ATOM 5199 C CA . ARG B 1 317 ? 15.164 1.506 7.09 1 97.75 317 ARG B CA 1
ATOM 5200 C C . ARG B 1 317 ? 14.336 0.44 7.797 1 97.75 317 ARG B C 1
ATOM 5202 O O . ARG B 1 317 ? 14.883 -0.494 8.383 1 97.75 317 ARG B O 1
ATOM 5209 N N . MET B 1 318 ? 13.078 0.521 7.707 1 95.94 318 MET B N 1
ATOM 5210 C CA . MET B 1 318 ? 12.195 -0.432 8.367 1 95.94 318 MET B CA 1
ATOM 5211 C C . MET B 1 318 ? 12.398 -1.839 7.816 1 95.94 318 MET B C 1
ATOM 5213 O O . MET B 1 318 ? 12.391 -2.812 8.57 1 95.94 318 MET B O 1
ATOM 5217 N N . ARG B 1 319 ? 12.531 -1.926 6.535 1 96.88 319 ARG B N 1
ATOM 5218 C CA . ARG B 1 319 ? 12.727 -3.221 5.895 1 96.88 319 ARG B CA 1
ATOM 5219 C C . ARG B 1 319 ? 14.086 -3.814 6.273 1 96.88 319 ARG B C 1
ATOM 5221 O O . ARG B 1 319 ? 14.195 -5.023 6.5 1 96.88 319 ARG B O 1
ATOM 5228 N N . VAL B 1 320 ? 15.117 -2.996 6.336 1 98 320 VAL B N 1
ATOM 5229 C CA . VAL B 1 320 ? 16.453 -3.445 6.73 1 98 320 VAL B CA 1
ATOM 5230 C C . VAL B 1 320 ? 16.406 -3.973 8.164 1 98 320 VAL B C 1
ATOM 5232 O O . VAL B 1 320 ? 17 -5.02 8.461 1 98 320 VAL B O 1
ATOM 5235 N N . LEU B 1 321 ? 15.719 -3.271 9.031 1 97.31 321 LEU B N 1
ATOM 5236 C CA . LEU B 1 321 ? 15.602 -3.688 10.43 1 97.31 321 LEU B CA 1
ATOM 5237 C C . LEU B 1 321 ? 14.844 -5.008 10.539 1 97.31 321 LEU B C 1
ATOM 5239 O O . LEU B 1 321 ? 15.203 -5.867 11.352 1 97.31 321 LEU B O 1
ATOM 5243 N N . ALA B 1 322 ? 13.852 -5.195 9.789 1 96 322 ALA B N 1
ATOM 5244 C CA . ALA B 1 322 ? 13.117 -6.457 9.773 1 96 322 ALA B CA 1
ATOM 5245 C C . ALA B 1 322 ? 14.008 -7.602 9.297 1 96 322 ALA B C 1
ATOM 5247 O O . ALA B 1 322 ? 13.984 -8.695 9.867 1 96 322 ALA B O 1
ATOM 5248 N N . LEU B 1 323 ? 14.75 -7.344 8.211 1 96.62 323 LEU B N 1
ATOM 5249 C CA . LEU B 1 323 ? 15.672 -8.344 7.691 1 96.62 323 LEU B CA 1
ATOM 5250 C C . LEU B 1 323 ? 16.688 -8.75 8.75 1 96.62 323 LEU B C 1
ATOM 5252 O O . LEU B 1 323 ? 16.984 -9.938 8.906 1 96.62 323 LEU B O 1
ATOM 5256 N N . ALA B 1 324 ? 17.203 -7.773 9.438 1 97.06 324 ALA B N 1
ATOM 5257 C CA . ALA B 1 324 ? 18.188 -8.039 10.484 1 97.06 324 ALA B CA 1
ATOM 5258 C C . ALA B 1 324 ? 17.578 -8.898 11.594 1 97.06 324 ALA B C 1
ATOM 5260 O O . ALA B 1 324 ? 18.234 -9.812 12.102 1 97.06 324 ALA B O 1
ATOM 5261 N N . THR B 1 325 ? 16.391 -8.594 11.977 1 96.06 325 THR B N 1
ATOM 5262 C CA . THR B 1 325 ? 15.703 -9.359 13.016 1 96.06 325 THR B CA 1
ATOM 5263 C C . THR B 1 325 ? 15.523 -10.812 12.586 1 96.06 325 THR B C 1
ATOM 5265 O O . THR B 1 325 ? 15.773 -11.734 13.367 1 96.06 325 THR B O 1
ATOM 5268 N N . ARG B 1 326 ? 15.125 -11.008 11.359 1 94.31 326 ARG B N 1
ATOM 5269 C CA . ARG B 1 326 ? 14.953 -12.367 10.844 1 94.31 326 ARG B CA 1
ATOM 5270 C C . ARG B 1 326 ? 16.281 -13.094 10.758 1 94.31 326 ARG B C 1
ATOM 5272 O O . ARG B 1 326 ? 16.375 -14.281 11.062 1 94.31 326 ARG B O 1
ATOM 5279 N N . ALA B 1 327 ? 17.266 -12.391 10.312 1 94.31 327 ALA B N 1
ATOM 5280 C CA . ALA B 1 327 ? 18.609 -12.969 10.195 1 94.31 327 ALA B CA 1
ATOM 5281 C C . ALA B 1 327 ? 19.141 -13.414 11.555 1 94.31 327 ALA B C 1
ATOM 5283 O O . ALA B 1 327 ? 19.922 -14.359 11.641 1 94.31 327 ALA B O 1
ATOM 5284 N N . ALA B 1 328 ? 18.734 -12.758 12.578 1 93.62 328 ALA B N 1
ATOM 5285 C CA . ALA B 1 328 ? 19.109 -13.125 13.945 1 93.62 328 ALA B CA 1
ATOM 5286 C C . ALA B 1 328 ? 18.234 -14.258 14.469 1 93.62 328 ALA B C 1
ATOM 5288 O O . ALA B 1 328 ? 18.219 -14.531 15.672 1 93.62 328 ALA B O 1
ATOM 5289 N N . GLN B 1 329 ? 17.438 -14.844 13.523 1 88.94 329 GLN B N 1
ATOM 5290 C CA . GLN B 1 329 ? 16.578 -16 13.789 1 88.94 329 GLN B CA 1
ATOM 5291 C C . GLN B 1 329 ? 15.352 -15.609 14.594 1 88.94 329 GLN B C 1
ATOM 5293 O O . GLN B 1 329 ? 14.82 -16.422 15.359 1 88.94 329 GLN B O 1
ATOM 5298 N N . GLY B 1 330 ? 15.078 -14.391 14.484 1 90.62 330 GLY B N 1
ATOM 5299 C CA . GLY B 1 330 ? 13.82 -13.945 15.078 1 90.62 330 GLY B CA 1
ATOM 5300 C C . GLY B 1 330 ? 12.617 -14.203 14.195 1 90.62 330 GLY B C 1
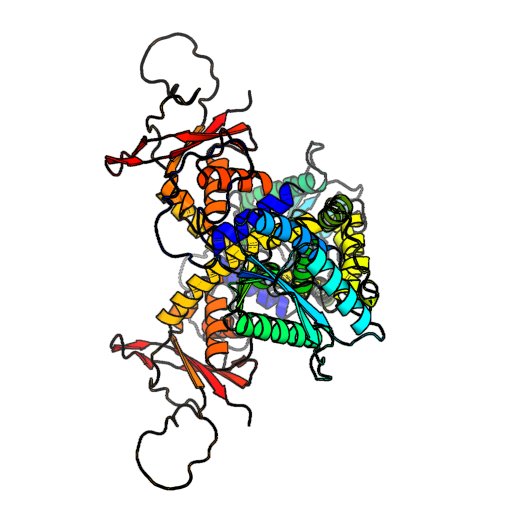ATOM 5301 O O . GLY B 1 330 ? 12.727 -14.891 13.18 1 90.62 330 GLY B O 1
ATOM 5302 N N . GLU B 1 331 ? 11.445 -13.766 14.703 1 89.31 331 GLU B N 1
ATOM 5303 C CA . GLU B 1 331 ? 10.211 -13.773 13.93 1 89.31 331 GLU B CA 1
ATOM 5304 C C . GLU B 1 331 ? 9.953 -12.406 13.289 1 89.31 331 GLU B C 1
ATOM 5306 O O . GLU B 1 331 ? 10.562 -11.414 13.672 1 89.31 331 GLU B O 1
ATOM 5311 N N . ASN B 1 332 ? 9.148 -12.414 12.32 1 85.25 332 ASN B N 1
ATOM 5312 C CA . ASN B 1 332 ? 8.789 -11.148 11.695 1 85.25 332 ASN B CA 1
ATOM 5313 C C . ASN B 1 332 ? 8.188 -10.172 12.711 1 85.25 332 ASN B C 1
ATOM 5315 O O . ASN B 1 332 ? 7.145 -10.453 13.305 1 85.25 332 ASN B O 1
ATOM 5319 N N . PRO B 1 333 ? 8.852 -9.102 12.875 1 87.75 333 PRO B N 1
ATOM 5320 C CA . PRO B 1 333 ? 8.336 -8.164 13.875 1 87.75 333 PRO B CA 1
ATOM 5321 C C . PRO B 1 333 ? 7.082 -7.434 13.414 1 87.75 333 PRO B C 1
ATOM 5323 O O . PRO B 1 333 ? 6.953 -7.105 12.234 1 87.75 333 PRO B O 1
ATOM 5326 N N . GLY B 1 334 ? 6.195 -7.238 14.328 1 87.25 334 GLY B N 1
ATOM 5327 C CA . GLY B 1 334 ? 5.039 -6.402 14.047 1 87.25 334 GLY B CA 1
ATOM 5328 C C . GLY B 1 334 ? 5.383 -4.93 13.938 1 87.25 334 GLY B C 1
ATOM 5329 O O . GLY B 1 334 ? 6.535 -4.539 14.141 1 87.25 334 GLY B O 1
ATOM 5330 N N . PHE B 1 335 ? 4.48 -4.121 13.625 1 88.06 335 PHE B N 1
ATOM 5331 C CA . PHE B 1 335 ? 4.66 -2.699 13.375 1 88.06 335 PHE B CA 1
ATOM 5332 C C . PHE B 1 335 ? 5.203 -1.993 14.609 1 88.06 335 PHE B C 1
ATOM 5334 O O . PHE B 1 335 ? 6.168 -1.229 14.523 1 88.06 335 PHE B O 1
ATOM 5341 N N . GLU B 1 336 ? 4.625 -2.277 15.742 1 87.81 336 GLU B N 1
ATOM 5342 C CA . GLU B 1 336 ? 5.012 -1.592 16.984 1 87.81 336 GLU B CA 1
ATOM 5343 C C . GLU B 1 336 ? 6.445 -1.925 17.375 1 87.81 336 GLU B C 1
ATOM 5345 O O . GLU B 1 336 ? 7.195 -1.049 17.812 1 87.81 336 GLU B O 1
ATOM 5350 N N . ARG B 1 337 ? 6.793 -3.168 17.219 1 91.25 337 ARG B N 1
ATOM 5351 C CA . ARG B 1 337 ? 8.141 -3.59 17.594 1 91.25 337 ARG B CA 1
ATOM 5352 C C . ARG B 1 337 ? 9.172 -3.02 16.625 1 91.25 337 ARG B C 1
ATOM 5354 O O . ARG B 1 337 ? 10.273 -2.641 17.031 1 91.25 337 ARG B O 1
ATOM 5361 N N . LEU B 1 338 ? 8.805 -2.971 15.438 1 92.38 338 LEU B N 1
ATOM 5362 C CA . LEU B 1 338 ? 9.703 -2.395 14.438 1 92.38 338 LEU B CA 1
ATOM 5363 C C . LEU B 1 338 ? 9.867 -0.896 14.656 1 92.38 338 LEU B C 1
ATOM 5365 O O . LEU B 1 338 ? 10.969 -0.358 14.477 1 92.38 338 LEU B O 1
ATOM 5369 N N . GLN B 1 339 ? 8.805 -0.266 15.016 1 90.56 339 GLN B N 1
ATOM 5370 C CA . GLN B 1 339 ? 8.875 1.159 15.312 1 90.56 339 GLN B CA 1
ATOM 5371 C C . GLN B 1 339 ? 9.781 1.42 16.516 1 90.56 339 GLN B C 1
ATOM 5373 O O . GLN B 1 339 ? 10.531 2.396 16.531 1 90.56 339 GLN B O 1
ATOM 5378 N N . ALA B 1 340 ? 9.609 0.6 17.484 1 91.12 340 ALA B N 1
ATOM 5379 C CA . ALA B 1 340 ? 10.469 0.724 18.656 1 91.12 340 ALA B CA 1
ATOM 5380 C C . ALA B 1 340 ? 11.938 0.551 18.297 1 91.12 340 ALA B C 1
ATOM 5382 O O . ALA B 1 340 ? 12.797 1.304 18.766 1 91.12 340 ALA B O 1
ATOM 5383 N N . LEU B 1 341 ? 12.172 -0.403 17.5 1 94.19 341 LEU B N 1
ATOM 5384 C CA . LEU B 1 341 ? 13.539 -0.632 17.047 1 94.19 341 LEU B CA 1
ATOM 5385 C C . LEU B 1 341 ? 14.039 0.549 16.219 1 94.19 341 LEU B C 1
ATOM 5387 O O . LEU B 1 341 ? 15.203 0.95 16.344 1 94.19 341 LEU B O 1
ATOM 5391 N N . ASP B 1 342 ? 13.234 1.094 15.414 1 93.94 342 ASP B N 1
ATOM 5392 C CA . ASP B 1 342 ? 13.562 2.256 14.594 1 93.94 342 ASP B CA 1
ATOM 5393 C C . ASP B 1 342 ? 13.945 3.451 15.461 1 93.94 342 ASP B C 1
ATOM 5395 O O . ASP B 1 342 ? 14.938 4.133 15.195 1 93.94 342 ASP B O 1
ATOM 5399 N N . GLN B 1 343 ? 13.141 3.668 16.453 1 89.12 343 GLN B N 1
ATOM 5400 C CA . GLN B 1 343 ? 13.43 4.746 17.406 1 89.12 343 GLN B CA 1
ATOM 5401 C C . GLN B 1 343 ? 14.742 4.492 18.125 1 89.12 343 GLN B C 1
ATOM 5403 O O . GLN B 1 343 ? 15.508 5.426 18.406 1 89.12 343 GLN B O 1
ATOM 5408 N N . PHE B 1 344 ? 14.969 3.268 18.422 1 92.38 344 PHE B N 1
ATOM 5409 C CA . PHE B 1 344 ? 16.188 2.854 19.125 1 92.38 344 PHE B CA 1
ATOM 5410 C C . PHE B 1 344 ? 17.422 3.123 18.266 1 92.38 344 PHE B C 1
ATOM 5412 O O . PHE B 1 344 ? 18.469 3.49 18.797 1 92.38 344 PHE B O 1
ATOM 5419 N N . VAL B 1 345 ? 17.297 3 17.031 1 92.88 345 VAL B N 1
ATOM 5420 C CA . VAL B 1 345 ? 18.406 3.221 16.094 1 92.88 345 VAL B CA 1
ATOM 5421 C C . VAL B 1 345 ? 18.656 4.719 15.945 1 92.88 345 VAL B C 1
ATOM 5423 O O . VAL B 1 345 ? 19.797 5.156 15.867 1 92.88 345 VAL B O 1
ATOM 5426 N N . ALA B 1 346 ? 17.578 5.5 15.914 1 83.38 346 ALA B N 1
ATOM 5427 C CA . ALA B 1 346 ? 17.672 6.934 15.648 1 83.38 346 ALA B CA 1
ATOM 5428 C C . ALA B 1 346 ? 18.141 7.699 16.891 1 83.38 346 ALA B C 1
ATOM 5430 O O . ALA B 1 346 ? 18.922 8.648 16.781 1 83.38 346 ALA B O 1
ATOM 5431 N N . GLU B 1 347 ? 17.484 7.32 18.016 1 74 347 GLU B N 1
ATOM 5432 C CA . GLU B 1 347 ? 17.641 8.148 19.203 1 74 347 GLU B CA 1
ATOM 5433 C C . GLU B 1 347 ? 18.688 7.559 20.141 1 74 347 GLU B C 1
ATOM 5435 O O . GLU B 1 347 ? 18.719 6.348 20.375 1 74 347 GLU B O 1
ATOM 5440 N N . HIS B 1 348 ? 19.5 8.391 20.609 1 63.25 348 HIS B N 1
ATOM 5441 C CA . HIS B 1 348 ? 20.547 7.988 21.531 1 63.25 348 HIS B CA 1
ATOM 5442 C C . HIS B 1 348 ? 20.016 7.875 22.953 1 63.25 348 HIS B C 1
ATOM 5444 O O . HIS B 1 348 ? 20.594 7.168 23.797 1 63.25 348 HIS B O 1
ATOM 5450 N N . ALA B 1 349 ? 18.875 8.461 23.125 1 57.38 349 ALA B N 1
ATOM 5451 C CA . ALA B 1 349 ? 18.484 8.625 24.516 1 57.38 349 ALA B CA 1
ATOM 5452 C C . ALA B 1 349 ? 17.703 7.418 25.016 1 57.38 349 ALA B C 1
ATOM 5454 O O . ALA B 1 349 ? 17.359 7.332 26.203 1 57.38 349 ALA B O 1
ATOM 5455 N N . THR B 1 350 ? 17.453 6.527 24.234 1 59.91 350 THR B N 1
ATOM 5456 C CA . THR B 1 350 ? 16.641 5.41 24.703 1 59.91 350 THR B CA 1
ATOM 5457 C C . THR B 1 350 ? 17.516 4.262 25.188 1 59.91 350 THR B C 1
ATOM 5459 O O . THR B 1 350 ? 18.453 3.861 24.516 1 59.91 350 THR B O 1
ATOM 5462 N N . ALA B 1 351 ? 17.25 3.912 26.484 1 70.5 351 ALA B N 1
ATOM 5463 C CA . ALA B 1 351 ? 17.984 2.793 27.062 1 70.5 351 ALA B CA 1
ATOM 5464 C C . ALA B 1 351 ? 17.531 1.468 26.453 1 70.5 351 ALA B C 1
ATOM 5466 O O . ALA B 1 351 ? 16.359 1.315 26.078 1 70.5 351 ALA B O 1
ATOM 5467 N N . GLY B 1 352 ? 18.484 0.723 25.938 1 72.12 352 GLY B N 1
ATOM 5468 C CA . GLY B 1 352 ? 18.203 -0.621 25.453 1 72.12 352 GLY B CA 1
ATOM 5469 C C . GLY B 1 352 ? 18.25 -1.664 26.562 1 72.12 352 GLY B C 1
ATOM 5470 O O . GLY B 1 352 ? 18.281 -1.323 27.734 1 72.12 352 GLY B O 1
ATOM 5471 N N . PRO B 1 353 ? 18 -2.932 26.281 1 86.94 353 PRO B N 1
ATOM 5472 C CA . PRO B 1 353 ? 17.797 -3.467 24.922 1 86.94 353 PRO B CA 1
ATOM 5473 C C . PRO B 1 353 ? 16.344 -3.393 24.469 1 86.94 353 PRO B C 1
ATOM 5475 O O . PRO B 1 353 ? 15.438 -3.264 25.297 1 86.94 353 PRO B O 1
ATOM 5478 N N . VAL B 1 354 ? 16.094 -3.369 23.266 1 90.69 354 VAL B N 1
ATOM 5479 C CA . VAL B 1 354 ? 14.773 -3.525 22.672 1 90.69 354 VAL B CA 1
ATOM 5480 C C . VAL B 1 354 ? 14.5 -5.004 22.406 1 90.69 354 VAL B C 1
ATOM 5482 O O . VAL B 1 354 ? 15.328 -5.688 21.797 1 90.69 354 VAL B O 1
ATOM 5485 N N . GLN B 1 355 ? 13.406 -5.535 22.859 1 91.44 355 GLN B N 1
ATOM 5486 C CA . GLN B 1 355 ? 13.047 -6.938 22.672 1 91.44 355 GLN B CA 1
ATOM 5487 C C . GLN B 1 355 ? 12.219 -7.117 21.391 1 91.44 355 GLN B C 1
ATOM 5489 O O . GLN B 1 355 ? 11.273 -6.363 21.156 1 91.44 355 GLN B O 1
ATOM 5494 N N . LEU B 1 356 ? 12.586 -8.055 20.688 1 92.12 356 LEU B N 1
ATOM 5495 C CA . LEU B 1 356 ? 11.906 -8.375 19.453 1 92.12 356 LEU B CA 1
ATOM 5496 C C . LEU B 1 356 ? 11.367 -9.805 19.484 1 92.12 356 LEU B C 1
ATOM 5498 O O . LEU B 1 356 ? 11.781 -10.609 20.312 1 92.12 356 LEU B O 1
ATOM 5502 N N . PRO B 1 357 ? 10.391 -10.062 18.641 1 87.69 357 PRO B N 1
ATOM 5503 C CA . PRO B 1 357 ? 9.82 -11.406 18.641 1 87.69 357 PRO B CA 1
ATOM 5504 C C . PRO B 1 357 ? 10.836 -12.484 18.266 1 87.69 357 PRO B C 1
ATOM 5506 O O . PRO B 1 357 ? 11.719 -12.242 17.438 1 87.69 357 PRO B O 1
ATOM 5509 N N . GLY B 1 358 ? 10.648 -13.664 18.844 1 89.12 358 GLY B N 1
ATOM 5510 C CA . GLY B 1 358 ? 11.547 -14.773 18.578 1 89.12 358 GLY B CA 1
ATOM 5511 C C . GLY B 1 358 ? 12.805 -14.734 19.422 1 89.12 358 GLY B C 1
ATOM 5512 O O . GLY B 1 358 ? 13.875 -15.141 18.969 1 89.12 358 GLY B O 1
ATOM 5513 N N . HIS B 1 359 ? 12.742 -14.07 20.5 1 89.88 359 HIS B N 1
ATOM 5514 C CA . HIS B 1 359 ? 13.82 -14.016 21.484 1 89.88 359 HIS B CA 1
ATOM 5515 C C . HIS B 1 359 ? 15.039 -13.281 20.922 1 89.88 359 HIS B C 1
ATOM 5517 O O . HIS B 1 359 ? 16.172 -13.758 21.047 1 89.88 359 HIS B O 1
ATOM 5523 N N . VAL B 1 360 ? 14.773 -12.266 20.219 1 93.19 360 VAL B N 1
ATOM 5524 C CA . VAL B 1 360 ? 15.844 -11.398 19.719 1 93.19 360 VAL B CA 1
ATOM 5525 C C . VAL B 1 360 ? 15.891 -10.117 20.547 1 93.19 360 VAL B C 1
ATOM 5527 O O . VAL B 1 360 ? 14.852 -9.547 20.875 1 93.19 360 VAL B O 1
ATOM 5530 N N . SER B 1 361 ? 17.062 -9.703 20.906 1 93.19 361 SER B N 1
ATOM 5531 C CA . SER B 1 361 ? 17.281 -8.445 21.625 1 93.19 361 SER B CA 1
ATOM 5532 C C . SER B 1 361 ? 18.203 -7.523 20.844 1 93.19 361 SER B C 1
ATOM 5534 O O . SER B 1 361 ? 19.172 -7.977 20.219 1 93.19 361 SER B O 1
ATOM 5536 N N . ALA B 1 362 ? 17.922 -6.293 20.875 1 94.25 362 ALA B N 1
ATOM 5537 C CA . ALA B 1 362 ? 18.734 -5.316 20.156 1 94.25 362 ALA B CA 1
ATOM 5538 C C . ALA B 1 362 ? 19.516 -4.434 21.125 1 94.25 362 ALA B C 1
ATOM 5540 O O . ALA B 1 362 ? 18.969 -3.938 22.109 1 94.25 362 ALA B O 1
ATOM 5541 N N . TYR B 1 363 ? 20.766 -4.238 20.812 1 91.94 363 TYR B N 1
ATOM 5542 C CA . TYR B 1 363 ? 21.688 -3.432 21.609 1 91.94 363 TYR B CA 1
ATOM 5543 C C . TYR B 1 363 ? 22.391 -2.396 20.734 1 91.94 363 TYR B C 1
ATOM 5545 O O . TYR B 1 363 ? 22.422 -2.516 19.516 1 91.94 363 TYR B O 1
ATOM 5553 N N . ARG B 1 364 ? 22.906 -1.396 21.422 1 92 364 ARG B N 1
ATOM 5554 C CA . ARG B 1 364 ? 23.828 -0.454 20.797 1 92 364 ARG B CA 1
ATOM 5555 C C . ARG B 1 364 ? 25.25 -0.651 21.312 1 92 364 ARG B C 1
ATOM 5557 O O . ARG B 1 364 ? 25.453 -0.871 22.5 1 92 364 ARG B O 1
ATOM 5564 N N . ARG B 1 365 ? 26.172 -0.61 20.391 1 88.62 365 ARG B N 1
ATOM 5565 C CA . ARG B 1 365 ? 27.594 -0.678 20.75 1 88.62 365 ARG B CA 1
ATOM 5566 C C . ARG B 1 365 ? 28.391 0.411 20.047 1 88.62 365 ARG B C 1
ATOM 5568 O O . ARG B 1 365 ? 28.188 0.659 18.859 1 88.62 365 ARG B O 1
ATOM 5575 N N . ARG B 1 366 ? 29.266 0.944 20.859 1 88.88 366 ARG B N 1
ATOM 5576 C CA . ARG B 1 366 ? 30.062 2.033 20.297 1 88.88 366 ARG B CA 1
ATOM 5577 C C . ARG B 1 366 ? 31.422 1.531 19.828 1 88.88 366 ARG B C 1
ATOM 5579 O O . ARG B 1 366 ? 31.953 0.565 20.391 1 88.88 366 ARG B O 1
ATOM 5586 N N . ARG B 1 367 ? 31.938 2.174 18.875 1 89.19 367 ARG B N 1
ATOM 5587 C CA . ARG B 1 367 ? 33.312 2.049 18.406 1 89.19 367 ARG B CA 1
ATOM 5588 C C . ARG B 1 367 ? 33.656 0.599 18.078 1 89.19 367 ARG B C 1
ATOM 5590 O O . ARG B 1 367 ? 34.656 0.067 18.547 1 89.19 367 ARG B O 1
ATOM 5597 N N . VAL B 1 368 ? 32.812 -0.013 17.359 1 90.19 368 VAL B N 1
ATOM 5598 C CA . VAL B 1 368 ? 33.062 -1.353 16.844 1 90.19 368 VAL B CA 1
ATOM 5599 C C . VAL B 1 368 ? 33.938 -1.265 15.594 1 90.19 368 VAL B C 1
ATOM 5601 O O . VAL B 1 368 ? 33.656 -0.468 14.688 1 90.19 368 VAL B O 1
ATOM 5604 N N . GLN B 1 369 ? 34.969 -2.074 15.602 1 89.94 369 GLN B N 1
ATOM 5605 C CA . GLN B 1 369 ? 35.875 -2.039 14.461 1 89.94 369 GLN B CA 1
ATOM 5606 C C . GLN B 1 369 ? 35.281 -2.76 13.258 1 89.94 369 GLN B C 1
ATOM 5608 O O . GLN B 1 369 ? 34.906 -3.934 13.352 1 89.94 369 GLN B O 1
ATOM 5613 N N . ASP B 1 370 ? 35.156 -2.113 12.156 1 90.81 370 ASP B N 1
ATOM 5614 C CA . ASP B 1 370 ? 34.781 -2.713 10.875 1 90.81 370 ASP B CA 1
ATOM 5615 C C . ASP B 1 370 ? 36 -3.221 10.125 1 90.81 370 ASP B C 1
ATOM 5617 O O . ASP B 1 370 ? 36.781 -2.428 9.617 1 90.81 370 ASP B O 1
ATOM 5621 N N . PRO B 1 371 ? 36.094 -4.434 9.977 1 87.94 371 PRO B N 1
ATOM 5622 C CA . PRO B 1 371 ? 37.312 -4.969 9.375 1 87.94 371 PRO B CA 1
ATOM 5623 C C . PRO B 1 371 ? 37.438 -4.68 7.879 1 87.94 371 PRO B C 1
ATOM 5625 O O . PRO B 1 371 ? 38.531 -4.754 7.309 1 87.94 371 PRO B O 1
ATOM 5628 N N . ARG B 1 372 ? 36.375 -4.285 7.23 1 90.5 372 ARG B N 1
ATOM 5629 C CA . ARG B 1 372 ? 36.406 -4.023 5.797 1 90.5 372 ARG B CA 1
ATOM 5630 C C . ARG B 1 372 ? 37.062 -2.68 5.492 1 90.5 372 ARG B C 1
ATOM 5632 O O . ARG B 1 372 ? 37.75 -2.541 4.5 1 90.5 372 ARG B O 1
ATOM 5639 N N . THR B 1 373 ? 36.844 -1.819 6.379 1 90.31 373 THR B N 1
ATOM 5640 C CA . THR B 1 373 ? 37.281 -0.457 6.121 1 90.31 373 THR B CA 1
ATOM 5641 C C . THR B 1 373 ? 38.375 -0.054 7.105 1 90.31 373 THR B C 1
ATOM 5643 O O . THR B 1 373 ? 39.094 0.928 6.883 1 90.31 373 THR B O 1
ATOM 5646 N N . GLY B 1 374 ? 38.531 -0.738 8.219 1 89.19 374 GLY B N 1
ATOM 5647 C CA . GLY B 1 374 ? 39.469 -0.397 9.266 1 89.19 374 GLY B CA 1
ATOM 5648 C C . GLY B 1 374 ? 39 0.729 10.164 1 89.19 374 GLY B C 1
ATOM 5649 O O . GLY B 1 374 ? 39.719 1.159 11.062 1 89.19 374 GLY B O 1
ATOM 5650 N N . THR B 1 375 ? 37.781 1.146 9.961 1 91.62 375 THR B N 1
ATOM 5651 C CA . THR B 1 375 ? 37.25 2.254 10.742 1 91.62 375 THR B CA 1
ATOM 5652 C C . THR B 1 375 ? 36.375 1.738 11.883 1 91.62 375 THR B C 1
ATOM 5654 O O . THR B 1 375 ? 35.938 0.584 11.859 1 91.62 375 THR B O 1
ATOM 5657 N N . ARG B 1 376 ? 36.25 2.635 12.938 1 92.56 376 ARG B N 1
ATOM 5658 C CA . ARG B 1 376 ? 35.344 2.326 14.047 1 92.56 376 ARG B CA 1
ATOM 5659 C C . ARG B 1 376 ? 33.969 2.967 13.836 1 92.56 376 ARG B C 1
ATOM 5661 O O . ARG B 1 376 ? 33.875 4.113 13.383 1 92.56 376 ARG B O 1
ATOM 5668 N N . VAL B 1 377 ? 32.969 2.131 14.039 1 93.25 377 VAL B N 1
ATOM 5669 C CA . VAL B 1 377 ? 31.594 2.623 13.852 1 93.25 377 VAL B CA 1
ATOM 5670 C C . VAL B 1 377 ? 30.734 2.211 15.047 1 93.25 377 VAL B C 1
ATOM 5672 O O . VAL B 1 377 ? 31.062 1.263 15.758 1 93.25 377 VAL B O 1
ATOM 5675 N N . ASP B 1 378 ? 29.609 3.014 15.266 1 92.56 378 ASP B N 1
ATOM 5676 C CA . ASP B 1 378 ? 28.594 2.561 16.188 1 92.56 378 ASP B CA 1
ATOM 5677 C C . ASP B 1 378 ? 27.703 1.5 15.555 1 92.56 378 ASP B C 1
ATOM 5679 O O . ASP B 1 378 ? 27.328 1.61 14.383 1 92.56 378 ASP B O 1
ATOM 5683 N N . ALA B 1 379 ? 27.438 0.479 16.375 1 93.62 379 ALA B N 1
ATOM 5684 C CA . ALA B 1 379 ? 26.75 -0.663 15.773 1 93.62 379 ALA B CA 1
ATOM 5685 C C . ALA B 1 379 ? 25.406 -0.907 16.469 1 93.62 379 ALA B C 1
ATOM 5687 O O . ALA B 1 379 ? 25.266 -0.667 17.656 1 93.62 379 ALA B O 1
ATOM 5688 N N . LEU B 1 380 ? 24.438 -1.229 15.68 1 95.5 380 LEU B N 1
ATOM 5689 C CA . LEU B 1 380 ? 23.234 -1.907 16.156 1 95.5 380 LEU B CA 1
ATOM 5690 C C . LEU B 1 380 ? 23.438 -3.42 16.156 1 95.5 380 LEU B C 1
ATOM 5692 O O . LEU B 1 380 ? 23.734 -4.012 15.125 1 95.5 380 LEU B O 1
ATOM 5696 N N . VAL B 1 381 ? 23.266 -4.016 17.312 1 93.62 381 VAL B N 1
ATOM 5697 C CA . VAL B 1 381 ? 23.531 -5.445 17.438 1 93.62 381 VAL B CA 1
ATOM 5698 C C . VAL B 1 381 ? 22.234 -6.184 17.797 1 93.62 381 VAL B C 1
ATOM 5700 O O . VAL B 1 381 ? 21.578 -5.859 18.797 1 93.62 381 VAL B O 1
ATOM 5703 N N . LEU B 1 382 ? 21.844 -7.09 17 1 94.62 382 LEU B N 1
ATOM 5704 C CA . LEU B 1 382 ?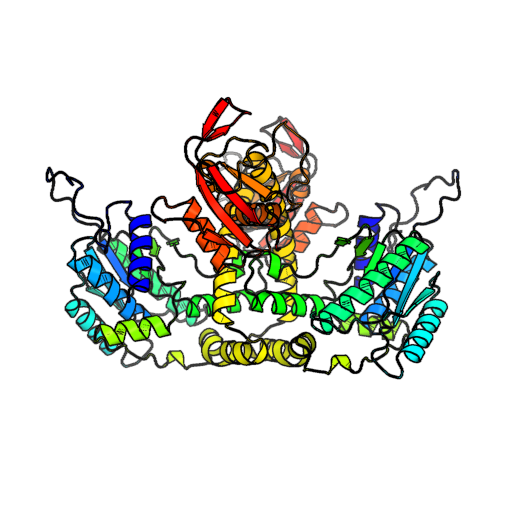 20.719 -7.977 17.281 1 94.62 382 LEU B CA 1
ATOM 5705 C C . LEU B 1 382 ? 21.219 -9.359 17.688 1 94.62 382 LEU B C 1
ATOM 5707 O O . LEU B 1 382 ? 22 -9.984 16.969 1 94.62 382 LEU B O 1
ATOM 5711 N N . LEU B 1 383 ? 20.75 -9.766 18.844 1 91.81 383 LEU B N 1
ATOM 5712 C CA . LEU B 1 383 ? 21.156 -11.055 19.406 1 91.81 383 LEU B CA 1
ATOM 5713 C C . LEU B 1 383 ? 19.984 -12.016 19.469 1 91.81 383 LEU B C 1
ATOM 5715 O O . LEU B 1 383 ? 18.969 -11.734 20.125 1 91.81 383 LEU B O 1
ATOM 5719 N N . GLY B 1 384 ? 20.078 -13.078 18.672 1 90.94 384 GLY B N 1
ATOM 5720 C CA . GLY B 1 384 ? 19.062 -14.117 18.719 1 90.94 384 GLY B CA 1
ATOM 5721 C C . GLY B 1 384 ? 19.422 -15.258 19.641 1 90.94 384 GLY B C 1
ATOM 5722 O O . GLY B 1 384 ? 20.531 -15.797 19.578 1 90.94 384 GLY B O 1
ATOM 5723 N N . ARG B 1 385 ? 18.547 -15.523 20.656 1 81.12 385 ARG B N 1
ATOM 5724 C CA . ARG B 1 385 ? 18.797 -16.625 21.578 1 81.12 385 ARG B CA 1
ATOM 5725 C C . ARG B 1 385 ? 17.953 -17.844 21.219 1 81.12 385 ARG B C 1
ATOM 5727 O O . ARG B 1 385 ? 16.812 -17.703 20.781 1 81.12 385 ARG B O 1
ATOM 5734 N N . SER B 1 386 ? 18.562 -18.922 20.688 1 63.47 386 SER B N 1
ATOM 5735 C CA . SER B 1 386 ? 17.844 -20.156 20.375 1 63.47 386 SER B CA 1
ATOM 5736 C C . SER B 1 386 ? 16.922 -20.562 21.531 1 63.47 386 SER B C 1
ATOM 5738 O O . SER B 1 386 ? 17.25 -20.359 22.688 1 63.47 386 SER B O 1
ATOM 5740 N N . ALA B 1 387 ? 15.609 -20.531 21.312 1 50.97 387 ALA B N 1
ATOM 5741 C CA . ALA B 1 387 ? 14.688 -21.094 22.297 1 50.97 387 ALA B CA 1
ATOM 5742 C C . ALA B 1 387 ? 15.258 -22.375 22.906 1 50.97 387 ALA B C 1
ATOM 5744 O O . ALA B 1 387 ? 15.781 -23.234 22.188 1 50.97 387 ALA B O 1
ATOM 5745 N N . LEU B 1 388 ? 15.625 -22.422 24.188 1 42.06 388 LEU B N 1
ATOM 5746 C CA . LEU B 1 388 ? 15.758 -23.719 24.844 1 42.06 388 LEU B CA 1
ATOM 5747 C C . LEU B 1 388 ? 14.484 -24.531 24.688 1 42.06 388 LEU B C 1
ATOM 5749 O O . LEU B 1 388 ? 13.383 -23.984 24.703 1 42.06 388 LEU B O 1
#

Secondary structure (DSSP, 8-state):
-HHHHHHHHHHHHHHH-TTSSPPSSS----S-----S---PPPEEEEE--SSHHHHHHHHHHHHHHHTTSSEEEEEEEE---STTHHHHHHHHHHHHHHTT-SSEEEEE-----SSS-HHHHHHHHHHHHHHHHHHHHT-SEEE----HHHHHHHHHHHHHHT--HHHHT-S-SEEEETTEEEE-TTTTS-HHHHHHHHHHHT------GGGG-TTSHHHHIIIIIHHHHHHHH-S-HHHHHHHHHHHHHHHHHHHHHHHHHHHHHHBPPTT---TT-TTTS----S---S------PPEEEEEEHHHHHHS-HHHHHHHHHHHHHHTT-PPP-HHHHHHHHHHHH-SSS-SPEEETTTEEEEEEEEEE-TTTS-EEEEEEEEE----/-HHHHHHHHHHHHHHH-TTSS--SSS--S-S-----S------EEEEE--SSHHHHHHHHHHHHHHHTTSSEEEEEEEE---STTHHHHHHHHHHHHHHTT-SSEEEEE-----SSS-HHHHHHHHHHHHHHHHHHHHT-SEEE----HHHHHHHHHHHHHHT--HHHHT-S-SEEEETTEEEE-TTTTS-HHHHHHHHHHHT------GGGG-TTSHHHHIIIIIHHHHHHHH-S-HHHHHHHHHHHHHHHHHHHHHHHHHHHHHHBPPTT---TT-TTTS----S---S-----PPPEEEEEEHHHHHHS-HHHHHHHHHHHHHHTT-PPP-HHHHHHHHHHHH-SSS-SPEEETTTEEEEEEEEEE-TTTS-EEEEEEEEE----

Radius of gyration: 30.71 Å; Cα contacts (8 Å, |Δi|>4): 1383; chains: 2; bounding box: 68×79×76 Å

Nearest PDB structures (foldseek):
  2e89-assembly2_C  TM=8.678E-01  e=5.557E-15  Aquifex aeolicus
  1ni5-assembly1_A-2  TM=7.775E-01  e=6.413E-16  Escherichia coli
  3a2k-assembly2_B  TM=8.442E-01  e=4.707E-15  Geobacillus kaustophilus
  6scy-assembly1_B  TM=7.087E-01  e=5.707E-09  Methanococcus maripaludis S2
  5ahw-assembly1_B  TM=6.538E-01  e=3.939E-01  Mycolicibacterium smegmatis MC2 155

pLDDT: mean 86.11, std 16.84, range [31.47, 98.75]